Protein AF-A0A849Z3F3-F1 (afdb_monomer_lite)

pLDDT: mean 88.07, std 16.14, range [24.86, 98.88]

Sequence (459 aa):
MSTSERPTRHHLPVIGAAETPDTAWADFQNDVLARSKTLSHESAAHEKRNWVRLSYDCNNHCIFCLDSNAHDGTMREGRDIKVQIVEGRKRGADRLILSGGEPTMHPNFLDFVLLGKRAGYPKVQTVTNGRMFQYPDFLNRAADNGLDEITFSLHGHTAKLHDALVGTPGAFEEEVAGLKAALASGRFIVNVDIVINKRNVKHLPEMLETFIAWGVREFDLLHVIPFGNAWTEAREHLFYDLEENLPYLQKAFAFARRPDVHVWLNRFPPPYTEGFEDLIQDPYKLNDEVRGRREEFDRYLSLGEKLSCREPDRCKVCYLQSLCDGLDDTLENVRAKSVDRLRVEGRIPTGGSLPTPRRILVVASDIEKARTLANQLPHADLELDLESWAGLEKELDGAGLLFGRKLARCHAKTPQALSFLETVAGDFEIGVALDKRMMQALAPTGIAPERVVAIQPNY

Foldseek 3Di:
DDPPDDPDPDPFDDPPQVPFPPDPDPDPPVVVLLVVLLVVQVVVLPQQEQEAAFALDAPWDALLDQCQVSRPRGTPDPVVSLVSLLVSVVVPHQEYEYEHRARVPRPCSLVSLLSNVVSPRNAYEYEHCQLQLLDPVSVVSSLVSPHAAYEHEAADPDQVLRCVRRVHRPSVVSSVSSQLSNQVVVRYQYEYEYAQWPSCLQVLLVNVVSVVVSPHAHYEYEYRACHDSCPPPNVVPTFDDLSVSLVSVSSNLVSCVDPRHHYEYHQDAQSSCVVNNSRPRDVSVVVVVCVVVVVQVVCCQPPVNHHPQPDVVNLVRGSCNVVSVVVVVVSCQVPALEEQEAEDDPDDDPDDDDRHYQEYEYEEAELVVSLVVVVVDPAHAYEYEYVDDPCVLVQQDPVRDHNNHHHAEYEDAALVSVVVVVPRDHDYAYEYEPDPRVCVSQVPPPDPDPRYDYDHDDD

Structure (mmCIF, N/CA/C/O backbone):
data_AF-A0A849Z3F3-F1
#
_entry.id   AF-A0A849Z3F3-F1
#
loop_
_atom_site.group_PDB
_atom_site.id
_atom_site.type_symbol
_atom_site.label_atom_id
_atom_site.label_alt_id
_atom_site.label_comp_id
_atom_site.label_asym_id
_atom_site.label_entity_id
_atom_site.label_seq_id
_atom_site.pdbx_PDB_ins_code
_atom_site.Cartn_x
_atom_site.Cartn_y
_atom_site.Cartn_z
_atom_site.occupancy
_atom_site.B_iso_or_equiv
_atom_site.auth_seq_id
_atom_site.auth_comp_id
_atom_site.auth_asym_id
_atom_site.auth_atom_id
_atom_site.pdbx_PDB_model_num
ATOM 1 N N . MET A 1 1 ? -5.828 22.206 27.755 1.00 30.45 1 MET A N 1
ATOM 2 C CA . MET A 1 1 ? -6.949 22.766 26.974 1.00 30.45 1 MET A CA 1
ATOM 3 C C . MET A 1 1 ? -6.447 23.025 25.565 1.00 30.45 1 MET A C 1
ATOM 5 O O . MET A 1 1 ? -5.864 24.064 25.308 1.00 30.45 1 MET A O 1
ATOM 9 N N . SER A 1 2 ? -6.592 22.026 24.702 1.00 24.86 2 SER A N 1
ATOM 10 C CA . SER A 1 2 ? -6.487 22.139 23.250 1.00 24.86 2 SER A CA 1
ATOM 11 C C . SER A 1 2 ? -7.745 21.444 22.759 1.00 24.86 2 SER A C 1
ATOM 13 O O . SER A 1 2 ? -7.883 20.233 22.911 1.00 24.86 2 SER A O 1
ATOM 15 N N . THR A 1 3 ? -8.740 22.221 22.361 1.00 25.38 3 THR A N 1
ATOM 16 C CA . THR A 1 3 ? -9.922 21.701 21.686 1.00 25.38 3 THR A CA 1
ATOM 17 C C . THR A 1 3 ? -9.477 21.320 20.283 1.00 25.38 3 THR A C 1
ATOM 19 O O . THR A 1 3 ? -9.339 22.193 19.431 1.00 25.38 3 THR A O 1
ATOM 22 N N . SER A 1 4 ? -9.194 20.037 20.046 1.00 28.17 4 SER A N 1
ATOM 23 C CA . SER A 1 4 ? -9.092 19.530 18.681 1.00 28.17 4 SER A CA 1
ATOM 24 C C . SER A 1 4 ? -10.491 19.612 18.073 1.00 28.17 4 SER A C 1
ATOM 26 O O . SER A 1 4 ? -11.351 18.767 18.343 1.00 28.17 4 SER A O 1
ATOM 28 N N . GLU A 1 5 ? -10.760 20.676 17.323 1.00 26.84 5 GLU A N 1
ATOM 29 C CA . GLU A 1 5 ? -11.915 20.714 16.437 1.00 26.84 5 GLU A CA 1
ATOM 30 C C . GLU A 1 5 ? -11.839 19.473 15.544 1.00 26.84 5 GLU A C 1
ATOM 32 O O . GLU A 1 5 ? -10.830 19.223 14.883 1.00 26.84 5 GLU A O 1
ATOM 37 N N . ARG A 1 6 ? -12.879 18.631 15.591 1.00 26.69 6 ARG A N 1
ATOM 38 C CA . ARG A 1 6 ? -13.002 17.528 14.637 1.00 26.69 6 ARG A CA 1
ATOM 39 C C . ARG A 1 6 ? -13.016 18.154 13.243 1.00 26.69 6 ARG A C 1
ATOM 41 O O . ARG A 1 6 ? -13.793 19.092 13.055 1.00 26.69 6 ARG A O 1
ATOM 48 N N . PRO A 1 7 ? -12.220 17.654 12.285 1.00 31.27 7 PRO A N 1
ATOM 49 C CA . PRO A 1 7 ? -12.227 18.197 10.939 1.00 31.27 7 PRO A CA 1
ATOM 50 C C . PRO A 1 7 ? -13.655 18.130 10.399 1.00 31.27 7 PRO A C 1
ATOM 52 O O . PRO A 1 7 ? -14.307 17.079 10.428 1.00 31.27 7 PRO A O 1
ATOM 55 N N . THR A 1 8 ? -14.167 19.282 9.976 1.00 30.55 8 THR A N 1
ATOM 56 C CA . THR A 1 8 ? -15.408 19.387 9.220 1.00 30.55 8 THR A CA 1
ATOM 57 C C . THR A 1 8 ? -15.306 18.444 8.029 1.00 30.55 8 THR A C 1
ATOM 59 O O . THR A 1 8 ? -14.359 18.525 7.251 1.00 30.55 8 THR A O 1
ATOM 62 N N . ARG A 1 9 ? -16.260 17.513 7.897 1.00 33.91 9 ARG A N 1
ATOM 63 C CA . ARG A 1 9 ? -16.396 16.692 6.688 1.00 33.91 9 ARG A CA 1
ATOM 64 C C . ARG A 1 9 ? -16.751 17.630 5.538 1.00 33.91 9 ARG A C 1
ATOM 66 O O . ARG A 1 9 ? -17.921 17.940 5.332 1.00 33.91 9 ARG A O 1
ATOM 73 N N . HIS A 1 10 ? -15.743 18.127 4.836 1.00 37.81 10 HIS A N 1
ATOM 74 C CA . HIS A 1 10 ? -15.936 18.747 3.540 1.00 37.81 10 HIS A CA 1
ATOM 75 C C . HIS A 1 10 ? -16.313 17.620 2.580 1.00 37.81 10 HIS A C 1
ATOM 77 O O . HIS A 1 10 ? -15.544 16.680 2.399 1.00 37.81 10 HIS A O 1
ATOM 83 N N . HIS A 1 11 ? -17.528 17.667 2.029 1.00 41.72 11 HIS A N 1
ATOM 84 C CA . HIS A 1 11 ? -17.837 16.881 0.840 1.00 41.72 11 HIS A CA 1
ATOM 85 C C . HIS A 1 11 ? -16.874 17.360 -0.241 1.00 41.72 11 HIS A C 1
ATOM 87 O O . HIS A 1 11 ? -16.944 18.526 -0.645 1.00 41.72 11 HIS A O 1
ATOM 93 N N . LEU A 1 12 ? -15.919 16.509 -0.617 1.00 45.03 12 LEU A N 1
ATOM 94 C CA . LEU A 1 12 ? -14.942 16.877 -1.623 1.00 45.03 12 LEU A CA 1
ATOM 95 C C . LEU A 1 12 ? -15.692 17.016 -2.952 1.00 45.03 12 LEU A C 1
ATOM 97 O O . LEU A 1 12 ? -16.515 16.160 -3.286 1.00 45.03 12 LEU A O 1
ATOM 101 N N . PRO A 1 13 ? -15.477 18.102 -3.708 1.00 47.62 13 PRO A N 1
ATOM 102 C CA . PRO A 1 13 ? -16.114 18.251 -5.003 1.00 47.62 13 PRO A CA 1
ATOM 103 C C . PRO A 1 13 ? -15.649 17.105 -5.908 1.00 47.62 13 PRO A C 1
ATOM 105 O O . PRO A 1 13 ? -14.485 17.021 -6.297 1.00 47.62 13 PRO A O 1
ATOM 108 N N . VAL A 1 14 ? -16.564 16.194 -6.230 1.00 51.31 14 VAL A N 1
ATOM 109 C CA . VAL A 1 14 ? -16.378 15.230 -7.313 1.00 51.31 14 VAL A CA 1
ATOM 110 C C . VAL A 1 14 ? -16.559 16.006 -8.609 1.00 51.31 14 VAL A C 1
ATOM 112 O O . VAL A 1 14 ? -17.597 16.647 -8.790 1.00 51.31 14 VAL A O 1
ATOM 115 N N . ILE A 1 15 ? -15.566 15.974 -9.505 1.00 47.69 15 ILE A N 1
ATOM 116 C CA . ILE A 1 15 ? -15.741 16.496 -10.864 1.00 47.69 15 ILE A CA 1
ATOM 117 C C . ILE A 1 15 ? -16.988 15.822 -11.452 1.00 47.69 15 ILE A C 1
ATOM 119 O O . ILE A 1 15 ? -17.016 14.609 -11.674 1.00 47.69 15 ILE A O 1
ATOM 123 N N . GLY A 1 16 ? -18.042 16.613 -11.663 1.00 39.75 16 GLY A N 1
ATOM 124 C CA . GLY A 1 16 ? -19.264 16.143 -12.300 1.00 39.75 16 GLY A CA 1
ATOM 125 C C . GLY A 1 16 ? -18.967 15.671 -13.723 1.00 39.75 16 GLY A C 1
ATOM 126 O O . GLY A 1 16 ? -18.023 16.142 -14.356 1.00 39.75 16 GLY A O 1
ATOM 127 N N . ALA A 1 17 ? -19.799 14.776 -14.255 1.00 39.72 17 ALA A N 1
ATOM 128 C CA . ALA A 1 17 ? -19.635 14.165 -15.582 1.00 39.72 17 ALA A CA 1
ATOM 129 C C . ALA A 1 17 ? -19.438 15.155 -16.761 1.00 39.72 17 ALA A C 1
ATOM 131 O O . ALA A 1 17 ? -19.105 14.731 -17.859 1.00 39.72 17 ALA A O 1
ATOM 132 N N . ALA A 1 18 ? -19.642 16.462 -16.555 1.00 35.59 18 ALA A N 1
ATOM 133 C CA . ALA A 1 18 ? -19.491 17.513 -17.561 1.00 35.59 18 ALA A CA 1
ATOM 134 C C . ALA A 1 18 ? -18.079 18.141 -17.651 1.00 35.59 18 ALA A C 1
ATOM 136 O O . ALA A 1 18 ? -17.801 18.834 -18.624 1.00 35.59 18 ALA A O 1
ATOM 137 N N . GLU A 1 19 ? -17.192 17.926 -16.671 1.00 38.91 19 GLU A N 1
ATOM 138 C CA . GLU A 1 19 ? -15.825 18.500 -16.631 1.00 38.91 19 GLU A CA 1
ATOM 139 C C . GLU A 1 19 ? -14.712 17.447 -16.819 1.00 38.91 19 GLU A C 1
ATOM 141 O O . GLU A 1 19 ? -13.510 17.742 -16.752 1.00 38.91 19 GLU A O 1
ATOM 146 N N . THR A 1 20 ? -15.101 16.201 -17.092 1.00 40.84 20 THR A N 1
ATOM 147 C CA . THR A 1 20 ? -14.198 15.190 -17.640 1.00 40.84 20 THR A CA 1
ATOM 148 C C . THR A 1 20 ? -13.662 15.674 -18.993 1.00 40.84 20 THR A C 1
ATOM 150 O O . THR A 1 20 ? -14.435 16.253 -19.757 1.00 40.84 20 THR A O 1
ATOM 153 N N . PRO A 1 21 ? -12.369 15.463 -19.315 1.00 38.00 21 PRO A N 1
ATOM 154 C CA . PRO A 1 21 ? -11.833 15.745 -20.649 1.00 38.00 21 PRO A CA 1
ATOM 155 C C . PRO A 1 21 ? -12.776 15.196 -21.718 1.00 38.00 21 PRO A C 1
ATOM 157 O O . PRO A 1 21 ? -13.350 14.131 -21.489 1.00 38.00 21 PRO A O 1
ATOM 160 N N . ASP A 1 22 ? -12.925 15.898 -22.846 1.00 39.03 22 ASP A N 1
ATOM 161 C CA . ASP A 1 22 ? -13.804 15.533 -23.967 1.00 39.03 22 ASP A CA 1
ATOM 162 C C . ASP A 1 22 ? -13.359 14.197 -24.586 1.00 39.03 22 ASP A C 1
ATOM 164 O O . ASP A 1 22 ? -12.605 14.078 -25.547 1.00 39.03 22 ASP A O 1
ATOM 168 N N . THR A 1 23 ? -13.753 13.158 -23.887 1.00 40.44 23 THR A N 1
ATOM 169 C CA . THR A 1 23 ? -13.533 11.745 -24.086 1.00 40.44 23 THR A CA 1
ATOM 170 C C . THR A 1 23 ? -14.882 11.193 -23.641 1.00 40.44 23 THR A C 1
ATOM 172 O O . THR A 1 23 ? -15.412 11.649 -22.635 1.00 40.44 23 THR A O 1
ATOM 175 N N . ALA A 1 24 ? -15.529 10.357 -24.445 1.00 32.41 24 ALA A N 1
ATOM 176 C CA . ALA A 1 24 ? -16.959 10.040 -24.350 1.00 32.41 24 ALA A CA 1
ATOM 177 C C . ALA A 1 24 ? -17.402 9.333 -23.033 1.00 32.41 24 ALA A C 1
ATOM 179 O O . ALA A 1 24 ? -17.846 8.189 -23.067 1.00 32.41 24 ALA A O 1
ATOM 180 N N . TRP A 1 25 ? -17.284 9.994 -21.873 1.00 41.00 25 TRP A N 1
ATOM 181 C CA . TRP A 1 25 ? -17.411 9.447 -20.512 1.00 41.00 25 TRP A CA 1
ATOM 182 C C . TRP A 1 25 ? -18.609 9.996 -19.735 1.00 41.00 25 TRP A C 1
ATOM 184 O O . TRP A 1 25 ? -18.568 10.088 -18.507 1.00 41.00 25 TRP A O 1
ATOM 194 N N . ALA A 1 26 ? -19.696 10.324 -20.425 1.00 31.89 26 ALA A N 1
ATOM 195 C CA . ALA A 1 26 ? -20.977 10.445 -19.750 1.00 31.89 26 ALA A CA 1
ATOM 196 C C . ALA A 1 26 ? -21.533 9.029 -19.489 1.00 31.89 26 ALA A C 1
ATOM 198 O O . ALA A 1 26 ? -21.684 8.231 -20.411 1.00 31.89 26 ALA A O 1
ATOM 199 N N . ASP A 1 27 ? -21.822 8.739 -18.220 1.00 36.88 27 ASP A N 1
ATOM 200 C CA . ASP A 1 27 ? -22.769 7.706 -17.770 1.00 36.88 27 ASP A CA 1
ATOM 201 C C . ASP A 1 27 ? -22.374 6.219 -17.817 1.00 36.88 27 ASP A C 1
ATOM 203 O O . ASP A 1 27 ? -23.218 5.355 -18.049 1.00 36.88 27 ASP A O 1
ATOM 207 N N . PHE A 1 28 ? -21.138 5.865 -17.452 1.00 41.06 28 PHE A N 1
ATOM 208 C CA . PHE A 1 28 ? -20.825 4.478 -17.069 1.00 41.06 28 PHE A CA 1
ATOM 209 C C . PHE A 1 28 ? -20.427 4.352 -15.591 1.00 41.06 28 PHE A C 1
ATOM 211 O O . PHE A 1 28 ? -19.280 4.071 -15.253 1.00 41.06 28 PHE A O 1
ATOM 218 N N . GLN A 1 29 ? -21.412 4.470 -14.693 1.00 43.91 29 GLN A N 1
ATOM 219 C CA . GLN A 1 29 ? -21.395 3.743 -13.415 1.00 43.91 29 GLN A CA 1
ATOM 220 C C . GLN A 1 29 ? -21.664 2.260 -13.704 1.00 43.91 29 GLN A C 1
ATOM 222 O O . GLN A 1 29 ? -22.741 1.729 -13.440 1.00 43.91 29 GLN A O 1
ATOM 227 N N . ASN A 1 30 ? -20.717 1.585 -14.357 1.00 48.44 30 ASN A N 1
ATOM 228 C CA . ASN A 1 30 ? -20.862 0.163 -14.634 1.00 48.44 30 ASN A CA 1
ATOM 229 C C . ASN A 1 30 ? -20.482 -0.615 -13.368 1.00 48.44 30 ASN A C 1
ATOM 231 O O . ASN A 1 30 ? -19.372 -1.137 -13.266 1.00 48.44 30 ASN A O 1
ATOM 235 N N . ASP A 1 31 ? -21.406 -0.686 -12.406 1.00 54.81 31 ASP A N 1
ATOM 236 C CA . ASP A 1 31 ? -21.254 -1.414 -11.135 1.00 54.81 31 ASP A CA 1
ATOM 237 C C . ASP A 1 31 ? -20.678 -2.825 -11.327 1.00 54.81 31 ASP A C 1
ATOM 239 O O . ASP A 1 31 ? -19.974 -3.346 -10.468 1.00 54.81 31 ASP A O 1
ATOM 243 N N . VAL A 1 32 ? -20.950 -3.458 -12.472 1.00 56.22 32 VAL A N 1
ATOM 244 C CA . VAL A 1 32 ? -20.446 -4.791 -12.821 1.00 56.22 32 VAL A CA 1
ATOM 245 C C . VAL A 1 32 ? -18.944 -4.789 -13.129 1.00 56.22 32 VAL A C 1
ATOM 247 O O . VAL A 1 32 ? -18.230 -5.665 -12.642 1.00 56.22 32 VAL A O 1
ATOM 250 N N . LEU A 1 33 ? -18.447 -3.819 -13.908 1.00 55.84 33 LEU A N 1
ATOM 251 C CA . LEU A 1 33 ? -17.011 -3.702 -14.198 1.00 55.84 33 LEU A CA 1
ATOM 252 C C . LEU A 1 33 ? -16.241 -3.292 -12.945 1.00 55.84 33 LEU A C 1
ATOM 254 O O . LEU A 1 33 ? -15.211 -3.899 -12.661 1.00 55.84 33 LEU A O 1
ATOM 258 N N . ALA A 1 34 ? -16.775 -2.331 -12.183 1.00 59.19 34 ALA A N 1
ATOM 259 C CA . ALA A 1 34 ? -16.205 -1.917 -10.905 1.00 59.19 34 ALA A CA 1
ATOM 260 C C . ALA A 1 34 ? -16.089 -3.122 -9.959 1.00 59.19 34 ALA A C 1
ATOM 262 O O . ALA A 1 34 ? -14.988 -3.467 -9.551 1.00 59.19 34 ALA A O 1
ATOM 263 N N . ARG A 1 35 ? -17.176 -3.879 -9.739 1.00 61.78 35 ARG A N 1
ATOM 264 C CA . ARG A 1 35 ? -17.153 -5.097 -8.903 1.00 61.78 35 ARG A CA 1
ATOM 265 C C . ARG A 1 35 ? -16.169 -6.155 -9.395 1.00 61.78 35 ARG A C 1
ATOM 267 O O . ARG A 1 35 ? -15.491 -6.774 -8.580 1.00 61.78 35 ARG A O 1
ATOM 274 N N . SER A 1 36 ? -16.080 -6.386 -10.706 1.00 66.38 36 SER A N 1
ATOM 275 C CA . SER A 1 36 ? -15.128 -7.358 -11.258 1.00 66.38 36 SER A CA 1
ATOM 276 C C . SER A 1 36 ? -13.678 -6.933 -11.022 1.00 66.38 36 SER A C 1
ATOM 278 O O . SER A 1 36 ? -12.844 -7.783 -10.706 1.00 66.38 36 SER A O 1
ATOM 280 N N . LYS A 1 37 ? -13.370 -5.638 -11.172 1.00 73.19 37 LYS A N 1
ATOM 281 C CA . LYS A 1 37 ? -12.037 -5.101 -10.885 1.00 73.19 37 LYS A CA 1
ATOM 282 C C . LYS A 1 37 ? -11.745 -5.135 -9.387 1.00 73.19 37 LYS A C 1
ATOM 284 O O . LYS A 1 37 ? -10.689 -5.631 -9.026 1.00 73.19 37 LYS A O 1
ATOM 289 N N . THR A 1 38 ? -12.697 -4.767 -8.527 1.00 73.50 38 THR A N 1
ATOM 290 C CA . THR A 1 38 ? -12.559 -4.872 -7.064 1.00 73.50 38 THR A CA 1
ATOM 291 C C . THR A 1 38 ? -12.221 -6.297 -6.624 1.00 73.50 38 THR A C 1
ATOM 293 O O . THR A 1 38 ? -11.233 -6.496 -5.930 1.00 73.50 38 THR A O 1
ATOM 296 N N . LEU A 1 39 ? -12.957 -7.313 -7.090 1.00 72.56 39 LEU A N 1
ATOM 297 C CA . LEU A 1 39 ? -12.668 -8.712 -6.738 1.00 72.56 39 LEU A CA 1
ATOM 298 C C . LEU A 1 39 ? -11.292 -9.172 -7.240 1.00 72.56 39 LEU A C 1
ATOM 300 O O . LEU A 1 39 ? -10.580 -9.904 -6.550 1.00 72.56 39 LEU A O 1
ATOM 304 N N . SER A 1 40 ? -10.897 -8.733 -8.439 1.00 76.56 40 SER A N 1
ATOM 305 C CA . SER A 1 40 ? -9.543 -8.961 -8.951 1.00 76.56 40 SER A CA 1
ATOM 306 C C . SER A 1 40 ? -8.494 -8.261 -8.083 1.00 76.56 40 SER A C 1
ATOM 308 O O . SER A 1 40 ? -7.417 -8.817 -7.860 1.00 76.56 40 SER A O 1
ATOM 310 N N . HIS A 1 41 ? -8.799 -7.059 -7.588 1.00 76.50 41 HIS A N 1
ATOM 311 C CA . HIS A 1 41 ? -7.917 -6.271 -6.741 1.00 76.50 41 HIS A CA 1
ATOM 312 C C . HIS A 1 41 ? -7.690 -6.923 -5.378 1.00 76.50 41 HIS A C 1
ATOM 314 O O . HIS A 1 41 ? -6.540 -7.142 -4.990 1.00 76.50 41 HIS A O 1
ATOM 320 N N . GLU A 1 42 ? -8.764 -7.335 -4.711 1.00 78.31 42 GLU A N 1
ATOM 321 C CA . GLU A 1 42 ? -8.721 -8.076 -3.446 1.00 78.31 42 GLU A CA 1
ATOM 322 C C . GLU A 1 42 ? -7.970 -9.406 -3.613 1.00 78.31 42 GLU A C 1
ATOM 324 O O . GLU A 1 42 ? -7.040 -9.722 -2.866 1.00 78.31 42 GLU A O 1
ATOM 329 N N . SER A 1 43 ? -8.290 -10.180 -4.658 1.00 76.00 43 SER A N 1
ATOM 330 C CA . SER A 1 43 ? -7.609 -11.454 -4.918 1.00 76.00 43 SER A CA 1
ATOM 331 C C . SER A 1 43 ? -6.102 -11.270 -5.122 1.00 76.00 43 SER A C 1
ATOM 333 O O . SER A 1 43 ? -5.306 -12.009 -4.535 1.00 76.00 43 SER A O 1
ATOM 335 N N . ALA A 1 44 ? -5.692 -10.260 -5.896 1.00 76.31 44 ALA A N 1
ATOM 336 C CA . ALA A 1 44 ? -4.282 -9.938 -6.088 1.00 76.31 44 ALA A CA 1
ATOM 337 C C . ALA A 1 44 ? -3.618 -9.425 -4.800 1.00 76.31 44 ALA A C 1
ATOM 339 O O . ALA A 1 44 ? -2.424 -9.667 -4.587 1.00 76.31 44 ALA A O 1
ATOM 340 N N . ALA A 1 45 ? -4.361 -8.728 -3.934 1.00 74.25 45 ALA A N 1
ATOM 341 C CA . ALA A 1 45 ? -3.853 -8.232 -2.664 1.00 74.25 45 ALA A CA 1
ATOM 342 C C . ALA A 1 45 ? -3.509 -9.369 -1.688 1.00 74.25 45 ALA A C 1
ATOM 344 O O . ALA A 1 45 ? -2.504 -9.273 -0.974 1.00 74.25 45 ALA A O 1
ATOM 345 N N . HIS A 1 46 ? -4.283 -10.456 -1.727 1.00 81.44 46 HIS A N 1
ATOM 346 C CA . HIS A 1 46 ? -4.107 -11.657 -0.909 1.00 81.44 46 HIS A CA 1
ATOM 347 C C . HIS A 1 46 ? -3.145 -12.707 -1.496 1.00 81.44 46 HIS A C 1
ATOM 349 O O . HIS A 1 46 ? -2.827 -13.694 -0.824 1.00 81.44 46 HIS A O 1
ATOM 355 N N . GLU A 1 47 ? -2.644 -12.507 -2.718 1.00 85.31 47 GLU A N 1
ATOM 356 C CA . GLU A 1 47 ? -1.613 -13.360 -3.313 1.00 85.31 47 GLU A CA 1
ATOM 357 C C . GLU A 1 47 ? -0.346 -13.370 -2.439 1.00 85.31 47 GLU A C 1
ATOM 359 O O . GLU A 1 47 ? 0.218 -12.324 -2.098 1.00 85.31 47 GLU A O 1
ATOM 364 N N . LYS A 1 48 ? 0.152 -14.564 -2.097 1.00 88.88 48 LYS A N 1
ATOM 365 C CA . LYS A 1 48 ? 1.395 -14.705 -1.331 1.00 88.88 48 LYS A CA 1
ATOM 366 C C . LYS A 1 48 ? 2.598 -14.399 -2.219 1.00 88.88 48 LYS A C 1
ATOM 368 O O . LYS A 1 48 ? 2.963 -15.187 -3.094 1.00 88.88 48 LYS A O 1
ATOM 373 N N . ARG A 1 49 ? 3.245 -13.269 -1.947 1.00 93.44 49 ARG A N 1
ATOM 374 C CA . ARG A 1 49 ? 4.416 -12.772 -2.682 1.00 93.44 49 ARG A CA 1
ATOM 375 C C . ARG A 1 49 ? 5.690 -12.971 -1.863 1.00 93.44 49 ARG A C 1
ATOM 377 O O . ARG A 1 49 ? 5.704 -12.727 -0.659 1.00 93.44 49 ARG A O 1
ATOM 384 N N . ASN A 1 50 ? 6.773 -13.386 -2.515 1.00 96.62 50 ASN A N 1
ATOM 385 C CA . ASN A 1 50 ? 8.117 -13.387 -1.939 1.00 96.62 50 ASN A CA 1
ATOM 386 C C . ASN A 1 50 ? 8.920 -12.235 -2.543 1.00 96.62 50 ASN A C 1
ATOM 388 O O . ASN A 1 50 ? 9.417 -12.349 -3.662 1.00 96.62 50 ASN A O 1
ATOM 392 N N . TRP A 1 51 ? 9.042 -11.138 -1.801 1.00 95.94 51 TRP A N 1
ATOM 393 C CA . TRP A 1 51 ? 9.906 -10.020 -2.166 1.00 95.94 51 TRP A CA 1
ATOM 394 C C . TRP A 1 51 ? 11.352 -10.342 -1.797 1.00 95.94 51 TRP A C 1
ATOM 396 O O . TRP A 1 51 ? 11.651 -10.656 -0.643 1.00 95.94 51 TRP A O 1
ATOM 406 N N . VAL A 1 52 ? 12.254 -10.269 -2.773 1.00 97.75 52 VAL A N 1
ATOM 407 C CA . VAL A 1 52 ? 13.680 -10.540 -2.592 1.00 97.75 52 VAL A CA 1
ATOM 408 C C . VAL A 1 52 ? 14.479 -9.344 -3.088 1.00 97.75 52 VAL A C 1
ATOM 410 O O . VAL A 1 52 ? 14.583 -9.094 -4.288 1.00 97.75 52 VAL A O 1
ATOM 413 N N . ARG A 1 53 ? 15.069 -8.614 -2.139 1.00 97.00 53 ARG A N 1
ATOM 414 C CA . ARG A 1 53 ? 16.066 -7.580 -2.420 1.00 97.00 53 ARG A CA 1
ATOM 415 C C . ARG A 1 53 ? 17.358 -8.229 -2.918 1.00 97.00 53 ARG A C 1
ATOM 417 O O . ARG A 1 53 ? 17.878 -9.124 -2.245 1.00 97.00 53 ARG A O 1
ATOM 424 N N . LEU A 1 54 ? 17.868 -7.755 -4.052 1.00 97.88 54 LEU A N 1
ATOM 425 C CA . LEU A 1 54 ? 19.106 -8.223 -4.685 1.00 97.88 54 LEU A CA 1
ATOM 426 C C . LEU A 1 54 ? 20.291 -7.278 -4.481 1.00 97.88 54 LEU A C 1
ATOM 428 O O . LEU A 1 54 ? 21.430 -7.726 -4.427 1.00 97.88 54 LEU A O 1
ATOM 432 N N . SER A 1 55 ? 20.027 -5.981 -4.362 1.00 95.62 55 SER A N 1
ATOM 433 C CA . SER A 1 55 ? 21.059 -4.949 -4.292 1.00 95.62 55 SER A CA 1
ATOM 434 C C . SER A 1 55 ? 20.736 -3.934 -3.200 1.00 95.62 55 SER A C 1
ATOM 436 O O . SER A 1 55 ? 19.562 -3.617 -2.972 1.00 95.62 55 SER A O 1
ATOM 438 N N . TYR A 1 56 ? 21.778 -3.430 -2.544 1.00 96.31 56 TYR A N 1
ATOM 439 C CA . TYR A 1 56 ? 21.757 -2.230 -1.711 1.00 96.31 56 TYR A CA 1
ATOM 440 C C . TYR A 1 56 ? 22.335 -1.021 -2.469 1.00 96.31 56 TYR A C 1
ATOM 442 O O . TYR A 1 56 ? 22.403 0.072 -1.922 1.00 96.31 56 TYR A O 1
ATOM 450 N N . ASP A 1 57 ? 22.685 -1.178 -3.744 1.00 96.25 57 ASP A N 1
ATOM 451 C CA . ASP A 1 57 ? 23.129 -0.114 -4.643 1.00 96.25 57 ASP A CA 1
ATOM 452 C C . ASP A 1 57 ? 22.089 0.188 -5.737 1.00 96.25 57 ASP A C 1
ATOM 454 O O . ASP A 1 57 ? 21.258 -0.666 -6.081 1.00 96.25 57 ASP A O 1
ATOM 458 N N . CYS A 1 58 ? 22.125 1.404 -6.278 1.00 97.31 58 CYS A N 1
ATOM 459 C CA . CYS A 1 58 ? 21.244 1.867 -7.345 1.00 97.31 58 CYS A CA 1
ATOM 460 C C . CYS A 1 58 ? 21.957 2.888 -8.239 1.00 97.31 58 CYS A C 1
ATOM 462 O O . CYS A 1 58 ? 22.635 3.792 -7.759 1.00 97.31 58 CYS A O 1
ATOM 464 N N . ASN A 1 59 ? 21.737 2.787 -9.548 1.00 96.75 59 ASN A N 1
ATOM 465 C CA . ASN A 1 59 ? 22.231 3.734 -10.551 1.00 96.75 59 ASN A CA 1
ATOM 466 C C . ASN A 1 59 ? 21.274 4.922 -10.796 1.00 96.75 59 ASN A C 1
ATOM 468 O O . ASN A 1 59 ? 21.526 5.735 -11.691 1.00 96.75 59 ASN A O 1
ATOM 472 N N . ASN A 1 60 ? 20.207 5.035 -9.993 1.00 97.56 60 ASN A N 1
ATOM 473 C CA . ASN A 1 60 ? 19.384 6.234 -9.841 1.00 97.56 60 ASN A CA 1
ATOM 474 C C . ASN A 1 60 ? 19.519 6.809 -8.419 1.00 97.56 60 ASN A C 1
ATOM 476 O O . ASN A 1 60 ? 19.737 6.081 -7.452 1.00 97.56 60 ASN A O 1
ATOM 480 N N . HIS A 1 61 ? 19.338 8.121 -8.285 1.00 96.69 61 HIS A N 1
ATOM 481 C CA . HIS A 1 61 ? 19.454 8.876 -7.033 1.00 96.69 61 HIS A CA 1
ATOM 482 C C . HIS A 1 61 ? 18.145 9.607 -6.700 1.00 96.69 61 HIS A C 1
ATOM 484 O O . HIS A 1 61 ? 18.112 10.824 -6.505 1.00 96.69 61 HIS A O 1
ATOM 490 N N . CYS A 1 62 ? 17.039 8.857 -6.668 1.00 97.88 62 CYS A N 1
ATOM 491 C CA . CYS A 1 62 ? 15.699 9.423 -6.556 1.00 97.88 62 CYS A CA 1
ATOM 492 C C . CYS A 1 62 ? 15.532 10.292 -5.303 1.00 97.88 62 CYS A C 1
ATOM 494 O O . CYS A 1 62 ? 15.772 9.846 -4.174 1.00 97.88 62 CYS A O 1
ATOM 496 N N . ILE A 1 63 ? 15.008 11.508 -5.486 1.00 97.19 63 ILE A N 1
ATOM 497 C CA . ILE A 1 63 ? 14.770 12.447 -4.376 1.00 97.19 63 ILE A CA 1
ATOM 498 C C . ILE A 1 63 ? 13.629 12.000 -3.448 1.00 97.19 63 ILE A C 1
ATOM 500 O O . ILE A 1 63 ? 13.461 12.547 -2.366 1.00 97.19 63 ILE A O 1
ATOM 504 N N . PHE A 1 64 ? 12.859 10.988 -3.853 1.00 97.06 64 PHE A N 1
ATOM 505 C CA . PHE A 1 64 ? 11.795 10.348 -3.073 1.00 97.06 64 PHE A CA 1
ATOM 506 C C . PHE A 1 64 ? 12.130 8.897 -2.683 1.00 97.06 64 PHE A C 1
ATOM 508 O O . PHE A 1 64 ? 11.228 8.169 -2.274 1.00 97.06 64 PHE A O 1
ATOM 515 N N . CYS A 1 65 ? 13.386 8.444 -2.834 1.00 96.94 65 CYS A N 1
ATOM 516 C CA . CYS A 1 65 ? 13.758 7.058 -2.531 1.00 96.94 65 CYS A CA 1
ATOM 517 C C . CYS A 1 65 ? 13.362 6.682 -1.094 1.00 96.94 65 CYS A C 1
ATOM 519 O O . CYS A 1 65 ? 13.874 7.259 -0.133 1.00 96.94 65 CYS A O 1
ATOM 521 N N . LEU A 1 66 ? 12.458 5.707 -0.966 1.00 93.44 66 LEU A N 1
ATOM 522 C CA . LEU A 1 66 ? 11.991 5.185 0.319 1.00 93.44 66 LEU A CA 1
ATOM 523 C C . LEU A 1 66 ? 13.091 4.408 1.047 1.00 93.44 66 LEU A C 1
ATOM 525 O O . LEU A 1 66 ? 13.226 4.499 2.265 1.00 93.44 66 LEU A O 1
ATOM 529 N N . ASP A 1 67 ? 13.886 3.673 0.275 1.00 90.25 67 ASP A N 1
ATOM 530 C CA . ASP A 1 67 ? 14.889 2.729 0.757 1.00 90.25 67 ASP A CA 1
ATOM 531 C C . ASP A 1 67 ? 16.262 3.379 0.966 1.00 90.25 67 ASP A C 1
ATOM 533 O O . ASP A 1 67 ? 17.263 2.675 1.094 1.00 90.25 67 ASP A O 1
ATOM 537 N N . SER A 1 68 ? 16.324 4.714 1.041 1.00 92.19 68 SER A N 1
ATOM 538 C CA . SER A 1 68 ? 17.590 5.448 1.087 1.00 92.19 68 SER A CA 1
ATOM 539 C C . SER A 1 68 ? 18.498 5.035 2.245 1.00 92.19 68 SER A C 1
ATOM 541 O O . SER A 1 68 ? 19.696 4.856 2.053 1.00 92.19 68 SER A O 1
ATOM 543 N N . ASN A 1 69 ? 17.919 4.769 3.417 1.00 89.12 69 ASN A N 1
ATOM 544 C CA . ASN A 1 69 ? 18.649 4.300 4.601 1.00 89.12 69 ASN A CA 1
ATOM 545 C C . ASN A 1 69 ? 19.213 2.881 4.463 1.00 89.12 69 ASN A C 1
ATOM 547 O O . ASN A 1 69 ? 20.040 2.467 5.270 1.00 89.12 69 ASN A O 1
ATOM 551 N N . ALA A 1 70 ? 18.725 2.115 3.492 1.00 89.50 70 ALA A N 1
ATOM 552 C CA . ALA A 1 70 ? 19.192 0.768 3.234 1.00 89.50 70 ALA A CA 1
ATOM 553 C C . ALA A 1 70 ? 20.286 0.734 2.156 1.00 89.50 70 ALA A C 1
ATOM 555 O O . ALA A 1 70 ? 20.752 -0.355 1.843 1.00 89.50 70 ALA A O 1
ATOM 556 N N . HIS A 1 71 ? 20.672 1.868 1.560 1.00 92.88 71 HIS A N 1
ATOM 557 C CA . HIS A 1 71 ? 21.753 1.895 0.580 1.00 92.88 71 HIS A CA 1
ATOM 558 C C . HIS A 1 71 ? 23.126 1.941 1.252 1.00 92.88 71 HIS A C 1
ATOM 560 O O . HIS A 1 71 ? 23.428 2.873 1.993 1.00 92.88 71 HIS A O 1
ATOM 566 N N . ASP A 1 72 ? 23.974 0.960 0.946 1.00 94.12 72 ASP A N 1
ATOM 567 C CA . ASP A 1 72 ? 25.376 0.905 1.385 1.00 94.12 72 ASP A CA 1
ATOM 568 C C . ASP A 1 72 ? 26.365 0.735 0.214 1.00 94.12 72 ASP A C 1
ATOM 570 O O . ASP A 1 72 ? 27.569 0.591 0.426 1.00 94.12 72 ASP A O 1
ATOM 574 N N . GLY A 1 73 ? 25.860 0.773 -1.026 1.00 94.00 73 GLY A N 1
ATOM 575 C CA . GLY A 1 73 ? 26.658 0.626 -2.245 1.00 94.00 73 GLY A CA 1
ATOM 576 C C . GLY A 1 73 ? 27.085 -0.812 -2.551 1.00 94.00 73 GLY A C 1
ATOM 577 O O . GLY A 1 73 ? 27.924 -1.025 -3.425 1.00 94.00 73 GLY A O 1
ATOM 578 N N . THR A 1 74 ? 26.543 -1.810 -1.846 1.00 95.94 74 THR A N 1
ATOM 579 C CA . THR A 1 74 ? 26.905 -3.216 -2.044 1.00 95.94 74 THR A CA 1
ATOM 580 C C . THR A 1 74 ? 25.827 -4.022 -2.767 1.00 95.94 74 THR A C 1
ATOM 582 O O . THR A 1 74 ? 24.633 -3.709 -2.771 1.00 95.94 74 THR A O 1
ATOM 585 N N . MET A 1 75 ? 26.260 -5.122 -3.382 1.00 96.38 75 MET A N 1
ATOM 586 C CA . MET A 1 75 ? 25.365 -6.176 -3.851 1.00 96.38 75 MET A CA 1
ATOM 587 C C . MET A 1 75 ? 25.119 -7.154 -2.710 1.00 96.38 75 MET A C 1
ATOM 589 O O . MET A 1 75 ? 26.041 -7.496 -1.969 1.00 96.38 75 MET A O 1
ATOM 593 N N . ARG A 1 76 ? 23.890 -7.650 -2.576 1.00 96.12 76 ARG A N 1
ATOM 594 C CA . ARG A 1 76 ? 23.600 -8.653 -1.556 1.00 96.12 76 ARG A CA 1
ATOM 595 C C . ARG A 1 76 ? 24.188 -10.005 -1.961 1.00 96.12 76 ARG A C 1
ATOM 597 O O . ARG A 1 76 ? 24.124 -10.402 -3.119 1.00 96.12 76 ARG A O 1
ATOM 604 N N . GLU A 1 77 ? 24.697 -10.750 -0.985 1.00 96.56 77 GLU A N 1
ATOM 605 C CA . GLU A 1 77 ? 25.321 -12.052 -1.216 1.00 96.56 77 GLU A CA 1
ATOM 606 C C . GLU A 1 77 ? 24.402 -13.048 -1.939 1.00 96.56 77 GLU A C 1
ATOM 608 O O . GLU A 1 77 ? 23.303 -13.396 -1.488 1.00 96.56 77 GLU A O 1
ATOM 613 N N . GLY A 1 78 ? 24.894 -13.579 -3.062 1.00 96.38 78 GLY A N 1
ATOM 614 C CA . GLY A 1 78 ? 24.112 -14.450 -3.935 1.00 96.38 78 GLY A CA 1
ATOM 615 C C . GLY A 1 78 ? 23.646 -15.741 -3.262 1.00 96.38 78 GLY A C 1
ATOM 616 O O . GLY A 1 78 ? 22.601 -16.280 -3.624 1.00 96.38 78 GLY A O 1
ATOM 617 N N . ARG A 1 79 ? 24.382 -16.249 -2.265 1.00 97.06 79 ARG A N 1
ATOM 618 C CA . ARG A 1 79 ? 23.962 -17.427 -1.487 1.00 97.06 79 ARG A CA 1
ATOM 619 C C . ARG A 1 79 ? 22.679 -17.151 -0.703 1.00 97.06 79 ARG A C 1
ATOM 621 O O . ARG A 1 79 ? 21.763 -17.972 -0.752 1.00 97.06 79 ARG A O 1
ATOM 628 N N . ASP A 1 80 ? 22.597 -16.008 -0.034 1.00 97.25 80 ASP A N 1
ATOM 629 C CA . ASP A 1 80 ? 21.459 -15.654 0.818 1.00 97.25 80 ASP A CA 1
ATOM 630 C C . ASP A 1 80 ? 20.213 -15.368 -0.018 1.00 97.25 80 ASP A C 1
ATOM 632 O O . ASP A 1 80 ? 19.111 -15.800 0.328 1.00 97.25 80 ASP A O 1
ATOM 636 N N . ILE A 1 81 ? 20.400 -14.726 -1.175 1.00 98.31 81 ILE A N 1
ATOM 637 C CA . ILE A 1 81 ? 19.348 -14.537 -2.178 1.00 98.31 81 ILE A CA 1
ATOM 638 C C . ILE A 1 81 ? 18.781 -15.893 -2.619 1.00 98.31 81 ILE A C 1
ATOM 640 O O . ILE A 1 81 ? 17.567 -16.098 -2.573 1.00 98.31 81 ILE A O 1
ATOM 644 N N . LYS A 1 82 ? 19.643 -16.848 -3.002 1.00 98.44 82 LYS A N 1
ATOM 645 C CA . LYS A 1 82 ? 19.215 -18.189 -3.445 1.00 98.44 82 LYS A CA 1
ATOM 646 C C . LYS A 1 82 ? 18.409 -18.910 -2.366 1.00 98.44 82 LYS A C 1
ATOM 648 O O . LYS A 1 82 ? 17.365 -19.485 -2.674 1.00 98.44 82 LYS A O 1
ATOM 653 N N . VAL A 1 83 ? 18.866 -18.856 -1.112 1.00 98.25 83 VAL A N 1
ATOM 654 C CA . VAL A 1 83 ? 18.144 -19.439 0.029 1.00 98.25 83 VAL A CA 1
ATOM 655 C C . VAL A 1 83 ? 16.774 -18.780 0.184 1.00 98.25 83 VAL A C 1
ATOM 657 O O . VAL A 1 83 ? 15.771 -19.486 0.249 1.00 98.25 83 VAL A O 1
ATOM 660 N N . GLN A 1 84 ? 16.691 -17.446 0.165 1.00 98.19 84 GLN A N 1
ATOM 661 C CA . GLN A 1 84 ? 15.415 -16.744 0.320 1.00 98.19 84 GLN A CA 1
ATOM 662 C C . GLN A 1 84 ? 14.424 -17.040 -0.815 1.00 98.19 84 GLN A C 1
ATOM 664 O O . GLN A 1 84 ? 13.226 -17.164 -0.552 1.00 98.19 84 GLN A O 1
ATOM 669 N N . ILE A 1 85 ? 14.895 -17.169 -2.060 1.00 98.56 85 ILE A N 1
ATOM 670 C CA . ILE A 1 85 ? 14.052 -17.554 -3.202 1.00 98.56 85 ILE A CA 1
ATOM 671 C C . ILE A 1 85 ? 13.445 -18.942 -2.955 1.00 98.56 85 ILE A C 1
ATOM 673 O O . ILE A 1 85 ? 12.227 -19.103 -3.001 1.00 98.56 85 ILE A O 1
ATOM 677 N N . VAL A 1 86 ? 14.267 -19.940 -2.626 1.00 98.31 86 VAL A N 1
ATOM 678 C CA . VAL A 1 86 ? 13.792 -21.320 -2.421 1.00 98.31 86 VAL A CA 1
ATOM 679 C C . VAL A 1 86 ? 12.865 -21.427 -1.204 1.00 98.31 86 VAL A C 1
ATOM 681 O O . VAL A 1 86 ? 11.799 -22.040 -1.287 1.00 98.31 86 VAL A O 1
ATOM 684 N N . GLU A 1 87 ? 13.220 -20.802 -0.081 1.00 97.94 87 GLU A N 1
ATOM 685 C CA . GLU A 1 87 ? 12.407 -20.837 1.142 1.00 97.94 87 GLU A CA 1
ATOM 686 C C . GLU A 1 87 ? 11.102 -20.043 1.008 1.00 97.94 87 GLU A C 1
ATOM 688 O O . GLU A 1 87 ? 10.078 -20.408 1.589 1.00 97.94 87 GLU A O 1
ATOM 693 N N . GLY A 1 88 ? 11.083 -18.967 0.218 1.00 97.25 88 GLY A N 1
ATOM 694 C CA . GLY A 1 88 ? 9.843 -18.270 -0.114 1.00 97.25 88 GLY A CA 1
ATOM 695 C C . GLY A 1 88 ? 8.842 -19.186 -0.809 1.00 97.25 88 GLY A C 1
ATOM 696 O O . GLY A 1 88 ? 7.672 -19.217 -0.424 1.00 97.25 88 GLY A O 1
ATOM 697 N N . ARG A 1 89 ? 9.300 -19.990 -1.776 1.00 97.50 89 ARG A N 1
ATOM 698 C CA . ARG A 1 89 ? 8.419 -20.910 -2.497 1.00 97.50 89 ARG A CA 1
ATOM 699 C C . ARG A 1 89 ? 7.896 -22.017 -1.592 1.00 97.50 89 ARG A C 1
ATOM 701 O O . ARG A 1 89 ? 6.701 -22.305 -1.632 1.00 97.50 89 ARG A O 1
ATOM 708 N N . LYS A 1 90 ? 8.758 -22.583 -0.738 1.00 97.06 90 LYS A N 1
ATOM 709 C CA . LYS A 1 90 ? 8.378 -23.595 0.267 1.00 97.06 90 LYS A CA 1
ATOM 710 C C . LYS A 1 90 ? 7.317 -23.091 1.246 1.00 97.06 90 LYS A C 1
ATOM 712 O O . LYS A 1 90 ? 6.473 -23.869 1.676 1.00 97.06 90 LYS A O 1
ATOM 717 N N . ARG A 1 91 ? 7.314 -21.791 1.560 1.00 96.06 91 ARG A N 1
ATOM 718 C CA . ARG A 1 91 ? 6.274 -21.134 2.378 1.00 96.06 91 ARG A CA 1
ATOM 719 C C . ARG A 1 91 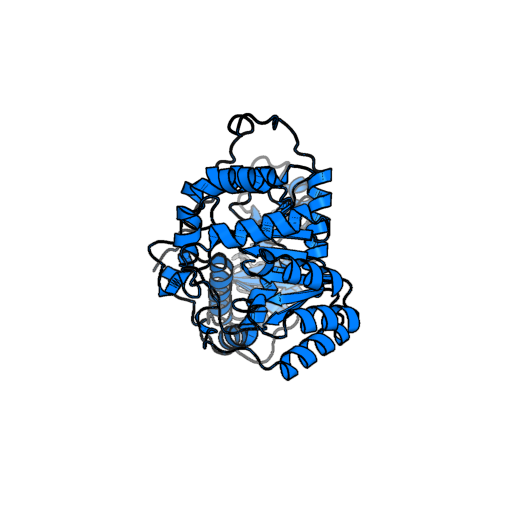? 4.963 -20.869 1.621 1.00 96.06 91 ARG A C 1
ATOM 721 O O . ARG A 1 91 ? 4.031 -20.297 2.188 1.00 96.06 91 ARG A O 1
ATOM 728 N N . GLY A 1 92 ? 4.871 -21.301 0.363 1.00 96.06 92 GLY A N 1
ATOM 729 C CA . GLY A 1 92 ? 3.670 -21.197 -0.460 1.00 96.06 92 GLY A CA 1
ATOM 730 C C . GLY A 1 92 ? 3.504 -19.847 -1.151 1.00 96.06 92 GLY A C 1
ATOM 731 O O . GLY A 1 92 ? 2.374 -19.468 -1.425 1.00 96.06 92 GLY A O 1
ATOM 732 N N . ALA A 1 93 ? 4.588 -19.098 -1.387 1.00 96.38 93 ALA A N 1
ATOM 733 C CA . ALA A 1 93 ? 4.517 -17.927 -2.256 1.00 96.38 93 ALA A CA 1
ATOM 734 C C . ALA A 1 93 ? 4.383 -18.361 -3.723 1.00 96.38 93 ALA A C 1
ATOM 736 O O . ALA A 1 93 ? 5.161 -19.198 -4.182 1.00 96.38 93 ALA A O 1
ATOM 737 N N . ASP A 1 94 ? 3.438 -17.766 -4.445 1.00 95.81 94 ASP A N 1
ATOM 738 C CA . ASP A 1 94 ? 3.163 -18.074 -5.857 1.00 95.81 94 ASP A CA 1
ATOM 739 C C . ASP A 1 94 ? 3.755 -17.028 -6.813 1.00 95.81 94 ASP A C 1
ATOM 741 O O . ASP A 1 94 ? 3.901 -17.269 -8.014 1.00 95.81 94 ASP A O 1
ATOM 745 N N . ARG A 1 95 ? 4.210 -15.899 -6.264 1.00 97.81 95 ARG A N 1
ATOM 746 C CA . ARG A 1 95 ? 4.926 -14.866 -7.007 1.00 97.81 95 ARG A CA 1
ATOM 747 C C . ARG A 1 95 ? 6.267 -14.544 -6.360 1.00 97.81 95 ARG A C 1
ATOM 749 O O . ARG A 1 95 ? 6.330 -14.251 -5.164 1.00 97.81 95 ARG A O 1
ATOM 756 N N . LEU A 1 96 ? 7.333 -14.581 -7.153 1.00 98.62 96 LEU A N 1
ATOM 757 C CA . LEU A 1 96 ? 8.653 -14.069 -6.786 1.00 98.62 96 LEU A CA 1
ATOM 758 C C . LEU A 1 96 ? 8.805 -12.654 -7.335 1.00 98.62 96 LEU A C 1
ATOM 760 O O . LEU A 1 96 ? 8.624 -12.456 -8.532 1.00 98.62 96 LEU A O 1
ATOM 764 N N . ILE A 1 97 ? 9.171 -11.697 -6.484 1.00 98.56 97 ILE A N 1
ATOM 765 C CA . ILE A 1 97 ? 9.429 -10.314 -6.895 1.00 98.56 97 ILE A CA 1
ATOM 766 C C . ILE A 1 97 ? 10.886 -9.972 -6.593 1.00 98.56 97 ILE A C 1
ATOM 768 O O . ILE A 1 97 ? 11.299 -9.943 -5.432 1.00 98.56 97 ILE A O 1
ATOM 772 N N . LEU A 1 98 ? 11.661 -9.732 -7.648 1.00 98.69 98 LEU A N 1
ATOM 773 C CA . LEU A 1 98 ? 13.059 -9.319 -7.583 1.00 98.69 98 LEU A CA 1
ATOM 774 C C . LEU A 1 98 ? 13.142 -7.788 -7.580 1.00 98.69 98 LEU A C 1
ATOM 776 O O . LEU A 1 98 ? 12.715 -7.137 -8.535 1.00 98.69 98 LEU A O 1
ATOM 780 N N . SER A 1 99 ? 13.678 -7.225 -6.500 1.00 96.25 99 SER A N 1
ATOM 781 C CA . SER A 1 99 ? 13.745 -5.776 -6.251 1.00 96.25 99 SER A CA 1
ATOM 782 C C . SER A 1 99 ? 15.052 -5.414 -5.513 1.00 96.25 99 SER A C 1
ATOM 784 O O . SER A 1 99 ? 16.004 -6.200 -5.505 1.00 96.25 99 SER A O 1
ATOM 786 N N . GLY A 1 100 ? 15.129 -4.247 -4.874 1.00 90.00 100 GLY A N 1
ATOM 787 C CA . GLY A 1 100 ? 16.258 -3.759 -4.082 1.00 90.00 100 GLY A CA 1
ATOM 788 C C . GLY A 1 100 ? 16.462 -2.263 -4.268 1.00 90.00 100 GLY A C 1
ATOM 789 O O . GLY A 1 100 ? 15.483 -1.532 -4.315 1.00 90.00 100 GLY A O 1
ATOM 790 N N . GLY A 1 101 ? 17.717 -1.824 -4.385 1.00 93.38 101 GLY A N 1
ATOM 791 C CA . GLY A 1 101 ? 18.014 -0.591 -5.114 1.00 93.38 101 GLY A CA 1
ATOM 792 C C . GLY A 1 101 ? 17.670 -0.783 -6.589 1.00 93.38 101 GLY A C 1
ATOM 793 O O . GLY A 1 101 ? 16.501 -0.737 -6.952 1.00 93.38 101 GLY A O 1
ATOM 794 N N . GLU A 1 102 ? 18.656 -1.105 -7.423 1.00 97.81 102 GLU A N 1
ATOM 795 C CA . GLU A 1 102 ? 18.389 -1.564 -8.791 1.00 97.81 102 GLU A CA 1
ATOM 796 C C . GLU A 1 102 ? 18.734 -3.058 -8.940 1.00 97.81 102 GLU A C 1
ATOM 798 O O . GLU A 1 102 ? 19.916 -3.421 -8.929 1.00 97.81 102 GLU A O 1
ATOM 803 N N . PRO A 1 103 ? 17.741 -3.965 -9.063 1.00 98.25 103 PRO A N 1
ATOM 804 C CA . PRO A 1 103 ? 18.002 -5.404 -9.113 1.00 98.25 103 PRO A CA 1
ATOM 805 C C . PRO A 1 103 ? 18.844 -5.833 -10.317 1.00 98.25 103 PRO A C 1
ATOM 807 O O . PRO A 1 103 ? 19.626 -6.780 -10.198 1.00 98.25 103 PRO A O 1
ATOM 810 N N . THR A 1 104 ? 18.711 -5.157 -11.462 1.00 98.31 104 THR A N 1
ATOM 811 C CA . THR A 1 104 ? 19.407 -5.537 -12.700 1.00 98.31 104 THR A CA 1
ATOM 812 C C . THR A 1 104 ? 20.902 -5.210 -12.686 1.00 98.31 104 THR A C 1
ATOM 814 O O . THR A 1 104 ? 21.638 -5.730 -13.523 1.00 98.31 104 THR A O 1
ATOM 817 N N . MET A 1 105 ? 21.378 -4.437 -11.701 1.00 97.44 105 MET A N 1
ATOM 818 C CA . MET A 1 105 ? 22.812 -4.233 -11.464 1.00 97.44 105 MET A CA 1
ATOM 819 C C . MET A 1 105 ? 23.494 -5.461 -10.848 1.00 97.44 105 MET A C 1
ATOM 821 O O . MET A 1 105 ? 24.716 -5.591 -10.937 1.00 97.44 105 MET A O 1
ATOM 825 N N . HIS A 1 106 ? 22.742 -6.374 -10.224 1.00 98.19 106 HIS A N 1
ATOM 826 C CA . HIS A 1 106 ? 23.343 -7.563 -9.632 1.00 98.19 106 HIS A CA 1
ATOM 827 C C . HIS A 1 106 ? 23.854 -8.507 -10.743 1.00 98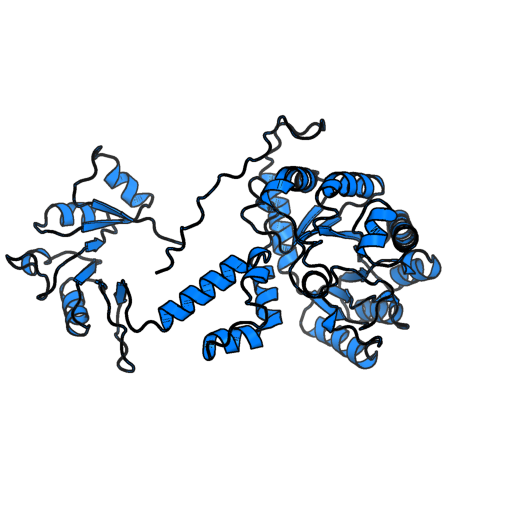.19 106 HIS A C 1
ATOM 829 O O . HIS A 1 106 ? 23.063 -8.932 -11.590 1.00 98.19 106 HIS A O 1
ATOM 835 N N . PRO A 1 107 ? 25.130 -8.949 -10.726 1.00 96.94 107 PRO A N 1
ATOM 836 C CA . PRO A 1 107 ? 25.724 -9.720 -11.829 1.00 96.94 107 PRO A CA 1
ATOM 837 C C . PRO A 1 107 ? 25.012 -11.057 -12.111 1.00 96.94 107 PRO A C 1
ATOM 839 O O . PRO A 1 107 ? 24.985 -11.532 -13.242 1.00 96.94 107 PRO A O 1
ATOM 842 N N . ASN A 1 108 ? 24.398 -11.654 -11.085 1.00 98.19 108 ASN A N 1
ATOM 843 C CA . ASN A 1 108 ? 23.582 -12.873 -11.185 1.00 98.19 108 ASN A CA 1
ATOM 844 C C . ASN A 1 108 ? 22.063 -12.637 -11.328 1.00 98.19 108 ASN A C 1
ATOM 846 O O . ASN A 1 108 ? 21.299 -13.572 -11.100 1.00 98.19 108 ASN A O 1
ATOM 850 N N . PHE A 1 109 ? 21.592 -11.434 -11.685 1.00 98.75 109 PHE A N 1
ATOM 851 C CA . PHE A 1 109 ? 20.153 -11.148 -11.828 1.00 98.75 109 PHE A CA 1
ATOM 852 C C . PHE A 1 109 ? 19.428 -12.195 -12.691 1.00 98.75 109 PHE A C 1
ATOM 854 O O . PHE A 1 109 ? 18.458 -12.813 -12.251 1.00 98.75 109 PHE A O 1
ATOM 861 N N . LEU A 1 110 ? 19.956 -12.466 -13.890 1.00 98.75 110 LEU A N 1
ATOM 862 C CA . LEU A 1 110 ? 19.381 -13.441 -14.821 1.00 98.75 110 LEU A CA 1
ATOM 863 C C . LEU A 1 110 ? 19.377 -14.870 -14.249 1.00 98.75 110 LEU A C 1
ATOM 865 O O . LEU A 1 110 ? 18.441 -15.627 -14.513 1.00 98.75 110 LEU A O 1
ATOM 869 N N . ASP A 1 111 ? 20.371 -15.236 -13.434 1.00 98.69 111 ASP A N 1
ATOM 870 C CA . ASP A 1 111 ? 20.412 -16.543 -12.766 1.00 98.69 111 ASP A CA 1
ATOM 871 C C . ASP A 1 111 ? 19.328 -16.658 -11.688 1.00 98.69 111 ASP A C 1
ATOM 873 O O . ASP A 1 111 ? 18.779 -17.740 -11.476 1.00 98.69 111 ASP A O 1
ATOM 877 N N . PHE A 1 112 ? 18.999 -15.559 -11.003 1.00 98.81 112 PHE A N 1
ATOM 878 C CA . PHE A 1 112 ? 17.930 -15.533 -10.004 1.00 98.81 112 PHE A CA 1
ATOM 879 C C . PHE A 1 112 ? 16.541 -15.613 -10.634 1.00 98.81 112 PHE A C 1
ATOM 881 O O . PHE A 1 112 ? 15.681 -16.300 -10.082 1.00 98.81 112 PHE A O 1
ATOM 888 N N . VAL A 1 113 ? 16.340 -14.998 -11.805 1.00 98.88 113 VAL A N 1
ATOM 889 C CA . VAL A 1 113 ? 15.125 -15.194 -12.615 1.00 98.88 113 VAL A CA 1
ATOM 890 C C . VAL A 1 113 ? 14.950 -16.683 -12.932 1.00 98.88 113 VAL A C 1
ATOM 892 O O . VAL A 1 113 ? 13.927 -17.280 -12.585 1.00 98.88 113 VAL A O 1
ATOM 895 N N . LEU A 1 114 ? 15.990 -17.311 -13.495 1.00 98.81 114 LEU A N 1
ATOM 896 C CA . LEU A 1 114 ? 15.972 -18.735 -13.837 1.00 98.81 114 LEU A CA 1
ATOM 897 C C . LEU A 1 114 ? 15.749 -19.619 -12.602 1.00 98.81 114 LEU A C 1
ATOM 899 O O . LEU A 1 114 ? 15.006 -20.603 -12.655 1.00 98.81 114 LEU A O 1
ATOM 903 N N . LEU A 1 115 ? 16.381 -19.281 -11.475 1.00 98.75 115 LEU A N 1
ATOM 904 C CA . LEU A 1 115 ? 16.183 -19.988 -10.213 1.00 98.75 115 LEU A CA 1
ATOM 905 C C . LEU A 1 115 ? 14.740 -19.875 -9.723 1.00 98.75 115 LEU A C 1
ATOM 907 O O . LEU A 1 115 ? 14.206 -20.873 -9.252 1.00 98.75 115 LEU A O 1
ATOM 911 N N . GLY A 1 116 ? 14.104 -18.709 -9.844 1.00 98.56 116 GLY A N 1
ATOM 912 C CA . GLY A 1 116 ? 12.696 -18.525 -9.501 1.00 98.56 116 GLY A CA 1
ATOM 913 C C . GLY A 1 116 ? 11.799 -19.514 -10.244 1.00 98.56 116 GLY A C 1
ATOM 914 O O . GLY A 1 116 ? 11.055 -20.277 -9.621 1.00 98.56 116 GLY A O 1
ATOM 915 N N . LYS A 1 117 ? 11.943 -19.601 -11.569 1.00 98.12 117 LYS A N 1
ATOM 916 C CA . LYS A 1 117 ? 11.171 -20.570 -12.363 1.00 98.12 117 LYS A CA 1
ATOM 917 C C . LYS A 1 117 ? 11.504 -22.014 -12.001 1.00 98.12 117 LYS A C 1
ATOM 919 O O . LYS A 1 117 ? 10.592 -22.813 -11.808 1.00 98.12 117 LYS A O 1
ATOM 924 N N . ARG A 1 118 ? 12.785 -22.353 -11.809 1.00 98.31 118 ARG A N 1
ATOM 925 C CA . ARG A 1 118 ? 13.210 -23.706 -11.390 1.00 98.31 118 ARG A CA 1
ATOM 926 C C . ARG A 1 118 ? 12.745 -24.090 -9.986 1.00 98.31 118 ARG A C 1
ATOM 928 O O . ARG A 1 118 ? 12.499 -25.265 -9.737 1.00 98.31 118 ARG A O 1
ATOM 935 N N . ALA A 1 119 ? 12.620 -23.126 -9.078 1.00 98.12 119 ALA A N 1
ATOM 936 C CA . ALA A 1 119 ? 12.064 -23.341 -7.747 1.00 98.12 119 ALA A CA 1
ATOM 937 C C . ALA A 1 119 ? 10.554 -23.623 -7.800 1.00 98.12 119 ALA A C 1
ATOM 939 O O . ALA A 1 119 ? 10.006 -24.145 -6.834 1.00 98.12 119 ALA A O 1
ATOM 940 N N . GLY A 1 120 ? 9.892 -23.325 -8.924 1.00 98.00 120 GLY A N 1
ATOM 941 C CA . GLY A 1 120 ? 8.483 -23.621 -9.159 1.00 98.00 120 GLY A CA 1
ATOM 942 C C . GLY A 1 120 ? 7.550 -22.455 -8.849 1.00 98.00 120 GLY A C 1
ATOM 943 O O . GLY A 1 120 ? 6.392 -22.703 -8.516 1.00 98.00 120 GLY A O 1
ATOM 944 N N . TYR A 1 121 ? 8.034 -21.209 -8.901 1.00 98.38 121 TYR A N 1
ATOM 945 C CA . TYR A 1 121 ? 7.167 -20.029 -8.877 1.00 98.38 121 TYR A CA 1
ATOM 946 C C . TYR A 1 121 ? 6.347 -19.946 -10.173 1.00 98.38 121 TYR A C 1
ATOM 948 O O . TYR A 1 121 ? 6.948 -19.897 -11.250 1.00 98.38 121 TYR A O 1
ATOM 956 N N . PRO A 1 122 ? 5.003 -19.896 -10.095 1.00 97.25 122 PRO A N 1
ATOM 957 C CA . PRO A 1 122 ? 4.159 -19.601 -11.250 1.00 97.25 122 PRO A CA 1
ATOM 958 C C . PRO A 1 122 ? 4.551 -18.299 -11.950 1.00 97.25 122 PRO A C 1
ATOM 960 O O . PRO A 1 122 ? 4.684 -18.290 -13.175 1.00 97.25 122 PRO A O 1
ATOM 963 N N . LYS A 1 123 ? 4.790 -17.237 -11.167 1.00 98.06 123 LYS A N 1
ATOM 964 C CA . LYS A 1 123 ? 5.091 -15.900 -11.679 1.00 98.06 123 LYS A CA 1
ATOM 965 C C . LYS A 1 123 ? 6.384 -15.330 -11.095 1.00 98.06 123 LYS A C 1
ATOM 967 O O . LYS A 1 123 ? 6.565 -15.300 -9.875 1.00 98.06 123 LYS A O 1
ATOM 972 N N . VAL A 1 124 ? 7.272 -14.857 -11.962 1.00 98.75 124 VAL A N 1
ATOM 973 C CA . VAL A 1 124 ? 8.498 -14.133 -11.613 1.00 98.75 124 VAL A CA 1
ATOM 974 C C . VAL A 1 124 ? 8.393 -12.714 -12.156 1.00 98.75 124 VAL A C 1
ATOM 976 O O . VAL A 1 124 ? 8.199 -12.506 -13.350 1.00 98.75 124 VAL A O 1
ATOM 979 N N . GLN A 1 125 ? 8.527 -11.742 -11.265 1.00 98.75 125 GLN A N 1
ATOM 980 C CA . GLN A 1 125 ? 8.419 -10.317 -11.544 1.00 98.75 125 GLN A CA 1
ATOM 981 C C . GLN A 1 125 ? 9.703 -9.607 -11.125 1.00 98.75 125 GLN A C 1
ATOM 983 O O . GLN A 1 125 ? 10.365 -10.017 -10.166 1.00 98.75 125 GLN A O 1
ATOM 988 N N . THR A 1 126 ? 10.027 -8.503 -11.792 1.00 98.81 126 THR A N 1
ATOM 989 C CA . THR A 1 126 ? 11.013 -7.543 -11.294 1.00 98.81 126 THR A CA 1
ATOM 990 C C . THR A 1 126 ? 10.430 -6.137 -11.212 1.00 98.81 126 THR A C 1
ATOM 992 O O . THR A 1 126 ? 9.651 -5.745 -12.077 1.00 98.81 126 THR A O 1
ATOM 995 N N . VAL A 1 127 ? 10.805 -5.398 -10.165 1.00 98.56 127 VAL A N 1
ATOM 996 C CA . VAL A 1 127 ? 10.538 -3.959 -10.018 1.00 98.56 127 VAL A CA 1
ATOM 997 C C . VAL A 1 127 ? 11.871 -3.237 -10.173 1.00 98.56 127 VAL A C 1
ATOM 999 O O . VAL A 1 127 ? 12.798 -3.510 -9.410 1.00 98.56 127 VAL A O 1
ATOM 1002 N N . THR A 1 128 ? 11.984 -2.386 -11.189 1.00 98.69 128 THR A N 1
ATOM 1003 C CA . THR A 1 128 ? 13.260 -1.879 -11.718 1.00 98.69 128 THR A CA 1
ATOM 1004 C C . THR A 1 128 ? 13.078 -0.475 -12.292 1.00 98.69 128 THR A C 1
ATOM 1006 O O . THR A 1 128 ? 11.983 -0.103 -12.715 1.00 98.69 128 THR A O 1
ATOM 1009 N N . ASN A 1 129 ? 14.155 0.304 -12.371 1.00 98.31 129 ASN A N 1
ATOM 1010 C CA . ASN A 1 129 ? 14.171 1.487 -13.229 1.00 98.31 129 ASN A CA 1
ATOM 1011 C C . ASN A 1 129 ? 14.102 1.113 -14.720 1.00 98.31 129 ASN A C 1
ATOM 1013 O O . ASN A 1 129 ? 13.517 1.830 -15.518 1.00 98.31 129 ASN A O 1
ATOM 1017 N N . GLY A 1 130 ? 14.590 -0.070 -15.095 1.00 98.25 130 GLY A N 1
ATOM 1018 C CA . GLY A 1 130 ? 14.414 -0.638 -16.425 1.00 98.25 130 GLY A CA 1
ATOM 1019 C C . GLY A 1 130 ? 15.549 -0.371 -17.413 1.00 98.25 130 GLY A C 1
ATOM 1020 O O . GLY A 1 130 ? 15.502 -0.878 -18.535 1.00 98.25 130 GLY A O 1
ATOM 1021 N N . ARG A 1 131 ? 16.603 0.353 -17.013 1.00 98.38 131 ARG A N 1
ATOM 1022 C CA . ARG A 1 131 ? 17.699 0.781 -17.907 1.00 98.38 131 ARG A CA 1
ATOM 1023 C C . ARG A 1 131 ? 18.402 -0.385 -18.608 1.00 98.38 131 ARG A C 1
ATOM 1025 O O . ARG A 1 131 ? 18.753 -0.275 -19.779 1.00 98.38 131 ARG A O 1
ATOM 1032 N N . MET A 1 132 ? 18.569 -1.528 -17.937 1.00 98.50 132 MET A N 1
ATOM 1033 C CA . MET A 1 132 ? 19.202 -2.721 -18.527 1.00 98.50 132 MET A CA 1
ATOM 1034 C C . MET A 1 132 ? 18.372 -3.371 -19.644 1.00 98.50 132 MET A C 1
ATOM 1036 O O . MET A 1 132 ? 18.926 -4.059 -20.501 1.00 98.50 132 MET A O 1
ATOM 1040 N N . PHE A 1 133 ? 17.056 -3.144 -19.680 1.00 98.69 133 PHE A N 1
ATOM 1041 C CA . PHE A 1 133 ? 16.174 -3.737 -20.689 1.00 98.69 133 PHE A CA 1
ATOM 1042 C C . PHE A 1 133 ? 16.275 -3.062 -22.061 1.00 98.69 133 PHE A C 1
ATOM 1044 O O . PHE A 1 133 ? 15.752 -3.600 -23.034 1.00 98.69 133 PHE A O 1
ATOM 1051 N N . GLN A 1 134 ? 16.994 -1.937 -22.176 1.00 98.44 134 GLN A N 1
ATOM 1052 C CA . GLN A 1 134 ? 17.327 -1.355 -23.479 1.00 98.44 134 GLN A CA 1
ATOM 1053 C C . GLN A 1 134 ? 18.260 -2.265 -24.302 1.00 98.44 134 GLN A C 1
ATOM 1055 O O . GLN A 1 134 ? 18.300 -2.163 -25.527 1.00 98.44 134 GLN A O 1
ATOM 1060 N N . TYR A 1 135 ? 19.021 -3.153 -23.644 1.00 98.69 135 TYR A N 1
ATOM 1061 C CA . TYR A 1 135 ? 19.974 -4.048 -24.296 1.00 98.69 135 TYR A CA 1
ATOM 1062 C C . TYR A 1 135 ? 19.278 -5.338 -24.766 1.00 98.69 135 TYR A C 1
ATOM 1064 O O . TYR A 1 135 ? 18.832 -6.127 -23.926 1.00 98.69 135 TYR A O 1
ATOM 1072 N N . PRO A 1 136 ? 19.229 -5.628 -26.085 1.00 98.50 136 PRO A N 1
ATOM 1073 C CA . PRO A 1 136 ? 18.456 -6.758 -26.607 1.00 98.50 136 PRO A CA 1
ATOM 1074 C C . PRO A 1 136 ? 18.864 -8.133 -26.058 1.00 98.50 136 PRO A C 1
ATOM 1076 O O . PRO A 1 136 ? 17.995 -8.962 -25.802 1.00 98.50 136 PRO A O 1
ATOM 1079 N N . ASP A 1 137 ? 20.163 -8.386 -25.845 1.00 98.62 137 ASP A N 1
ATOM 1080 C CA . ASP A 1 137 ? 20.634 -9.657 -25.263 1.00 98.62 137 ASP A CA 1
ATOM 1081 C C . ASP A 1 137 ? 20.092 -9.862 -23.842 1.00 98.62 137 ASP A C 1
ATOM 1083 O O . ASP A 1 137 ? 19.576 -10.931 -23.517 1.00 98.62 137 ASP A O 1
ATOM 1087 N N . PHE A 1 138 ? 20.136 -8.815 -23.014 1.00 98.81 138 PHE A N 1
ATOM 1088 C CA . PHE A 1 138 ? 19.640 -8.871 -21.642 1.00 98.81 138 PHE A CA 1
ATOM 1089 C C . PHE A 1 138 ? 18.127 -9.114 -21.605 1.00 98.81 138 PHE A C 1
ATOM 1091 O O . PHE A 1 138 ? 17.672 -10.015 -20.901 1.00 98.81 138 PHE A O 1
ATOM 1098 N N . LEU A 1 139 ? 17.358 -8.364 -22.405 1.00 98.75 139 LEU A N 1
ATOM 1099 C CA . LEU A 1 139 ? 15.905 -8.521 -22.528 1.00 98.75 139 LEU A CA 1
ATOM 1100 C C . LEU A 1 139 ? 15.524 -9.944 -22.964 1.00 98.75 139 LEU A C 1
ATOM 1102 O O . LEU A 1 139 ? 14.681 -10.582 -22.332 1.00 98.75 139 LEU A O 1
ATOM 1106 N N . ASN A 1 140 ? 16.170 -10.462 -24.013 1.00 98.75 140 ASN A N 1
ATOM 1107 C CA . ASN A 1 140 ? 15.892 -11.802 -24.531 1.00 98.75 140 ASN A CA 1
ATOM 1108 C C . ASN A 1 140 ? 16.212 -12.879 -23.496 1.00 98.75 140 ASN A C 1
ATOM 1110 O O . ASN A 1 140 ? 15.378 -13.740 -23.233 1.00 98.75 140 ASN A O 1
ATOM 1114 N N . ARG A 1 141 ? 17.372 -12.790 -22.837 1.00 98.81 141 ARG A N 1
ATOM 1115 C CA . ARG A 1 141 ? 17.759 -13.748 -21.796 1.00 98.81 141 ARG A CA 1
ATOM 1116 C C . ARG A 1 141 ? 16.865 -13.672 -20.564 1.00 98.81 141 ARG A C 1
ATOM 1118 O O . ARG A 1 141 ? 16.608 -14.705 -19.953 1.00 98.81 141 ARG A O 1
ATOM 1125 N N . ALA A 1 142 ? 16.372 -12.489 -20.196 1.00 98.81 142 ALA A N 1
ATOM 1126 C CA . ALA A 1 142 ? 15.400 -12.349 -19.116 1.00 98.81 142 ALA A CA 1
ATOM 1127 C C . ALA A 1 142 ? 14.102 -13.105 -19.442 1.00 98.81 142 ALA A C 1
ATOM 1129 O O . ALA A 1 142 ? 13.628 -13.885 -18.614 1.00 98.81 142 ALA A O 1
ATOM 1130 N N . ALA A 1 143 ? 13.580 -12.946 -20.662 1.00 98.69 143 ALA A N 1
ATOM 1131 C CA . ALA A 1 143 ? 12.406 -13.685 -21.124 1.00 98.69 143 ALA A CA 1
ATOM 1132 C C . ALA A 1 143 ? 12.664 -15.198 -21.223 1.00 98.69 143 ALA A C 1
ATOM 1134 O O . ALA A 1 143 ? 11.837 -15.996 -20.788 1.00 98.69 143 ALA A O 1
ATOM 1135 N N . ASP A 1 144 ? 13.811 -15.610 -21.769 1.00 98.69 144 ASP A N 1
ATOM 1136 C CA . ASP A 1 144 ? 14.175 -17.024 -21.937 1.00 98.69 144 ASP A CA 1
ATOM 1137 C C . ASP A 1 144 ? 14.381 -17.730 -20.588 1.00 98.69 144 ASP A C 1
ATOM 1139 O O . ASP A 1 144 ? 14.045 -18.905 -20.434 1.00 98.69 144 ASP A O 1
ATOM 1143 N N . ASN A 1 145 ? 14.861 -17.000 -19.577 1.00 98.69 145 ASN A N 1
ATOM 1144 C CA . ASN A 1 145 ? 14.956 -17.484 -18.199 1.00 98.69 145 ASN A CA 1
ATOM 1145 C C . ASN A 1 145 ? 13.601 -17.491 -17.467 1.00 98.69 145 ASN A C 1
ATOM 1147 O O . ASN A 1 145 ? 13.514 -18.018 -16.355 1.00 98.69 145 ASN A O 1
ATOM 1151 N N . GLY A 1 146 ? 12.557 -16.947 -18.097 1.00 98.50 146 GLY A N 1
ATOM 1152 C CA . GLY A 1 146 ? 11.171 -16.973 -17.647 1.00 98.50 146 GLY A CA 1
ATOM 1153 C C . GLY A 1 146 ? 10.785 -15.844 -16.695 1.00 98.50 146 GLY A C 1
ATOM 1154 O O . GLY A 1 146 ? 9.990 -16.071 -15.788 1.00 98.50 146 GLY A O 1
ATOM 1155 N N . LEU A 1 147 ? 11.336 -14.642 -16.886 1.00 98.81 147 LEU A N 1
ATOM 1156 C CA . LEU A 1 147 ? 10.755 -13.426 -16.316 1.00 98.81 147 LEU A CA 1
ATOM 1157 C C . LEU A 1 147 ? 9.382 -13.180 -16.959 1.00 98.81 147 LEU A C 1
ATOM 1159 O O . LEU A 1 147 ? 9.292 -13.083 -18.180 1.00 98.81 147 LEU A O 1
ATOM 1163 N N . ASP A 1 148 ? 8.332 -13.085 -16.144 1.00 98.62 148 ASP A N 1
ATOM 1164 C CA . ASP A 1 148 ? 6.947 -12.968 -16.614 1.00 98.62 148 ASP A CA 1
ATOM 1165 C C . ASP A 1 148 ? 6.449 -11.509 -16.611 1.00 98.62 148 ASP A C 1
ATOM 1167 O O . ASP A 1 148 ? 5.645 -11.123 -17.459 1.00 98.62 148 ASP A O 1
ATOM 1171 N N . GLU A 1 149 ? 6.905 -10.692 -15.656 1.00 98.62 149 GLU A N 1
ATOM 1172 C CA . GLU A 1 149 ? 6.438 -9.312 -15.462 1.00 98.62 149 GLU A CA 1
ATOM 1173 C C . GLU A 1 149 ? 7.595 -8.346 -15.177 1.00 98.62 149 GLU A C 1
ATOM 1175 O O . GLU A 1 149 ? 8.497 -8.649 -14.387 1.00 98.62 149 GLU A O 1
ATOM 1180 N N . ILE A 1 150 ? 7.542 -7.167 -15.798 1.00 98.81 150 ILE A N 1
ATOM 1181 C CA . ILE A 1 150 ? 8.456 -6.054 -15.540 1.00 98.81 150 ILE A CA 1
ATOM 1182 C C . ILE A 1 150 ? 7.631 -4.845 -15.103 1.00 98.81 150 ILE A C 1
ATOM 1184 O O . ILE A 1 150 ? 6.802 -4.337 -15.861 1.00 98.81 150 ILE A O 1
ATOM 1188 N N . THR A 1 151 ? 7.897 -4.375 -13.891 1.00 98.75 151 THR A N 1
ATOM 1189 C CA . THR A 1 151 ? 7.377 -3.113 -13.370 1.00 98.75 151 THR A CA 1
ATOM 1190 C C . THR A 1 151 ? 8.448 -2.041 -13.518 1.00 98.75 151 THR A C 1
ATOM 1192 O O . THR A 1 151 ? 9.492 -2.116 -12.864 1.00 98.75 151 THR A O 1
ATOM 1195 N N . PHE A 1 152 ? 8.194 -1.068 -14.393 1.00 98.81 152 PHE A N 1
ATOM 1196 C CA . PHE A 1 152 ? 9.081 0.060 -14.665 1.00 98.81 152 PHE A CA 1
ATOM 1197 C C . PHE A 1 152 ? 8.737 1.252 -13.769 1.00 98.81 152 PHE A C 1
ATOM 1199 O O . PHE A 1 152 ? 7.608 1.738 -13.779 1.00 98.81 152 PHE A O 1
ATOM 1206 N N . SER A 1 153 ? 9.721 1.777 -13.046 1.00 98.31 153 SER A N 1
ATOM 1207 C CA . SER A 1 153 ? 9.569 2.988 -12.231 1.00 98.31 153 SER A CA 1
ATOM 1208 C C . SER A 1 153 ? 9.732 4.257 -13.078 1.00 98.31 153 SER A C 1
ATOM 1210 O O . SER A 1 153 ? 10.836 4.774 -13.207 1.00 98.31 153 SER A O 1
ATOM 1212 N N . LEU A 1 154 ? 8.640 4.793 -13.643 1.00 98.50 154 LEU A N 1
ATOM 1213 C CA . LEU A 1 154 ? 8.664 5.982 -14.513 1.00 98.50 154 LEU A CA 1
ATOM 1214 C C . LEU A 1 154 ? 7.857 7.145 -13.929 1.00 98.50 154 LEU A C 1
ATOM 1216 O O . LEU A 1 154 ? 6.631 7.154 -13.920 1.00 98.50 154 LEU A O 1
ATOM 1220 N N . HIS A 1 155 ? 8.549 8.199 -13.492 1.00 98.50 155 HIS A N 1
ATOM 1221 C CA . HIS A 1 155 ? 7.940 9.260 -12.675 1.00 98.50 155 HIS A CA 1
ATOM 1222 C C . HIS A 1 155 ? 7.661 10.587 -13.397 1.00 98.50 155 HIS A C 1
ATOM 1224 O O . HIS A 1 155 ? 7.237 11.558 -12.766 1.00 98.50 155 HIS A O 1
ATOM 1230 N N . GLY A 1 156 ? 7.850 10.628 -14.716 1.00 98.19 156 GLY A N 1
ATOM 1231 C CA . GLY A 1 156 ? 7.534 11.762 -15.581 1.00 98.19 156 GLY A CA 1
ATOM 1232 C C . GLY A 1 156 ? 7.438 11.320 -17.040 1.00 98.19 156 GLY A C 1
ATOM 1233 O O . GLY A 1 156 ? 8.073 10.344 -17.421 1.00 98.19 156 GLY A O 1
ATOM 1234 N N . HIS A 1 157 ? 6.657 12.031 -17.856 1.00 98.00 157 HIS A N 1
ATOM 1235 C CA . HIS A 1 157 ? 6.491 11.745 -19.293 1.00 98.00 157 HIS A CA 1
ATOM 1236 C C . HIS A 1 157 ? 7.500 12.490 -20.187 1.00 98.00 157 HIS A C 1
ATOM 1238 O O . HIS A 1 157 ? 7.453 12.383 -21.409 1.00 98.00 157 HIS A O 1
ATOM 1244 N N . THR A 1 158 ? 8.418 13.251 -19.584 1.00 98.62 158 THR A N 1
ATOM 1245 C CA . THR A 1 158 ? 9.527 13.928 -20.268 1.00 98.62 158 THR A CA 1
ATOM 1246 C C . THR A 1 158 ? 10.833 13.681 -19.525 1.00 98.62 158 THR A C 1
ATOM 1248 O O . THR A 1 158 ? 10.825 13.572 -18.296 1.00 98.62 158 THR A O 1
ATOM 1251 N N . ALA A 1 159 ? 11.955 13.707 -20.253 1.00 98.44 159 ALA A N 1
ATOM 1252 C CA . ALA A 1 159 ? 13.293 13.589 -19.669 1.00 98.44 159 ALA A CA 1
ATOM 1253 C C . ALA A 1 159 ? 13.532 14.628 -18.570 1.00 98.44 159 ALA A C 1
ATOM 1255 O O . ALA A 1 159 ? 13.961 14.295 -17.475 1.00 98.44 159 ALA A O 1
ATOM 1256 N N . LYS A 1 160 ? 13.143 15.888 -18.807 1.00 98.44 160 LYS A N 1
ATOM 1257 C CA . LYS A 1 160 ? 13.309 16.962 -17.819 1.00 98.44 160 LYS A CA 1
ATOM 1258 C C . LYS A 1 160 ? 12.603 16.659 -16.494 1.00 98.44 160 LYS A C 1
ATOM 1260 O O . LYS A 1 160 ? 13.187 16.890 -15.439 1.00 98.44 160 LYS A O 1
ATOM 1265 N N . LEU A 1 161 ? 11.344 16.214 -16.538 1.00 98.44 161 LEU A N 1
ATOM 1266 C CA . LEU A 1 161 ? 10.576 15.927 -15.325 1.00 98.44 161 LEU A CA 1
ATOM 1267 C C . LEU A 1 161 ? 11.097 14.666 -14.630 1.00 98.44 161 LEU A C 1
ATOM 1269 O O . LEU A 1 161 ? 11.300 14.680 -13.418 1.00 98.44 161 LEU A O 1
ATOM 1273 N N . HIS A 1 162 ? 11.309 13.598 -15.399 1.00 98.75 162 HIS A N 1
ATOM 1274 C CA . HIS A 1 162 ? 11.728 12.308 -14.875 1.00 98.75 162 HIS A CA 1
ATOM 1275 C C . HIS A 1 162 ? 13.152 12.366 -14.298 1.00 98.75 162 HIS A C 1
ATOM 1277 O O . HIS A 1 162 ? 13.333 12.069 -13.120 1.00 98.75 162 HIS A O 1
ATOM 1283 N N . ASP A 1 163 ? 14.144 12.834 -15.059 1.00 98.69 163 ASP A N 1
ATOM 1284 C CA . ASP A 1 163 ? 15.552 12.858 -14.635 1.00 98.69 163 ASP A CA 1
ATOM 1285 C C . ASP A 1 163 ? 15.754 13.739 -13.394 1.00 98.69 163 ASP A C 1
ATOM 1287 O O . ASP A 1 163 ? 16.533 13.408 -12.502 1.00 98.69 163 ASP A O 1
ATOM 1291 N N . ALA A 1 164 ? 15.003 14.842 -13.281 1.00 98.12 164 ALA A N 1
ATOM 1292 C CA . ALA A 1 164 ? 15.029 15.706 -12.099 1.00 98.12 164 ALA A CA 1
ATOM 1293 C C . ALA A 1 164 ? 14.417 15.053 -10.846 1.00 98.12 164 ALA A C 1
ATOM 1295 O O . ALA A 1 164 ? 14.695 15.490 -9.728 1.00 98.12 164 ALA A O 1
ATOM 1296 N N . LEU A 1 165 ? 13.546 14.059 -11.024 1.00 98.38 165 LEU A N 1
ATOM 1297 C CA . LEU A 1 165 ? 12.926 13.277 -9.957 1.00 98.38 165 LEU A CA 1
ATOM 1298 C C . LEU A 1 165 ? 13.817 12.093 -9.550 1.00 98.38 165 LEU A C 1
ATOM 1300 O O . LEU A 1 165 ? 13.979 11.834 -8.355 1.00 98.38 165 LEU A O 1
ATOM 1304 N N . VAL A 1 166 ? 14.429 11.408 -10.519 1.00 98.25 166 VAL A N 1
ATOM 1305 C CA . VAL A 1 166 ? 15.309 10.255 -10.258 1.00 98.25 166 VAL A CA 1
ATOM 1306 C C . VAL A 1 166 ? 16.770 10.630 -10.011 1.00 98.25 166 VAL A C 1
ATOM 1308 O O . VAL A 1 166 ? 17.558 9.768 -9.647 1.00 98.25 166 VAL A O 1
ATOM 1311 N N . GLY A 1 167 ? 17.143 11.902 -10.172 1.00 97.31 167 GLY A N 1
ATOM 1312 C CA . GLY A 1 167 ? 18.480 12.411 -9.851 1.00 97.31 167 GLY A CA 1
ATOM 1313 C C . GLY A 1 167 ? 19.584 11.979 -10.821 1.00 97.31 167 GLY A C 1
ATOM 1314 O O . GLY A 1 167 ? 20.759 12.152 -10.504 1.00 97.31 167 GLY A O 1
ATOM 1315 N N . THR A 1 168 ? 19.225 11.450 -11.993 1.00 98.06 168 THR A N 1
ATOM 1316 C CA . THR A 1 168 ? 20.166 10.881 -12.967 1.00 98.06 168 THR A CA 1
ATOM 1317 C C . THR A 1 168 ? 19.838 11.388 -14.375 1.00 98.06 168 THR A C 1
ATOM 1319 O O . THR A 1 168 ? 18.819 10.991 -14.939 1.00 98.06 168 THR A O 1
ATOM 1322 N N . PRO A 1 169 ? 20.684 12.247 -14.975 1.00 98.12 169 PRO A N 1
ATOM 1323 C CA . PRO A 1 169 ? 20.525 12.669 -16.366 1.00 98.12 169 PRO A CA 1
ATOM 1324 C C . PRO A 1 169 ? 20.620 11.494 -17.346 1.00 98.12 169 PRO A C 1
ATOM 1326 O O . PRO A 1 169 ? 21.518 10.661 -17.225 1.00 98.12 169 PRO A O 1
ATOM 1329 N N . GLY A 1 170 ? 19.725 11.454 -18.333 1.00 98.19 170 GLY A N 1
ATOM 1330 C CA . GLY A 1 170 ? 19.657 10.400 -19.349 1.00 98.19 170 GLY A CA 1
ATOM 1331 C C . GLY A 1 170 ? 18.887 9.151 -18.912 1.00 98.19 170 GLY A C 1
ATOM 1332 O O . GLY A 1 170 ? 18.653 8.274 -19.742 1.00 98.19 170 GLY A O 1
ATOM 1333 N N . ALA A 1 171 ? 18.446 9.074 -17.649 1.00 98.56 171 ALA A N 1
ATOM 1334 C CA . ALA A 1 171 ? 17.676 7.941 -17.143 1.00 98.56 171 ALA A CA 1
ATOM 1335 C C . ALA A 1 171 ? 16.401 7.725 -17.965 1.00 98.56 171 ALA A C 1
ATOM 1337 O O . ALA A 1 171 ? 16.187 6.633 -18.481 1.00 98.56 171 ALA A O 1
ATOM 1338 N N . PHE A 1 172 ? 15.616 8.777 -18.207 1.00 98.75 172 PHE A N 1
ATOM 1339 C CA . PHE A 1 172 ? 14.373 8.666 -18.968 1.00 98.75 172 PHE A CA 1
ATOM 1340 C C . PHE A 1 172 ? 14.559 8.048 -20.358 1.00 98.75 172 PHE A C 1
ATOM 1342 O O . PHE A 1 172 ? 13.747 7.227 -20.777 1.00 98.75 172 PHE A O 1
ATOM 1349 N N . GLU A 1 173 ? 15.607 8.431 -21.091 1.00 98.69 173 GLU A N 1
ATOM 1350 C CA . GLU A 1 173 ? 15.843 7.915 -22.444 1.00 98.69 173 GLU A CA 1
ATOM 1351 C C . GLU A 1 173 ? 16.129 6.410 -22.426 1.00 98.69 173 GLU A C 1
ATOM 1353 O O . GLU A 1 173 ? 15.535 5.653 -23.198 1.00 98.69 173 GLU A O 1
ATOM 1358 N N . GLU A 1 174 ? 16.987 5.970 -21.506 1.00 98.75 174 GLU A N 1
ATOM 1359 C CA . GLU A 1 174 ? 17.356 4.566 -21.333 1.00 98.75 174 GLU A CA 1
ATOM 1360 C C . GLU A 1 174 ? 16.183 3.710 -20.826 1.00 98.75 174 GLU A C 1
ATOM 1362 O O . GLU A 1 174 ? 15.926 2.619 -21.341 1.00 98.75 174 GLU A O 1
ATOM 1367 N N . GLU A 1 175 ? 15.437 4.210 -19.841 1.00 98.69 175 GLU A N 1
ATOM 1368 C CA . GLU A 1 175 ? 14.285 3.526 -19.249 1.00 98.69 175 GLU A CA 1
ATOM 1369 C C . GLU A 1 175 ? 13.128 3.403 -20.248 1.00 98.69 175 GLU A C 1
ATOM 1371 O O . GLU A 1 175 ? 12.541 2.330 -20.394 1.00 98.69 175 GLU A O 1
ATOM 1376 N N . VAL A 1 176 ? 12.837 4.463 -21.015 1.00 98.75 176 VAL A N 1
ATOM 1377 C CA . VAL A 1 176 ? 11.814 4.431 -22.073 1.00 98.75 176 VAL A CA 1
ATOM 1378 C C . VAL A 1 176 ? 12.230 3.515 -23.223 1.00 98.75 176 VAL A C 1
ATOM 1380 O O . VAL A 1 176 ? 11.370 2.837 -23.794 1.00 98.75 176 VAL A O 1
ATOM 1383 N N . ALA A 1 177 ? 13.520 3.454 -23.571 1.00 98.88 177 ALA A N 1
ATOM 1384 C CA . ALA A 1 177 ? 14.016 2.489 -24.550 1.00 98.88 177 ALA A CA 1
ATOM 1385 C C . ALA A 1 177 ? 13.777 1.045 -24.076 1.00 98.88 177 ALA A C 1
ATOM 1387 O O . ALA A 1 177 ? 13.247 0.233 -24.840 1.00 98.88 177 ALA A O 1
ATOM 1388 N N . GLY A 1 178 ? 14.077 0.746 -22.806 1.00 98.81 178 GLY A N 1
ATOM 1389 C CA . GLY A 1 178 ? 13.790 -0.551 -22.189 1.00 98.81 178 GLY A CA 1
ATOM 1390 C C . GLY A 1 178 ? 12.297 -0.884 -22.146 1.00 98.81 178 GLY A C 1
ATOM 1391 O O . GLY A 1 178 ? 11.900 -1.973 -22.565 1.00 98.81 178 GLY A O 1
ATOM 1392 N N . LEU A 1 179 ? 11.457 0.069 -21.729 1.00 98.81 179 LEU A N 1
ATOM 1393 C CA . LEU A 1 179 ? 9.999 -0.074 -21.705 1.00 98.81 179 LEU A CA 1
ATOM 1394 C C . LEU A 1 179 ? 9.449 -0.422 -23.093 1.00 98.81 179 LEU A C 1
ATOM 1396 O O . LEU A 1 179 ? 8.705 -1.390 -23.255 1.00 98.81 179 LEU A O 1
ATOM 1400 N N . LYS A 1 180 ? 9.820 0.359 -24.114 1.00 98.75 180 LYS A N 1
ATOM 1401 C CA . LYS A 1 180 ? 9.342 0.151 -25.486 1.00 98.75 180 LYS A CA 1
ATOM 1402 C C . LYS A 1 180 ? 9.824 -1.177 -26.060 1.00 98.75 180 LYS A C 1
ATOM 1404 O O . LYS A 1 180 ? 9.052 -1.835 -26.752 1.00 98.75 180 LYS A O 1
ATOM 1409 N N . ALA A 1 181 ? 11.054 -1.593 -25.760 1.00 98.81 181 ALA A N 1
ATOM 1410 C CA . ALA A 1 181 ? 11.568 -2.894 -26.177 1.00 98.81 181 ALA A CA 1
ATOM 1411 C C . ALA A 1 181 ? 10.793 -4.051 -25.517 1.00 98.81 181 ALA A C 1
ATOM 1413 O O . ALA A 1 181 ? 10.404 -5.000 -26.202 1.00 98.81 181 ALA A O 1
ATOM 1414 N N . ALA A 1 182 ? 10.495 -3.946 -24.217 1.00 98.75 182 ALA A N 1
ATOM 1415 C CA . ALA A 1 182 ? 9.680 -4.926 -23.502 1.00 98.75 182 ALA A CA 1
ATOM 1416 C C . ALA A 1 182 ? 8.262 -5.025 -24.087 1.00 98.75 182 ALA A C 1
ATOM 1418 O O . ALA A 1 182 ? 7.819 -6.129 -24.411 1.00 98.75 182 ALA A O 1
ATOM 1419 N N . LEU A 1 183 ? 7.592 -3.889 -24.315 1.00 98.69 183 LEU A N 1
ATOM 1420 C CA . LEU A 1 183 ? 6.270 -3.833 -24.952 1.00 98.69 183 LEU A CA 1
ATOM 1421 C C . LEU A 1 183 ? 6.288 -4.446 -26.360 1.00 98.69 183 LEU A C 1
ATOM 1423 O O . LEU A 1 183 ? 5.462 -5.302 -26.672 1.00 98.69 183 LEU A O 1
ATOM 1427 N N . ALA A 1 184 ? 7.257 -4.061 -27.196 1.00 98.56 184 ALA A N 1
ATOM 1428 C CA . ALA A 1 184 ? 7.378 -4.547 -28.571 1.00 98.56 184 ALA A CA 1
ATOM 1429 C C . ALA A 1 184 ? 7.648 -6.058 -28.657 1.00 98.56 184 ALA A C 1
ATOM 1431 O O . ALA A 1 184 ? 7.284 -6.688 -29.648 1.00 98.56 184 ALA A O 1
ATOM 1432 N N . SER A 1 185 ? 8.268 -6.647 -27.631 1.00 98.00 185 SER A N 1
ATOM 1433 C CA . SER A 1 185 ? 8.519 -8.089 -27.590 1.00 98.00 185 SER A CA 1
ATOM 1434 C C . SER A 1 185 ? 7.237 -8.917 -27.439 1.00 98.00 185 SER A C 1
ATOM 1436 O O . SER A 1 185 ? 7.199 -10.061 -27.888 1.00 98.00 185 SER A O 1
ATOM 1438 N N . GLY A 1 186 ? 6.208 -8.375 -26.774 1.00 97.75 186 GLY A N 1
ATOM 1439 C CA . GLY A 1 186 ? 5.000 -9.116 -26.399 1.00 97.75 186 GLY A CA 1
ATOM 1440 C C . GLY A 1 186 ? 5.241 -10.288 -25.434 1.00 97.75 186 GLY A C 1
ATOM 1441 O O . GLY A 1 186 ? 4.361 -11.132 -25.279 1.00 97.75 186 GLY A O 1
ATOM 1442 N N . ARG A 1 187 ? 6.428 -10.379 -24.810 1.00 98.06 187 ARG A N 1
ATOM 1443 C CA . ARG A 1 187 ? 6.833 -11.509 -23.949 1.00 98.06 187 ARG A CA 1
ATOM 1444 C C . ARG A 1 187 ? 6.604 -11.270 -22.455 1.00 98.06 187 ARG A C 1
ATOM 1446 O O . ARG A 1 187 ? 6.759 -12.209 -21.683 1.00 98.06 187 ARG A O 1
ATOM 1453 N N . PHE A 1 188 ? 6.255 -10.047 -22.056 1.00 98.50 188 PHE A N 1
ATOM 1454 C CA . PHE A 1 188 ? 6.138 -9.642 -20.655 1.00 98.50 188 PHE A CA 1
ATOM 1455 C C . PHE A 1 188 ? 4.791 -8.988 -20.375 1.00 98.50 188 PHE A C 1
ATOM 1457 O O . PHE A 1 188 ? 4.254 -8.267 -21.218 1.00 98.50 188 PHE A O 1
ATOM 1464 N N . ILE A 1 189 ? 4.306 -9.163 -19.150 1.00 98.06 189 ILE A N 1
ATOM 1465 C CA . ILE A 1 189 ? 3.372 -8.214 -18.547 1.00 98.06 189 ILE A CA 1
ATOM 1466 C C . ILE A 1 189 ? 4.176 -6.958 -18.197 1.00 98.06 189 ILE A C 1
ATOM 1468 O O . ILE A 1 189 ? 5.243 -7.053 -17.587 1.00 98.06 189 ILE A O 1
ATOM 1472 N N . VAL A 1 190 ? 3.689 -5.794 -18.622 1.00 98.56 190 VAL A N 1
ATOM 1473 C CA . VAL A 1 190 ? 4.372 -4.511 -18.433 1.00 98.56 190 VAL A CA 1
ATOM 1474 C C . VAL A 1 190 ? 3.498 -3.599 -17.587 1.00 98.56 190 VAL A C 1
ATOM 1476 O O . VAL A 1 190 ? 2.405 -3.215 -18.009 1.00 98.56 190 VAL A O 1
ATOM 1479 N N . ASN A 1 191 ? 4.024 -3.238 -16.422 1.00 98.19 191 ASN A N 1
ATOM 1480 C CA . ASN A 1 191 ? 3.410 -2.319 -15.473 1.00 98.19 191 ASN A CA 1
ATOM 1481 C C . ASN A 1 191 ? 4.309 -1.086 -15.284 1.00 98.19 191 ASN A C 1
ATOM 1483 O O . ASN A 1 191 ? 5.530 -1.171 -15.461 1.00 98.19 191 ASN A O 1
ATOM 1487 N N . VAL A 1 192 ? 3.715 0.055 -14.942 1.00 98.75 192 VAL A N 1
ATOM 1488 C CA . VAL A 1 192 ? 4.434 1.296 -14.642 1.00 98.75 192 VAL A CA 1
ATOM 1489 C C . VAL A 1 192 ? 4.074 1.813 -13.251 1.00 98.75 192 VAL A C 1
ATOM 1491 O O . VAL A 1 192 ? 2.920 2.148 -12.983 1.00 98.75 192 VAL A O 1
ATOM 1494 N N . ASP A 1 193 ? 5.096 1.966 -12.411 1.00 98.56 193 ASP A N 1
ATOM 1495 C CA . ASP A 1 193 ? 4.994 2.566 -11.082 1.00 98.56 193 ASP A CA 1
ATOM 1496 C C . ASP A 1 193 ? 5.236 4.076 -11.159 1.00 98.56 193 ASP A C 1
ATOM 1498 O O . ASP A 1 193 ? 6.272 4.552 -11.639 1.00 98.56 193 ASP A O 1
ATOM 1502 N N . ILE A 1 194 ? 4.302 4.850 -10.607 1.00 98.75 194 ILE A N 1
ATOM 1503 C CA . ILE A 1 194 ? 4.391 6.308 -10.532 1.00 98.75 194 ILE A CA 1
ATOM 1504 C C . ILE A 1 194 ? 4.269 6.747 -9.075 1.00 98.75 194 ILE A C 1
ATOM 1506 O O . ILE A 1 194 ? 3.188 6.702 -8.494 1.00 98.75 194 ILE A O 1
ATOM 1510 N N . VAL A 1 195 ? 5.358 7.261 -8.494 1.00 98.44 195 VAL A N 1
ATOM 1511 C CA . VAL A 1 195 ? 5.293 7.986 -7.219 1.00 98.44 195 VAL A CA 1
ATOM 1512 C C . VAL A 1 195 ? 4.749 9.391 -7.475 1.00 98.44 195 VAL A C 1
ATOM 1514 O O . VAL A 1 195 ? 5.457 10.275 -7.970 1.00 98.44 195 VAL A O 1
ATOM 1517 N N . ILE A 1 196 ? 3.478 9.594 -7.143 1.00 98.56 196 ILE A N 1
ATOM 1518 C CA . ILE A 1 196 ? 2.789 10.877 -7.239 1.00 98.56 196 ILE A CA 1
ATOM 1519 C C . ILE A 1 196 ? 3.355 11.818 -6.178 1.00 98.56 196 ILE A C 1
ATOM 1521 O O . ILE A 1 196 ? 3.334 11.523 -4.985 1.00 98.56 196 ILE A O 1
ATOM 1525 N N . ASN A 1 197 ? 3.841 12.970 -6.619 1.00 98.31 197 ASN A N 1
ATOM 1526 C CA . ASN A 1 197 ? 4.438 14.005 -5.790 1.00 98.31 197 ASN A CA 1
ATOM 1527 C C . ASN A 1 197 ? 4.134 15.401 -6.358 1.00 98.31 197 ASN A C 1
ATOM 1529 O O . ASN A 1 197 ? 3.625 15.553 -7.469 1.00 98.31 197 ASN A O 1
ATOM 1533 N N . LYS A 1 198 ? 4.505 16.449 -5.620 1.00 98.12 198 LYS A N 1
ATOM 1534 C CA . LYS A 1 198 ? 4.252 17.854 -5.979 1.00 98.12 198 LYS A CA 1
ATOM 1535 C C . LYS A 1 198 ? 4.726 18.243 -7.379 1.00 98.12 198 LYS A C 1
ATOM 1537 O O . LYS A 1 198 ? 4.118 19.113 -7.998 1.00 98.12 198 LYS A O 1
ATOM 1542 N N . ARG A 1 199 ? 5.801 17.631 -7.886 1.00 97.94 199 ARG A N 1
ATOM 1543 C CA . ARG A 1 199 ? 6.372 17.970 -9.197 1.00 97.94 199 ARG A CA 1
ATOM 1544 C C . ARG A 1 199 ? 5.641 17.309 -10.362 1.00 97.94 199 ARG A C 1
ATOM 1546 O O . ARG A 1 199 ? 5.690 17.860 -11.456 1.00 97.94 199 ARG A O 1
ATOM 1553 N N . ASN A 1 200 ? 4.980 16.166 -10.157 1.00 98.44 200 ASN A N 1
ATOM 1554 C CA . ASN A 1 200 ? 4.331 15.419 -11.241 1.00 98.44 200 ASN A CA 1
ATOM 1555 C C . ASN A 1 200 ? 2.804 15.305 -11.122 1.00 98.44 200 ASN A C 1
ATOM 1557 O O . ASN A 1 200 ? 2.170 15.005 -12.127 1.00 98.44 200 ASN A O 1
ATOM 1561 N N . VAL A 1 201 ? 2.189 15.603 -9.971 1.00 98.56 201 VAL A N 1
ATOM 1562 C CA . VAL A 1 201 ? 0.741 15.404 -9.761 1.00 98.56 201 VAL A CA 1
ATOM 1563 C C . VAL A 1 201 ? -0.122 16.128 -10.801 1.00 98.56 201 VAL A C 1
ATOM 1565 O O . VAL A 1 201 ? -1.080 15.556 -11.313 1.00 98.56 201 VAL A O 1
ATOM 1568 N N . LYS A 1 202 ? 0.263 17.345 -11.205 1.00 98.44 202 LYS A N 1
ATOM 1569 C CA . LYS A 1 202 ? -0.450 18.114 -12.242 1.00 98.44 202 LYS A CA 1
ATOM 1570 C C . LYS A 1 202 ? -0.288 17.537 -13.652 1.00 98.44 202 LYS A C 1
ATOM 1572 O O . LYS A 1 202 ? -1.129 17.774 -14.509 1.00 98.44 202 LYS A O 1
ATOM 1577 N N . HIS A 1 203 ? 0.779 16.774 -13.873 1.00 98.50 203 HIS A N 1
ATOM 1578 C CA . HIS A 1 203 ? 1.083 16.091 -15.129 1.00 98.50 203 HIS A CA 1
ATOM 1579 C C . HIS A 1 203 ? 0.576 14.647 -15.155 1.00 98.50 203 HIS A C 1
ATOM 1581 O O . HIS A 1 203 ? 0.706 13.983 -16.177 1.00 98.50 203 HIS A O 1
ATOM 1587 N N . LEU A 1 204 ? 0.013 14.140 -14.054 1.00 98.56 204 LEU A N 1
ATOM 1588 C CA . LEU A 1 204 ? -0.353 12.733 -13.931 1.00 98.56 204 LEU A CA 1
ATOM 1589 C C . LEU A 1 204 ? -1.324 12.256 -15.033 1.00 98.56 204 LEU A C 1
ATOM 1591 O O . LEU A 1 204 ? -1.060 11.193 -15.596 1.00 98.56 204 LEU A O 1
ATOM 1595 N N . PRO A 1 205 ? -2.371 13.016 -15.429 1.00 98.31 205 PRO A N 1
ATOM 1596 C CA . PRO A 1 205 ? -3.212 12.628 -16.565 1.00 98.31 205 PRO A CA 1
ATOM 1597 C C . PRO A 1 205 ? -2.430 12.516 -17.884 1.00 98.31 205 PRO A C 1
ATOM 1599 O O . PRO A 1 205 ? -2.511 11.495 -18.558 1.00 98.31 205 PRO A O 1
ATOM 1602 N N . GLU A 1 206 ? -1.606 13.517 -18.208 1.00 98.50 206 GLU A N 1
ATOM 1603 C CA . GLU A 1 206 ? -0.762 13.552 -19.416 1.00 98.50 206 GLU A CA 1
ATOM 1604 C C . GLU A 1 206 ? 0.261 12.401 -19.439 1.00 98.50 206 GLU A C 1
ATOM 1606 O O . GLU A 1 206 ? 0.559 11.826 -20.490 1.00 98.50 206 GLU A O 1
ATOM 1611 N N . MET A 1 207 ? 0.772 12.015 -18.265 1.00 98.69 207 MET A N 1
ATOM 1612 C CA . MET A 1 207 ? 1.639 10.848 -18.116 1.00 98.69 207 MET A CA 1
ATOM 1613 C C . MET A 1 207 ? 0.913 9.557 -18.483 1.00 98.69 207 MET A C 1
ATOM 1615 O O . MET A 1 207 ? 1.428 8.790 -19.297 1.00 98.69 207 MET A O 1
ATOM 1619 N N . LEU A 1 208 ? -0.283 9.334 -17.931 1.00 98.56 208 LEU A N 1
ATOM 1620 C CA . LEU A 1 208 ? -1.081 8.151 -18.250 1.00 98.56 208 LEU A CA 1
ATOM 1621 C C . LEU A 1 208 ? -1.449 8.108 -19.735 1.00 98.56 208 LEU A C 1
ATOM 1623 O O . LEU A 1 208 ? -1.272 7.069 -20.364 1.00 98.56 208 LEU A O 1
ATOM 1627 N N . GLU A 1 209 ? -1.873 9.227 -20.328 1.00 98.38 209 GLU A N 1
ATOM 1628 C CA . GLU A 1 209 ? -2.152 9.316 -21.769 1.00 98.38 209 GLU A CA 1
ATOM 1629 C C . GLU A 1 209 ? -0.942 8.909 -22.612 1.00 98.38 209 GLU A C 1
ATOM 1631 O O . GLU A 1 209 ? -1.054 8.063 -23.504 1.00 98.38 209 GLU A O 1
ATOM 1636 N N . THR A 1 210 ? 0.229 9.461 -22.289 1.00 98.62 210 THR A N 1
ATOM 1637 C CA . THR A 1 210 ? 1.483 9.179 -22.994 1.00 98.62 210 THR A CA 1
ATOM 1638 C C . THR A 1 210 ? 1.861 7.701 -22.891 1.00 98.62 210 THR A C 1
ATOM 1640 O O . THR A 1 210 ? 2.155 7.055 -23.899 1.00 98.62 210 THR A O 1
ATOM 1643 N N . PHE A 1 211 ? 1.829 7.136 -21.684 1.00 98.62 211 PHE A N 1
ATOM 1644 C CA . PHE A 1 211 ? 2.224 5.747 -21.451 1.00 98.62 211 PHE A CA 1
ATOM 1645 C C . PHE A 1 211 ? 1.221 4.759 -22.064 1.00 98.62 211 PHE A C 1
ATOM 1647 O O . PHE A 1 211 ? 1.627 3.765 -22.673 1.00 98.62 211 PHE A O 1
ATOM 1654 N N . ILE A 1 212 ? -0.081 5.062 -22.012 1.00 98.50 212 ILE A N 1
ATOM 1655 C CA . ILE A 1 212 ? -1.123 4.286 -22.699 1.00 98.50 212 ILE A CA 1
ATOM 1656 C C . ILE A 1 212 ? -0.908 4.312 -24.214 1.00 98.50 212 ILE A C 1
ATOM 1658 O O . ILE A 1 212 ? -1.005 3.262 -24.861 1.00 98.50 212 ILE A O 1
ATOM 1662 N N . ALA A 1 213 ? -0.579 5.476 -24.784 1.00 98.25 213 ALA A N 1
ATOM 1663 C CA . ALA A 1 213 ? -0.279 5.614 -26.207 1.00 98.25 213 ALA A CA 1
ATOM 1664 C C . ALA A 1 213 ? 0.946 4.788 -26.635 1.00 98.25 213 ALA A C 1
ATOM 1666 O O . ALA A 1 213 ? 0.995 4.311 -27.767 1.00 98.25 213 ALA A O 1
ATOM 1667 N N . TRP A 1 214 ? 1.911 4.559 -25.738 1.00 98.19 214 TRP A N 1
ATOM 1668 C CA . TRP A 1 214 ? 3.047 3.664 -25.996 1.00 98.19 214 TRP A CA 1
ATOM 1669 C C . TRP A 1 214 ? 2.715 2.176 -25.871 1.00 98.19 214 TRP A C 1
ATOM 1671 O O . TRP A 1 214 ? 3.474 1.355 -26.379 1.00 98.19 214 TRP A O 1
ATOM 1681 N N . GLY A 1 215 ? 1.595 1.822 -25.237 1.00 97.94 215 GLY A N 1
ATOM 1682 C CA . GLY A 1 215 ? 1.148 0.435 -25.085 1.00 97.94 215 GLY A CA 1
ATOM 1683 C C . GLY A 1 215 ? 1.016 -0.044 -23.641 1.00 97.94 215 GLY A C 1
ATOM 1684 O O . GLY A 1 215 ? 0.577 -1.170 -23.434 1.00 97.94 215 GLY A O 1
ATOM 1685 N N . VAL A 1 216 ? 1.333 0.787 -22.642 1.00 98.31 216 VAL A N 1
ATOM 1686 C CA . VAL A 1 216 ? 1.167 0.420 -21.227 1.00 98.31 216 VAL A CA 1
ATOM 1687 C C . VAL A 1 216 ? -0.318 0.299 -20.892 1.00 98.31 216 VAL A C 1
ATOM 1689 O O . VAL A 1 216 ? -1.140 1.086 -21.369 1.00 98.31 216 VAL A O 1
ATOM 1692 N N . ARG A 1 217 ? -0.672 -0.715 -20.103 1.00 97.31 217 ARG A N 1
ATOM 1693 C CA . ARG A 1 217 ? -2.053 -0.980 -19.674 1.00 97.31 217 ARG A CA 1
ATOM 1694 C C . ARG A 1 217 ? -2.201 -1.183 -18.173 1.00 97.31 217 ARG A C 1
ATOM 1696 O O . ARG A 1 217 ? -3.322 -1.101 -17.689 1.00 97.31 217 ARG A O 1
ATOM 1703 N N . GLU A 1 218 ? -1.112 -1.393 -17.443 1.00 97.88 218 GLU A N 1
ATOM 1704 C CA . GLU A 1 218 ? -1.124 -1.545 -15.989 1.00 97.88 218 GLU A CA 1
ATOM 1705 C C . GLU A 1 218 ? -0.321 -0.408 -15.354 1.00 97.88 218 GLU A C 1
ATOM 1707 O O . GLU A 1 218 ? 0.765 -0.068 -15.837 1.00 97.88 218 GLU A O 1
ATOM 1712 N N . PHE A 1 219 ? -0.890 0.199 -14.311 1.00 98.31 219 PHE A N 1
ATOM 1713 C CA . PHE A 1 219 ? -0.283 1.293 -13.564 1.00 98.31 219 PHE A CA 1
ATOM 1714 C C . PHE A 1 219 ? -0.469 1.098 -12.064 1.00 98.31 219 PHE A C 1
ATOM 1716 O O . PHE A 1 219 ? -1.598 0.931 -11.596 1.00 98.31 219 PHE A O 1
ATOM 1723 N N . ASP A 1 220 ? 0.609 1.249 -11.305 1.00 97.38 220 ASP A N 1
ATOM 1724 C CA . ASP A 1 220 ? 0.554 1.482 -9.867 1.00 97.38 220 ASP A CA 1
ATOM 1725 C C . ASP A 1 220 ? 0.817 2.966 -9.593 1.00 97.38 220 ASP A C 1
ATOM 1727 O O . ASP A 1 220 ? 1.876 3.522 -9.891 1.00 97.38 220 ASP A O 1
ATOM 1731 N N . LEU A 1 221 ? -0.168 3.632 -9.003 1.00 98.12 221 LEU A N 1
ATOM 1732 C CA . LEU A 1 221 ? -0.090 5.023 -8.586 1.00 98.12 221 LEU A CA 1
ATOM 1733 C C . LEU A 1 221 ? 0.168 5.071 -7.081 1.00 98.12 221 LEU A C 1
ATOM 1735 O O . LEU A 1 221 ? -0.704 4.771 -6.261 1.00 98.12 221 LEU A O 1
ATOM 1739 N N . LEU A 1 222 ? 1.389 5.438 -6.709 1.00 96.94 222 LEU A N 1
ATOM 1740 C CA . LEU A 1 222 ? 1.848 5.455 -5.329 1.00 96.94 222 LEU A CA 1
ATOM 1741 C C . LEU A 1 222 ? 1.822 6.886 -4.804 1.00 96.94 222 LEU A C 1
ATOM 1743 O O . LEU A 1 222 ? 2.504 7.759 -5.337 1.00 96.94 222 LEU A O 1
ATOM 1747 N N . HIS A 1 223 ? 1.083 7.144 -3.731 1.00 96.81 223 HIS A N 1
ATOM 1748 C CA . HIS A 1 223 ? 1.192 8.428 -3.044 1.00 96.81 223 HIS A CA 1
ATOM 1749 C C . HIS A 1 223 ? 2.586 8.563 -2.410 1.00 96.81 223 HIS A C 1
ATOM 1751 O O . HIS A 1 223 ? 3.066 7.628 -1.761 1.00 96.81 223 HIS A O 1
ATOM 1757 N N . VAL A 1 224 ? 3.251 9.712 -2.586 1.00 97.19 224 VAL A N 1
ATOM 1758 C CA . VAL A 1 224 ? 4.505 9.996 -1.874 1.00 97.19 224 VAL A CA 1
ATOM 1759 C C . VAL A 1 224 ? 4.269 9.951 -0.364 1.00 97.19 224 VAL A C 1
ATOM 1761 O O . VAL A 1 224 ? 3.313 10.525 0.146 1.00 97.19 224 VAL A O 1
ATOM 1764 N N . ILE A 1 225 ? 5.156 9.270 0.361 1.00 94.69 225 ILE A N 1
ATOM 1765 C CA . ILE A 1 225 ? 5.078 9.137 1.819 1.00 94.69 225 ILE A CA 1
ATOM 1766 C C . ILE A 1 225 ? 6.288 9.787 2.490 1.00 94.69 225 ILE A C 1
ATOM 1768 O O . ILE A 1 225 ? 7.362 9.840 1.885 1.00 94.69 225 ILE A O 1
ATOM 1772 N N . PRO A 1 226 ? 6.162 10.268 3.738 1.00 95.38 226 PRO A N 1
ATOM 1773 C CA . PRO A 1 226 ? 7.212 11.035 4.395 1.00 95.38 226 PRO A CA 1
ATOM 1774 C C . PRO A 1 226 ? 8.274 10.152 5.053 1.00 95.38 226 PRO A C 1
ATOM 1776 O O . PRO A 1 226 ? 8.499 10.187 6.263 1.00 95.38 226 PRO A O 1
ATOM 1779 N N . PHE A 1 227 ? 8.948 9.362 4.224 1.00 93.62 227 PHE A N 1
ATOM 1780 C CA . PHE A 1 227 ? 10.030 8.463 4.604 1.00 93.62 227 PHE A CA 1
ATOM 1781 C C . PHE A 1 227 ? 11.172 8.537 3.586 1.00 93.62 227 PHE A C 1
ATOM 1783 O O . PHE A 1 227 ? 10.990 9.020 2.467 1.00 93.62 227 PHE A O 1
ATOM 1790 N N . GLY A 1 228 ? 12.355 8.070 3.989 1.00 94.75 228 GLY A N 1
ATOM 1791 C CA . GLY A 1 228 ? 13.561 8.129 3.164 1.00 94.75 228 GLY A CA 1
ATOM 1792 C C . GLY A 1 228 ? 13.870 9.549 2.676 1.00 94.75 228 GLY A C 1
ATOM 1793 O O . GLY A 1 228 ? 13.576 10.531 3.367 1.00 94.75 228 GLY A O 1
ATOM 1794 N N . ASN A 1 229 ? 14.399 9.655 1.457 1.00 96.81 229 ASN A N 1
ATOM 1795 C CA . ASN A 1 229 ? 14.809 10.932 0.861 1.00 96.81 229 ASN A CA 1
ATOM 1796 C C . ASN A 1 229 ? 13.653 11.928 0.718 1.00 96.81 229 ASN A C 1
ATOM 1798 O O . ASN A 1 229 ? 13.879 13.138 0.803 1.00 96.81 229 ASN A O 1
ATOM 1802 N N . ALA A 1 230 ? 12.411 11.441 0.575 1.00 97.06 230 ALA A N 1
ATOM 1803 C CA . ALA A 1 230 ? 11.251 12.320 0.475 1.00 97.06 230 ALA A CA 1
ATOM 1804 C C . ALA A 1 230 ? 11.101 13.209 1.717 1.00 97.06 230 ALA A C 1
ATOM 1806 O O . ALA A 1 230 ? 10.689 14.362 1.606 1.00 97.06 230 ALA A O 1
ATOM 1807 N N . TRP A 1 231 ? 11.465 12.685 2.892 1.00 95.75 231 TRP A N 1
ATOM 1808 C CA . TRP A 1 231 ? 11.434 13.427 4.149 1.00 95.75 231 TRP A CA 1
ATOM 1809 C C . TRP A 1 231 ? 12.779 14.054 4.522 1.00 95.75 231 TRP A C 1
ATOM 1811 O O . TRP A 1 231 ? 12.802 15.179 5.017 1.00 95.75 231 TRP A O 1
ATOM 1821 N N . THR A 1 232 ? 13.897 13.354 4.313 1.00 94.44 232 THR A N 1
ATOM 1822 C CA . THR A 1 232 ? 15.210 13.837 4.773 1.00 94.44 232 THR A CA 1
ATOM 1823 C C . THR A 1 232 ? 15.799 14.912 3.866 1.00 94.44 232 THR A C 1
ATOM 1825 O O . THR A 1 232 ? 16.340 15.888 4.373 1.00 94.44 232 THR A O 1
ATOM 1828 N N . GLU A 1 233 ? 15.631 14.785 2.547 1.00 93.06 233 GLU A N 1
ATOM 1829 C CA . GLU A 1 233 ? 16.286 15.658 1.562 1.00 93.06 233 GLU A CA 1
ATOM 1830 C C . GLU A 1 233 ? 15.310 16.612 0.861 1.00 93.06 233 GLU A C 1
ATOM 1832 O O . GLU A 1 233 ? 15.683 17.712 0.455 1.00 93.06 233 GLU A O 1
ATOM 1837 N N . ALA A 1 234 ? 14.049 16.204 0.687 1.00 94.69 234 ALA A N 1
ATOM 1838 C CA . ALA A 1 234 ? 13.140 16.864 -0.252 1.00 94.69 234 ALA A CA 1
ATOM 1839 C C . ALA A 1 234 ? 11.762 17.238 0.329 1.00 94.69 234 ALA A C 1
ATOM 1841 O O . ALA A 1 234 ? 10.817 17.495 -0.430 1.00 94.69 234 ALA A O 1
ATOM 1842 N N . ARG A 1 235 ? 11.646 17.350 1.662 1.00 93.69 235 ARG A N 1
ATOM 1843 C CA . ARG A 1 235 ? 10.361 17.595 2.344 1.00 93.69 235 ARG A CA 1
ATOM 1844 C C . ARG A 1 235 ? 9.631 18.861 1.892 1.00 93.69 235 ARG A C 1
ATOM 1846 O O . ARG A 1 235 ? 8.417 18.852 1.743 1.00 93.69 235 ARG A O 1
ATOM 1853 N N . GLU A 1 236 ? 10.360 19.929 1.583 1.00 92.06 236 GLU A N 1
ATOM 1854 C CA . GLU A 1 236 ? 9.762 21.211 1.176 1.00 92.06 236 GLU A CA 1
ATOM 1855 C C . GLU A 1 236 ? 9.244 21.191 -0.280 1.00 92.06 236 GLU A C 1
ATOM 1857 O O . GLU A 1 236 ? 8.575 22.120 -0.748 1.00 92.06 236 GLU A O 1
ATOM 1862 N N . HIS A 1 237 ? 9.580 20.145 -1.044 1.00 91.94 237 HIS A N 1
ATOM 1863 C CA . HIS A 1 237 ? 9.445 20.137 -2.501 1.00 91.94 237 HIS A CA 1
ATOM 1864 C C . HIS A 1 237 ? 8.659 18.958 -3.073 1.00 91.94 237 HIS A C 1
ATOM 1866 O O . HIS A 1 237 ? 8.319 19.016 -4.255 1.00 91.94 237 HIS A O 1
ATOM 1872 N N . LEU A 1 238 ? 8.375 17.918 -2.285 1.00 96.06 238 LEU A N 1
ATOM 1873 C CA . LEU A 1 238 ? 7.708 16.707 -2.775 1.00 96.06 238 LEU A CA 1
ATOM 1874 C C . LEU A 1 238 ? 6.285 16.501 -2.264 1.00 96.06 238 LEU A C 1
ATOM 1876 O O . LEU A 1 238 ? 5.481 15.937 -3.005 1.00 96.06 238 LEU A O 1
ATOM 1880 N N . PHE A 1 239 ? 5.947 16.961 -1.060 1.00 97.00 239 PHE A N 1
ATOM 1881 C CA . PHE A 1 239 ? 4.577 16.847 -0.554 1.00 97.00 239 PHE A CA 1
ATOM 1882 C C . PHE A 1 239 ? 3.680 17.910 -1.179 1.00 97.00 239 PHE A C 1
ATOM 1884 O O . PHE A 1 239 ? 4.103 19.040 -1.438 1.00 97.00 239 PHE A O 1
ATOM 1891 N N . TYR A 1 240 ? 2.440 17.531 -1.453 1.00 95.88 240 TYR A N 1
ATOM 1892 C CA . TYR A 1 240 ? 1.461 18.358 -2.138 1.00 95.88 240 TYR A CA 1
ATOM 1893 C C . TYR A 1 240 ? 0.139 18.329 -1.389 1.00 95.88 240 TYR A C 1
ATOM 1895 O O . TYR A 1 240 ? -0.160 17.365 -0.687 1.00 95.88 240 TYR A O 1
ATOM 1903 N N . ASP A 1 241 ? -0.637 19.393 -1.552 1.00 94.94 241 ASP A N 1
ATOM 1904 C CA . ASP A 1 241 ? -1.981 19.459 -1.006 1.00 94.94 241 ASP A CA 1
ATOM 1905 C C . ASP A 1 241 ? -2.920 18.580 -1.846 1.00 94.94 241 ASP A C 1
ATOM 1907 O O . ASP A 1 241 ? -2.983 18.708 -3.075 1.00 94.94 241 ASP A O 1
ATOM 1911 N N . LEU A 1 242 ? -3.588 17.626 -1.200 1.00 93.69 242 LEU A N 1
ATOM 1912 C CA . LEU A 1 242 ? -4.457 16.671 -1.884 1.00 93.69 242 LEU A CA 1
ATOM 1913 C C . LEU A 1 242 ? -5.733 17.335 -2.407 1.00 93.69 242 LEU A C 1
ATOM 1915 O O . LEU A 1 242 ? -6.170 16.979 -3.498 1.00 93.69 242 LEU A O 1
ATOM 1919 N N . GLU A 1 243 ? -6.293 18.305 -1.682 1.00 92.56 243 GLU A N 1
ATOM 1920 C CA . GLU A 1 243 ? -7.507 19.021 -2.085 1.00 92.56 243 GLU A CA 1
ATOM 1921 C C . GLU A 1 243 ? -7.232 19.898 -3.312 1.00 92.56 243 GLU A C 1
ATOM 1923 O O . GLU A 1 243 ? -7.931 19.793 -4.321 1.00 92.56 243 GLU A O 1
ATOM 1928 N N . GLU A 1 244 ? -6.150 20.683 -3.291 1.00 95.62 244 GLU A N 1
ATOM 1929 C CA . GLU A 1 244 ? -5.751 21.550 -4.409 1.00 95.62 244 GLU A CA 1
ATOM 1930 C C . GLU A 1 244 ? -5.449 20.765 -5.694 1.00 95.62 244 GLU A C 1
ATOM 1932 O O . GLU A 1 244 ? -5.597 21.285 -6.805 1.00 95.62 244 GLU A O 1
ATOM 1937 N N . ASN A 1 245 ? -4.984 19.518 -5.564 1.00 96.75 245 ASN A N 1
ATOM 1938 C CA . ASN A 1 245 ? -4.597 18.680 -6.699 1.00 96.75 245 ASN A CA 1
ATOM 1939 C C . ASN A 1 245 ? -5.636 17.604 -7.047 1.00 96.75 245 ASN A C 1
ATOM 1941 O O . ASN A 1 245 ? -5.436 16.870 -8.023 1.00 96.75 245 ASN A O 1
ATOM 1945 N N . LEU A 1 246 ? -6.758 17.545 -6.321 1.00 94.38 246 LEU A N 1
ATOM 1946 C CA . LEU A 1 246 ? -7.836 16.585 -6.546 1.00 94.38 246 LEU A CA 1
ATOM 1947 C C . LEU A 1 246 ? -8.333 16.565 -8.003 1.00 94.38 246 LEU A C 1
ATOM 1949 O O . LEU A 1 246 ? -8.520 15.465 -8.528 1.00 94.38 246 LEU A O 1
ATOM 1953 N N . PRO A 1 247 ? -8.445 17.704 -8.724 1.00 94.44 247 PRO A N 1
ATOM 1954 C CA . PRO A 1 247 ? -8.880 17.674 -10.117 1.00 94.44 247 PRO A CA 1
ATOM 1955 C C . PRO A 1 247 ? -7.958 16.887 -11.058 1.00 94.44 247 PRO A C 1
ATOM 1957 O O . PRO A 1 247 ? -8.425 16.244 -11.996 1.00 94.44 247 PRO A O 1
ATOM 1960 N N . TYR A 1 248 ? -6.642 16.917 -10.826 1.00 96.88 248 TYR A N 1
ATOM 1961 C CA . TYR A 1 248 ? -5.678 16.157 -11.630 1.00 96.88 248 TYR A CA 1
ATOM 1962 C C . TYR A 1 248 ? -5.685 14.676 -11.248 1.00 96.88 248 TYR A C 1
ATOM 1964 O O . TYR A 1 248 ? -5.603 13.812 -12.118 1.00 96.88 248 TYR A O 1
ATOM 1972 N N . LEU A 1 249 ? -5.838 14.387 -9.954 1.00 96.94 249 LEU A N 1
ATOM 1973 C CA . LEU A 1 249 ? -5.940 13.030 -9.423 1.00 96.94 249 LEU A CA 1
ATOM 1974 C C . LEU A 1 249 ? -7.189 12.318 -9.948 1.00 96.94 249 LEU A C 1
ATOM 1976 O O . LEU A 1 249 ? -7.073 11.242 -10.519 1.00 96.94 249 LEU A O 1
ATOM 1980 N N . GLN A 1 250 ? -8.364 12.944 -9.864 1.00 94.25 250 GLN A N 1
ATOM 1981 C CA . GLN A 1 250 ? -9.613 12.368 -10.375 1.00 94.25 250 GLN A CA 1
ATOM 1982 C C . GLN A 1 250 ? -9.569 12.148 -11.894 1.00 94.25 250 GLN A C 1
ATOM 1984 O O . GLN A 1 250 ? -10.039 11.118 -12.378 1.00 94.25 250 GLN A O 1
ATOM 1989 N N . LYS A 1 251 ? -8.942 13.058 -12.655 1.00 95.00 251 LYS A N 1
ATOM 1990 C CA . LYS A 1 251 ? -8.683 12.845 -14.091 1.00 95.00 251 LYS A CA 1
ATOM 1991 C C . LYS A 1 251 ? -7.790 11.629 -14.341 1.00 95.00 251 LYS A C 1
ATOM 1993 O O . LYS A 1 251 ? -8.058 10.867 -15.263 1.00 95.00 251 LYS A O 1
ATOM 1998 N N . ALA A 1 252 ? -6.763 11.418 -13.520 1.00 96.50 252 ALA A N 1
ATOM 1999 C CA . ALA A 1 252 ? -5.916 10.233 -13.612 1.00 96.50 252 ALA A CA 1
ATOM 2000 C C . ALA A 1 252 ? -6.669 8.947 -13.216 1.00 96.50 252 ALA A C 1
ATOM 2002 O O . ALA A 1 252 ? -6.566 7.930 -13.899 1.00 96.50 252 ALA A O 1
ATOM 2003 N N . PHE A 1 253 ? -7.484 8.988 -12.161 1.00 95.50 253 PHE A N 1
ATOM 2004 C CA . PHE A 1 253 ? -8.272 7.839 -11.704 1.00 95.50 253 PHE A CA 1
ATOM 2005 C C . PHE A 1 253 ? -9.342 7.437 -12.722 1.00 95.50 253 PHE A C 1
ATOM 2007 O O . PHE A 1 253 ? -9.632 6.253 -12.877 1.00 95.50 253 PHE A O 1
ATOM 2014 N N . ALA A 1 254 ? -9.867 8.391 -13.497 1.00 94.25 254 ALA A N 1
ATOM 2015 C CA . ALA A 1 254 ? -10.812 8.122 -14.578 1.00 94.25 254 ALA A CA 1
ATOM 2016 C C . ALA A 1 254 ? -10.277 7.131 -15.627 1.00 94.25 254 ALA A C 1
ATOM 2018 O O . ALA A 1 254 ? -11.074 6.393 -16.208 1.00 94.25 254 ALA A O 1
ATOM 2019 N N . PHE A 1 255 ? -8.955 7.015 -15.818 1.00 93.56 255 PHE A N 1
ATOM 2020 C CA . PHE A 1 255 ? -8.383 5.994 -16.705 1.00 93.56 255 PHE A CA 1
ATOM 2021 C C . PHE A 1 255 ? -8.680 4.564 -16.241 1.00 93.56 255 PHE A C 1
ATOM 2023 O O . PHE A 1 255 ? -8.806 3.681 -17.087 1.00 93.56 255 PHE A O 1
ATOM 2030 N N . ALA A 1 256 ? -8.896 4.335 -14.941 1.00 91.56 256 ALA A N 1
ATOM 2031 C CA . ALA A 1 256 ? -9.307 3.037 -14.409 1.00 91.56 256 ALA A CA 1
ATOM 2032 C C . ALA A 1 256 ? -10.672 2.575 -14.943 1.00 91.56 256 ALA A C 1
ATOM 2034 O O . ALA A 1 256 ? -10.973 1.381 -14.928 1.00 91.56 256 ALA A O 1
ATOM 2035 N N . ARG A 1 257 ? -11.499 3.491 -15.462 1.00 88.62 257 ARG A N 1
ATOM 2036 C CA . ARG A 1 257 ? -12.801 3.161 -16.062 1.00 88.62 257 ARG A CA 1
ATOM 2037 C C . ARG A 1 257 ? -12.667 2.526 -17.444 1.00 88.62 257 ARG A C 1
ATOM 2039 O O . ARG A 1 257 ? -13.611 1.900 -17.924 1.00 88.62 257 ARG A O 1
ATOM 2046 N N . ARG A 1 258 ? -11.501 2.635 -18.087 1.00 88.44 258 ARG A N 1
ATOM 2047 C CA . ARG A 1 258 ? -11.228 1.935 -19.345 1.00 88.44 258 ARG A CA 1
ATOM 2048 C C . ARG A 1 258 ? -11.162 0.421 -19.106 1.00 88.44 258 ARG A C 1
ATOM 2050 O O . ARG A 1 258 ? -10.452 -0.018 -18.200 1.00 88.44 258 ARG A O 1
ATOM 2057 N N . PRO A 1 259 ? -11.847 -0.409 -19.912 1.00 87.12 259 PRO A N 1
ATOM 2058 C CA . PRO A 1 259 ? -11.779 -1.863 -19.762 1.00 87.12 259 PRO A CA 1
ATOM 2059 C C . PRO A 1 259 ? -10.381 -2.439 -20.005 1.00 87.12 259 PRO A C 1
ATOM 2061 O O . PRO A 1 259 ? -10.046 -3.460 -19.420 1.00 87.12 259 PRO A O 1
ATOM 2064 N N . ASP A 1 260 ? -9.579 -1.785 -20.851 1.00 90.31 260 ASP A N 1
ATOM 2065 C CA . ASP A 1 260 ? -8.232 -2.225 -21.214 1.00 90.31 260 ASP A CA 1
ATOM 2066 C C . ASP A 1 260 ? -7.140 -1.731 -20.257 1.00 90.31 260 ASP A C 1
ATOM 2068 O O . ASP A 1 260 ? -6.000 -2.150 -20.406 1.00 90.31 260 ASP A O 1
ATOM 2072 N N . VAL A 1 261 ? -7.461 -0.851 -19.300 1.00 94.19 261 VAL A N 1
ATOM 2073 C CA . VAL A 1 261 ? -6.482 -0.260 -18.376 1.00 94.19 261 VAL A CA 1
ATOM 2074 C C . VAL A 1 261 ? -6.767 -0.684 -16.938 1.00 94.19 261 VAL A C 1
ATOM 2076 O O . VAL A 1 261 ? -7.902 -0.626 -16.453 1.00 94.19 261 VAL A O 1
ATOM 2079 N N . HIS A 1 262 ? -5.708 -1.071 -16.239 1.00 94.44 262 HIS A N 1
ATOM 2080 C CA . HIS A 1 262 ? -5.694 -1.370 -14.818 1.00 94.44 262 HIS A CA 1
ATOM 2081 C C . HIS A 1 262 ? -4.909 -0.289 -14.085 1.00 94.44 262 HIS A C 1
ATOM 2083 O O . HIS A 1 262 ? -3.772 0.014 -14.438 1.00 94.44 262 HIS A O 1
ATOM 2089 N N . VAL A 1 263 ? -5.540 0.296 -13.073 1.00 95.75 263 VAL A N 1
ATOM 2090 C CA . VAL A 1 263 ? -4.930 1.293 -12.197 1.00 95.75 263 VAL A CA 1
ATOM 2091 C C . VAL A 1 263 ? -5.077 0.792 -10.775 1.00 95.75 263 VAL A C 1
ATOM 2093 O O . VAL A 1 263 ? -6.169 0.403 -10.362 1.00 95.75 263 VAL A O 1
ATOM 2096 N N . TRP A 1 264 ? -3.986 0.850 -10.033 1.00 94.94 264 TRP A N 1
ATOM 2097 C CA . TRP A 1 264 ? -3.932 0.534 -8.619 1.00 94.94 264 TRP A CA 1
ATOM 2098 C C . TRP A 1 264 ? -3.522 1.778 -7.850 1.00 94.94 264 TRP A C 1
ATOM 2100 O O . TRP A 1 264 ? -2.615 2.497 -8.268 1.00 94.94 264 TRP A O 1
ATOM 2110 N N . LEU A 1 265 ? -4.162 2.025 -6.710 1.00 94.75 265 LEU A N 1
ATOM 2111 C CA . LEU A 1 265 ? -3.686 3.023 -5.763 1.00 94.75 265 LEU A CA 1
ATOM 2112 C C . LEU A 1 265 ? -2.934 2.332 -4.635 1.00 94.75 265 LEU A C 1
ATOM 2114 O O . LEU A 1 265 ? -3.409 1.366 -4.037 1.00 94.75 265 LEU A O 1
ATOM 2118 N N . ASN A 1 266 ? -1.768 2.871 -4.305 1.00 91.88 266 ASN A N 1
ATOM 2119 C CA . ASN A 1 266 ? -0.980 2.425 -3.170 1.00 91.88 266 ASN A CA 1
ATOM 2120 C C . ASN A 1 266 ? -0.748 3.597 -2.226 1.00 91.88 266 ASN A C 1
ATOM 2122 O O . ASN A 1 266 ? -0.317 4.673 -2.653 1.00 91.88 266 ASN A O 1
ATOM 2126 N N . ARG A 1 267 ? -1.004 3.375 -0.928 1.00 90.81 267 ARG A N 1
ATOM 2127 C CA . ARG A 1 267 ? -0.764 4.370 0.135 1.00 90.81 267 ARG A CA 1
ATOM 2128 C C . ARG A 1 267 ? -1.535 5.679 -0.067 1.00 90.81 267 ARG A C 1
ATOM 2130 O O . ARG A 1 267 ? -1.155 6.720 0.463 1.00 90.81 267 ARG A O 1
ATOM 2137 N N . PHE A 1 268 ? -2.607 5.633 -0.854 1.00 92.56 268 PHE A N 1
ATOM 2138 C CA . PHE A 1 268 ? -3.435 6.789 -1.154 1.00 92.56 268 PHE A CA 1
ATOM 2139 C C . PHE A 1 268 ? -4.529 6.934 -0.085 1.00 92.56 268 PHE A C 1
ATOM 2141 O O . PHE A 1 268 ? -5.161 5.928 0.249 1.00 92.56 268 PHE A O 1
ATOM 2148 N N . PRO A 1 269 ? -4.772 8.128 0.488 1.00 89.94 269 PRO A N 1
ATOM 2149 C CA . PRO A 1 269 ? -5.737 8.244 1.575 1.00 89.94 269 PRO A CA 1
ATOM 2150 C C . PRO A 1 269 ? -7.184 8.062 1.067 1.00 89.94 269 PRO A C 1
ATOM 2152 O O . PRO A 1 269 ? -7.606 8.809 0.178 1.00 89.94 269 PRO A O 1
ATOM 2155 N N . PRO A 1 270 ? -7.976 7.132 1.646 1.00 89.00 270 PRO A N 1
ATOM 2156 C CA . PRO A 1 270 ? -9.321 6.803 1.159 1.00 89.00 270 PRO A CA 1
ATOM 2157 C C . PRO A 1 270 ? -10.296 7.983 0.998 1.00 89.00 270 PRO A C 1
ATOM 2159 O O . PRO A 1 270 ? -11.036 7.981 0.016 1.00 89.00 270 PRO A O 1
ATOM 2162 N N . PRO A 1 271 ? -10.308 9.020 1.867 1.00 87.50 271 PRO A N 1
ATOM 2163 C CA . PRO A 1 271 ? -11.228 10.148 1.701 1.00 87.50 271 PRO A CA 1
ATOM 2164 C C . PRO A 1 271 ? -11.138 10.851 0.338 1.00 87.50 271 PRO A C 1
ATOM 2166 O O . PRO A 1 271 ? -12.130 11.396 -0.120 1.00 87.50 271 PRO A O 1
ATOM 2169 N N . TYR A 1 272 ? -9.986 10.796 -0.339 1.00 90.44 272 TYR A N 1
ATOM 2170 C CA . TYR A 1 272 ? -9.757 11.451 -1.635 1.00 90.44 272 TYR A CA 1
ATOM 2171 C C . TYR A 1 272 ? -10.047 10.547 -2.844 1.00 90.44 272 TYR A C 1
ATOM 2173 O O . TYR A 1 272 ? -9.667 10.871 -3.969 1.00 90.44 272 TYR A O 1
ATOM 2181 N N . THR A 1 273 ? -10.697 9.405 -2.617 1.00 89.62 273 THR A N 1
ATOM 2182 C CA . THR A 1 273 ? -11.088 8.437 -3.659 1.00 89.62 273 THR A CA 1
ATOM 2183 C C . THR A 1 273 ? -12.603 8.367 -3.859 1.00 89.62 273 THR A C 1
ATOM 2185 O O . THR A 1 273 ? -13.103 7.421 -4.456 1.00 89.62 273 THR A O 1
ATOM 2188 N N . GLU A 1 274 ? -13.346 9.368 -3.378 1.00 84.94 274 GLU A N 1
ATOM 2189 C CA . GLU A 1 274 ? -14.796 9.467 -3.585 1.00 84.94 274 GLU A CA 1
ATOM 2190 C C . GLU A 1 274 ? -15.137 9.432 -5.091 1.00 84.94 274 GLU A C 1
ATOM 2192 O O . GLU A 1 274 ? -14.562 10.176 -5.893 1.00 84.94 274 GLU A O 1
ATOM 2197 N N . GLY A 1 275 ? -16.036 8.523 -5.486 1.00 85.75 275 GLY A N 1
ATOM 2198 C CA . GLY A 1 275 ? -16.372 8.216 -6.884 1.00 85.75 275 GLY A CA 1
ATOM 2199 C C . GLY A 1 275 ? -15.415 7.249 -7.605 1.00 85.75 275 GLY A C 1
ATOM 2200 O O . GLY A 1 275 ? -15.584 7.009 -8.809 1.00 85.75 275 GLY A O 1
ATOM 2201 N N . PHE A 1 276 ? -14.415 6.732 -6.886 1.00 90.25 276 PHE A N 1
ATOM 2202 C CA . PHE A 1 276 ? -13.418 5.739 -7.300 1.00 90.25 276 PHE A CA 1
ATOM 2203 C C . PHE A 1 276 ? -13.143 4.742 -6.161 1.00 90.25 276 PHE A C 1
ATOM 2205 O O . PHE A 1 276 ? -12.002 4.350 -5.911 1.00 90.25 276 PHE A O 1
ATOM 2212 N N . GLU A 1 277 ? -14.185 4.360 -5.422 1.00 88.38 277 GLU A N 1
ATOM 2213 C CA . GLU A 1 277 ? -14.080 3.509 -4.235 1.00 88.38 277 GLU A CA 1
ATOM 2214 C C . GLU A 1 277 ? -13.480 2.128 -4.553 1.00 88.38 277 GLU A C 1
ATOM 2216 O O . GLU A 1 277 ? -12.862 1.506 -3.692 1.00 88.38 277 GLU A O 1
ATOM 2221 N N . ASP A 1 278 ? -13.606 1.663 -5.798 1.00 86.50 278 ASP A N 1
ATOM 2222 C CA . ASP A 1 278 ? -13.005 0.429 -6.312 1.00 86.50 278 ASP A CA 1
ATOM 2223 C C . ASP A 1 278 ? -11.469 0.471 -6.390 1.00 86.50 278 ASP A C 1
ATOM 2225 O O . ASP A 1 278 ? -10.821 -0.575 -6.500 1.00 86.50 278 ASP A O 1
ATOM 2229 N N . LEU A 1 279 ? -10.888 1.671 -6.310 1.00 90.88 279 LEU A N 1
ATOM 2230 C CA . LEU A 1 279 ? -9.449 1.898 -6.248 1.00 90.88 279 LEU A CA 1
ATOM 2231 C C . LEU A 1 279 ? -8.908 1.985 -4.819 1.00 90.88 279 LEU A C 1
ATOM 2233 O O . LEU A 1 279 ? -7.689 2.049 -4.647 1.00 90.88 279 LEU A O 1
ATOM 2237 N N . ILE A 1 280 ? -9.768 1.997 -3.794 1.00 90.25 280 ILE A N 1
ATOM 2238 C CA . ILE A 1 280 ? -9.315 1.997 -2.400 1.00 90.25 280 ILE A CA 1
ATOM 2239 C C . ILE A 1 280 ? -8.488 0.737 -2.158 1.00 90.25 280 ILE A C 1
ATOM 2241 O O . ILE A 1 280 ? -8.932 -0.387 -2.389 1.00 90.25 280 ILE A O 1
ATOM 2245 N N . GLN A 1 281 ? -7.262 0.940 -1.681 1.00 86.94 281 GLN A N 1
ATOM 2246 C CA . GLN A 1 281 ? -6.343 -0.151 -1.407 1.00 86.94 281 GLN A CA 1
ATOM 2247 C C . GLN A 1 281 ? -6.925 -1.096 -0.348 1.00 86.94 281 GLN A C 1
ATOM 2249 O O . GLN A 1 281 ? -7.393 -0.654 0.703 1.00 86.94 281 GLN A O 1
ATOM 2254 N N . ASP A 1 282 ? -6.834 -2.402 -0.610 1.00 85.12 282 ASP A N 1
ATOM 2255 C CA . ASP A 1 282 ? -7.294 -3.440 0.311 1.00 85.12 282 ASP A CA 1
ATOM 2256 C C . ASP A 1 282 ? -6.671 -3.254 1.718 1.00 85.12 282 ASP A C 1
ATOM 2258 O O . ASP A 1 282 ? -5.437 -3.186 1.840 1.00 85.12 282 ASP A O 1
ATOM 2262 N N . PRO A 1 283 ? -7.475 -3.209 2.801 1.00 80.81 283 PRO A N 1
ATOM 2263 C CA . PRO A 1 283 ? -6.979 -3.060 4.172 1.00 80.81 283 PRO A CA 1
ATOM 2264 C C . PRO A 1 283 ? -5.955 -4.123 4.602 1.00 80.81 283 PRO A C 1
ATOM 2266 O O . PRO A 1 283 ? -5.145 -3.886 5.502 1.00 80.81 283 PRO A O 1
ATOM 2269 N N . TYR A 1 284 ? -5.939 -5.300 3.973 1.00 81.00 284 TYR A N 1
ATO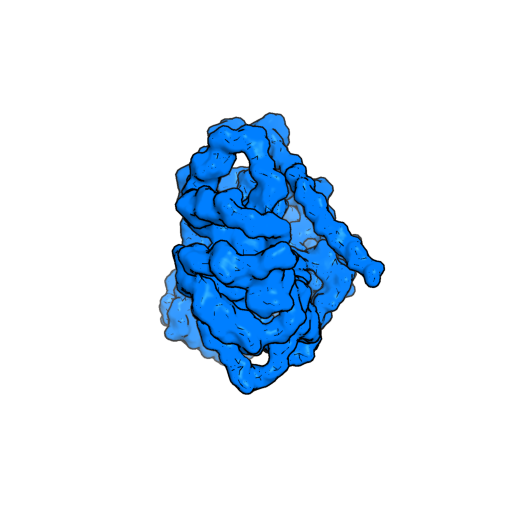M 2270 C CA . TYR A 1 284 ? -4.905 -6.307 4.181 1.00 81.00 284 TYR A CA 1
ATOM 2271 C C . TYR A 1 284 ? -3.504 -5.767 3.862 1.00 81.00 284 TYR A C 1
ATOM 2273 O O . TYR A 1 284 ? -2.571 -6.059 4.609 1.00 81.00 284 TYR A O 1
ATOM 2281 N N . LYS A 1 285 ? -3.356 -4.929 2.825 1.00 77.81 285 LYS A N 1
ATOM 2282 C CA . LYS A 1 285 ? -2.080 -4.274 2.484 1.00 77.81 285 LYS A CA 1
ATOM 2283 C C . LYS A 1 285 ? -1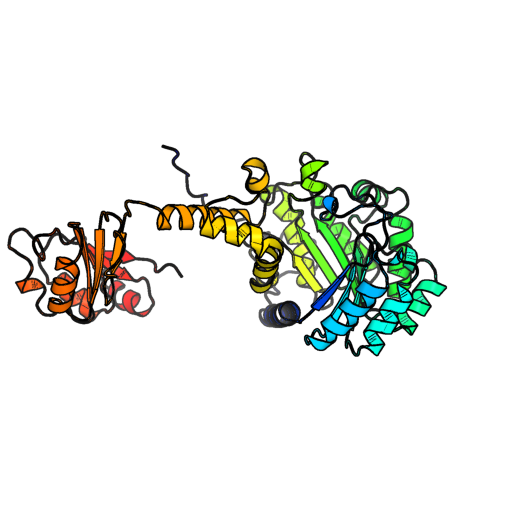.662 -3.242 3.519 1.00 77.81 285 LYS A C 1
ATOM 2285 O O . LYS A 1 285 ? -0.480 -3.149 3.834 1.00 77.81 285 LYS A O 1
ATOM 2290 N N . LEU A 1 286 ? -2.618 -2.528 4.113 1.00 75.69 286 LEU A N 1
ATOM 2291 C CA . LEU A 1 286 ? -2.338 -1.612 5.219 1.00 75.69 286 LEU A CA 1
ATOM 2292 C C . LEU A 1 286 ? -1.707 -2.349 6.412 1.00 75.69 286 LEU A C 1
ATOM 2294 O O . LEU A 1 286 ? -0.788 -1.845 7.056 1.00 75.69 286 LEU A O 1
ATOM 2298 N N . ASN A 1 287 ? -2.155 -3.580 6.676 1.00 77.62 287 ASN A N 1
ATOM 2299 C CA . ASN A 1 287 ? -1.562 -4.414 7.719 1.00 77.62 287 ASN A CA 1
ATOM 2300 C C . ASN A 1 287 ? -0.115 -4.818 7.411 1.00 77.62 287 ASN A C 1
ATOM 2302 O O . ASN A 1 287 ? 0.640 -5.063 8.350 1.00 77.62 287 ASN A O 1
ATOM 2306 N N . ASP A 1 288 ? 0.294 -4.896 6.144 1.00 80.12 288 ASP A N 1
ATOM 2307 C CA . ASP A 1 288 ? 1.681 -5.215 5.792 1.00 80.12 288 ASP A CA 1
ATOM 2308 C C . ASP A 1 288 ? 2.637 -4.083 6.192 1.00 80.12 288 ASP A C 1
ATOM 2310 O O . ASP A 1 288 ? 3.735 -4.358 6.671 1.00 80.12 288 ASP A O 1
ATOM 2314 N N . GLU A 1 289 ? 2.190 -2.828 6.122 1.00 78.81 289 GLU A N 1
ATOM 2315 C CA . GLU A 1 289 ? 2.949 -1.652 6.577 1.00 78.81 289 GLU A CA 1
ATOM 2316 C C . GLU A 1 289 ? 3.151 -1.673 8.103 1.00 78.81 289 GLU A C 1
ATOM 2318 O O . GLU A 1 289 ? 4.243 -1.402 8.610 1.00 78.81 289 GLU A O 1
ATOM 2323 N N . VAL A 1 290 ? 2.122 -2.090 8.851 1.00 80.31 290 VAL A N 1
ATOM 2324 C CA . VAL A 1 290 ? 2.209 -2.295 10.308 1.00 80.31 290 VAL A CA 1
ATOM 2325 C C . VAL A 1 290 ? 3.115 -3.484 10.642 1.00 80.31 290 VAL A C 1
ATOM 2327 O O . VAL A 1 290 ? 4.000 -3.373 11.490 1.00 80.31 290 VAL A O 1
ATOM 2330 N N . ARG A 1 291 ? 2.947 -4.623 9.954 1.00 80.19 291 ARG A N 1
ATOM 2331 C CA . ARG A 1 291 ? 3.771 -5.831 10.151 1.00 80.19 291 ARG A CA 1
ATOM 2332 C C . ARG A 1 291 ? 5.239 -5.589 9.819 1.00 80.19 291 ARG A C 1
ATOM 2334 O O . ARG A 1 291 ? 6.098 -6.118 10.521 1.00 80.19 291 ARG A O 1
ATOM 2341 N N . GLY A 1 292 ? 5.527 -4.783 8.798 1.00 81.00 292 GLY A N 1
ATOM 2342 C CA . GLY A 1 292 ? 6.885 -4.388 8.422 1.00 81.00 292 GLY A CA 1
ATOM 2343 C C . GLY A 1 292 ? 7.619 -3.639 9.535 1.00 81.00 292 GLY A C 1
ATOM 2344 O O . GLY A 1 292 ? 8.844 -3.663 9.586 1.00 81.00 292 GLY A O 1
ATOM 2345 N N . ARG A 1 293 ? 6.875 -3.037 10.471 1.00 84.50 293 ARG A N 1
ATOM 2346 C CA . ARG A 1 293 ? 7.395 -2.307 11.636 1.00 84.50 293 ARG A CA 1
ATOM 2347 C C . ARG A 1 293 ? 6.904 -2.896 12.956 1.00 84.50 293 ARG A C 1
ATOM 2349 O O . ARG A 1 293 ? 6.782 -2.182 13.951 1.00 84.50 293 ARG A O 1
ATOM 2356 N N . ARG A 1 294 ? 6.619 -4.202 12.968 1.00 86.69 294 ARG A N 1
ATOM 2357 C CA . ARG A 1 294 ? 6.008 -4.906 14.102 1.00 86.69 294 ARG A CA 1
ATOM 2358 C C . ARG A 1 294 ? 6.697 -4.603 15.431 1.00 86.69 294 ARG A C 1
ATOM 2360 O O . ARG A 1 294 ? 6.015 -4.312 16.398 1.00 86.69 294 ARG A O 1
ATOM 2367 N N . GLU A 1 295 ? 8.026 -4.617 15.470 1.00 88.06 295 GLU A N 1
ATOM 2368 C CA . GLU A 1 295 ? 8.789 -4.357 16.698 1.00 88.06 295 GLU A CA 1
ATOM 2369 C C . GLU A 1 295 ? 8.583 -2.932 17.242 1.00 88.06 295 GLU A C 1
ATOM 2371 O O . GLU A 1 295 ? 8.494 -2.735 18.453 1.00 88.06 295 GLU A O 1
ATOM 2376 N N . GLU A 1 296 ? 8.476 -1.922 16.372 1.00 90.12 296 GLU A N 1
ATOM 2377 C CA . GLU A 1 296 ? 8.181 -0.550 16.801 1.00 90.12 296 GLU A CA 1
ATOM 2378 C C . GLU A 1 296 ? 6.750 -0.431 17.335 1.00 90.12 296 GLU A C 1
ATOM 2380 O O . GLU A 1 296 ? 6.541 0.176 18.383 1.00 90.12 296 GLU A O 1
ATOM 2385 N N . PHE A 1 297 ? 5.776 -1.045 16.658 1.00 90.06 297 PHE A N 1
ATOM 2386 C CA . PHE A 1 297 ? 4.389 -1.064 17.127 1.00 90.06 297 PHE A CA 1
ATOM 2387 C C . PHE A 1 297 ? 4.227 -1.847 18.435 1.00 90.06 297 PHE A C 1
ATOM 2389 O O . PHE A 1 297 ? 3.521 -1.387 19.330 1.00 90.06 297 PHE A O 1
ATOM 2396 N N . ASP A 1 298 ? 4.920 -2.976 18.592 1.00 89.94 298 ASP A N 1
ATOM 2397 C CA . ASP A 1 298 ? 4.897 -3.785 19.813 1.00 89.94 298 ASP A CA 1
ATOM 2398 C C . ASP A 1 298 ? 5.449 -2.986 21.005 1.00 89.94 298 ASP A C 1
ATOM 2400 O O . ASP A 1 298 ? 4.831 -2.966 22.075 1.00 89.94 298 ASP A O 1
ATOM 2404 N N . ARG A 1 299 ? 6.562 -2.255 20.831 1.00 90.88 299 ARG A N 1
ATOM 2405 C CA . ARG A 1 299 ? 7.082 -1.331 21.860 1.00 90.88 299 ARG A CA 1
ATOM 2406 C C . ARG A 1 299 ? 6.133 -0.173 22.124 1.00 90.88 299 ARG A C 1
ATOM 2408 O O . ARG A 1 299 ? 5.959 0.213 23.282 1.00 90.88 299 ARG A O 1
ATOM 2415 N N . TYR A 1 300 ? 5.474 0.352 21.093 1.00 91.44 300 TYR A N 1
ATOM 2416 C CA . TYR A 1 300 ? 4.517 1.427 21.300 1.00 91.44 300 TYR A CA 1
ATOM 2417 C C . TYR A 1 300 ? 3.339 0.963 22.171 1.00 91.44 300 TYR A C 1
ATOM 2419 O O . TYR A 1 300 ? 3.031 1.579 23.197 1.00 91.44 300 TYR A O 1
ATOM 2427 N N . LEU A 1 301 ? 2.751 -0.186 21.840 1.00 89.50 301 LEU A N 1
ATOM 2428 C CA . LEU A 1 301 ? 1.647 -0.782 22.589 1.00 89.50 301 LEU A CA 1
ATOM 2429 C C . LEU A 1 301 ? 2.042 -1.126 24.034 1.00 89.50 301 LEU A C 1
ATOM 2431 O O . LEU A 1 301 ? 1.338 -0.766 24.983 1.00 89.50 301 LEU A O 1
ATOM 2435 N N . SER A 1 302 ? 3.182 -1.795 24.211 1.00 89.19 302 SER A N 1
ATOM 2436 C CA . SER A 1 302 ? 3.606 -2.325 25.512 1.00 89.19 302 SER A CA 1
ATOM 2437 C C . SER A 1 302 ? 4.230 -1.276 26.435 1.00 89.19 302 SER A C 1
ATOM 2439 O O . SER A 1 302 ? 3.925 -1.258 27.625 1.00 89.19 302 SER A O 1
ATOM 2441 N N . LEU A 1 303 ? 5.067 -0.383 25.901 1.00 89.56 303 LEU A N 1
ATOM 2442 C CA . LEU A 1 303 ? 5.878 0.557 26.683 1.00 89.56 303 LEU A CA 1
ATOM 2443 C C . LEU A 1 303 ? 5.425 2.013 26.528 1.00 89.56 303 LEU A C 1
ATOM 2445 O O . LEU A 1 303 ? 5.779 2.863 27.340 1.00 89.56 303 LEU A O 1
ATOM 2449 N N . GLY A 1 304 ? 4.608 2.329 25.518 1.00 87.06 304 GLY A N 1
ATOM 2450 C CA . GLY A 1 304 ? 4.259 3.718 25.196 1.00 87.06 304 GLY A CA 1
ATOM 2451 C C . GLY A 1 304 ? 5.331 4.460 24.408 1.00 87.06 304 GLY A C 1
ATOM 2452 O O . GLY A 1 304 ? 5.218 5.671 24.238 1.00 87.06 304 GLY A O 1
ATOM 2453 N N . GLU A 1 305 ? 6.355 3.755 23.932 1.00 91.75 305 GLU A N 1
ATOM 2454 C CA . GLU A 1 305 ? 7.401 4.316 23.082 1.00 91.75 305 GLU A CA 1
ATOM 2455 C C . GLU A 1 305 ? 6.828 4.601 21.692 1.00 91.75 305 GLU A C 1
ATOM 2457 O O . GLU A 1 305 ? 6.662 3.688 20.886 1.00 91.75 305 GLU A O 1
ATOM 2462 N N . LYS A 1 306 ? 6.490 5.866 21.414 1.00 91.44 306 LYS A N 1
ATOM 2463 C CA . LYS A 1 306 ? 5.951 6.266 20.107 1.00 91.44 306 LYS A CA 1
ATOM 2464 C C . LYS A 1 306 ? 6.909 5.883 18.974 1.00 91.44 306 LYS A C 1
ATOM 2466 O O . LYS A 1 306 ? 8.129 5.864 19.144 1.00 91.44 306 LYS A O 1
ATOM 2471 N N . LEU A 1 307 ? 6.337 5.626 17.797 1.00 92.06 307 LEU A N 1
ATOM 2472 C CA . LEU A 1 307 ? 7.098 5.335 16.582 1.00 92.06 307 LEU A CA 1
ATOM 2473 C C . LEU A 1 307 ? 8.123 6.444 16.303 1.00 92.06 307 LEU A C 1
ATOM 2475 O O . LEU A 1 307 ? 7.815 7.626 16.442 1.00 92.06 307 LEU A O 1
ATOM 2479 N N . SER A 1 308 ? 9.302 6.076 15.802 1.00 89.56 308 SER A N 1
ATOM 2480 C CA . SER A 1 308 ? 10.374 7.029 15.452 1.00 89.56 308 SER A CA 1
ATOM 2481 C C . SER A 1 308 ? 9.948 8.104 14.439 1.00 89.56 308 SER A C 1
ATOM 2483 O O . SER A 1 308 ? 10.491 9.205 14.405 1.00 89.56 308 SER A O 1
ATOM 2485 N N . CYS A 1 309 ? 8.945 7.796 13.616 1.00 91.94 309 CYS A N 1
ATOM 2486 C CA . CYS A 1 309 ? 8.368 8.700 12.626 1.00 91.94 309 CYS A CA 1
ATOM 2487 C C . CYS A 1 309 ? 7.209 9.560 13.155 1.00 91.94 309 CYS A C 1
ATOM 2489 O O . CYS A 1 309 ? 6.649 10.345 12.392 1.00 91.94 309 CYS A O 1
ATOM 2491 N N . ARG A 1 310 ? 6.784 9.378 14.413 1.00 93.50 310 ARG A N 1
ATOM 2492 C CA . ARG A 1 310 ? 5.619 10.054 15.001 1.00 93.50 310 ARG A CA 1
ATOM 2493 C C . ARG A 1 310 ? 5.983 11.484 15.407 1.00 93.50 310 ARG A C 1
ATOM 2495 O O . ARG A 1 310 ? 6.126 11.811 16.579 1.00 93.50 310 ARG A O 1
ATOM 2502 N N . GLU A 1 311 ? 6.144 12.325 14.395 1.00 92.31 311 GLU A N 1
ATOM 2503 C CA . GLU A 1 311 ? 6.529 13.734 14.482 1.00 92.31 311 GLU A CA 1
ATOM 2504 C C . GLU A 1 311 ? 5.406 14.611 13.891 1.00 92.31 311 GLU A C 1
ATOM 2506 O O . GLU A 1 311 ? 4.917 14.273 12.809 1.00 92.31 311 GLU A O 1
ATOM 2511 N N . PRO A 1 312 ? 4.986 15.721 14.538 1.00 91.75 312 PRO A N 1
ATOM 2512 C CA . PRO A 1 312 ? 3.815 16.495 14.114 1.00 91.75 312 PRO A CA 1
ATOM 2513 C C . PRO A 1 312 ? 3.824 16.933 12.646 1.00 91.75 312 PRO A C 1
ATOM 2515 O O . PRO A 1 312 ? 2.830 16.738 11.953 1.00 91.75 312 PRO A O 1
ATOM 2518 N N . ASP A 1 313 ? 4.934 17.480 12.148 1.00 92.19 313 ASP A N 1
ATOM 2519 C CA . ASP A 1 313 ? 5.000 17.972 10.766 1.00 92.19 313 ASP A CA 1
ATOM 2520 C C . ASP A 1 313 ? 5.036 16.837 9.744 1.00 92.19 313 ASP A C 1
ATOM 2522 O O . ASP A 1 313 ? 4.431 16.941 8.679 1.00 92.19 313 ASP A O 1
ATOM 2526 N N . ARG A 1 314 ? 5.664 15.713 10.102 1.00 94.31 314 ARG A N 1
ATOM 2527 C CA . ARG A 1 314 ? 5.687 14.503 9.276 1.00 94.31 314 ARG A CA 1
ATOM 2528 C C . ARG A 1 314 ? 4.313 13.868 9.157 1.00 94.31 314 ARG A C 1
ATOM 2530 O O . ARG A 1 314 ? 3.928 13.406 8.087 1.00 94.31 314 ARG A O 1
ATOM 2537 N N . CYS A 1 315 ? 3.577 13.822 10.265 1.00 93.94 315 CYS A N 1
ATOM 2538 C CA . CYS A 1 315 ? 2.286 13.151 10.320 1.00 93.94 315 CYS A CA 1
ATOM 2539 C C . CYS A 1 315 ? 1.248 13.831 9.425 1.00 93.94 315 CYS A C 1
ATOM 2541 O O . CYS A 1 315 ? 0.492 13.115 8.786 1.00 93.94 315 CYS A O 1
ATOM 2543 N N . LYS A 1 316 ? 1.277 15.166 9.294 1.00 91.31 316 LYS A N 1
ATOM 2544 C CA . LYS A 1 316 ? 0.340 15.940 8.452 1.00 91.31 316 LYS A CA 1
ATOM 2545 C C . LYS A 1 316 ? 0.302 15.503 6.985 1.00 91.31 316 LYS A C 1
ATOM 2547 O O . LYS A 1 316 ? -0.696 15.715 6.311 1.00 91.31 316 LYS A O 1
ATOM 2552 N N . VAL A 1 317 ? 1.397 14.930 6.488 1.00 91.69 317 VAL A N 1
ATOM 2553 C CA . VAL A 1 317 ? 1.547 14.480 5.093 1.00 91.69 317 VAL A CA 1
ATOM 2554 C C . VAL A 1 317 ? 1.627 12.953 4.983 1.00 91.69 317 VAL A C 1
ATOM 2556 O O . VAL A 1 317 ? 2.020 12.415 3.953 1.00 91.69 317 VAL A O 1
ATOM 2559 N N . CYS A 1 318 ? 1.297 12.229 6.056 1.00 92.06 318 CYS A N 1
ATOM 2560 C CA . CYS A 1 318 ? 1.329 10.774 6.095 1.00 92.06 318 CYS A CA 1
ATOM 2561 C C . CYS A 1 318 ? -0.083 10.200 5.969 1.00 92.06 318 CYS A C 1
ATOM 2563 O O . CYS A 1 318 ? -0.941 10.451 6.812 1.00 92.06 318 CYS A O 1
ATOM 2565 N N . TYR A 1 319 ? -0.300 9.320 4.992 1.00 89.94 319 TYR A N 1
ATOM 2566 C CA . TYR A 1 319 ? -1.582 8.627 4.810 1.00 89.94 319 TYR A CA 1
ATOM 2567 C C . TYR A 1 319 ? -2.007 7.757 6.015 1.00 89.94 319 TYR A C 1
ATOM 2569 O O . TYR A 1 319 ? -3.184 7.440 6.160 1.00 89.94 319 TYR A O 1
ATOM 2577 N N . LEU A 1 320 ? -1.069 7.393 6.902 1.00 89.62 320 LEU A N 1
ATOM 2578 C CA . LEU A 1 320 ? -1.332 6.641 8.137 1.00 89.62 320 LEU A CA 1
ATOM 2579 C C . LEU A 1 320 ? -1.677 7.525 9.340 1.00 89.62 320 LEU A C 1
ATOM 2581 O O . LEU A 1 320 ? -1.842 6.992 10.437 1.00 89.62 320 LEU A O 1
ATOM 2585 N N . GLN A 1 321 ? -1.758 8.851 9.186 1.00 90.38 321 GLN A N 1
ATOM 2586 C CA . GLN A 1 321 ? -1.973 9.753 10.317 1.00 90.38 321 GLN A CA 1
ATOM 2587 C C . GLN A 1 321 ? -3.182 9.335 11.157 1.00 90.38 321 GLN A C 1
ATOM 2589 O O . GLN A 1 321 ? -3.032 9.150 12.358 1.00 90.38 321 GLN A O 1
ATOM 2594 N N . SER A 1 322 ? -4.341 9.107 10.534 1.00 88.00 322 SER A N 1
ATOM 2595 C CA . SER A 1 322 ? -5.566 8.747 11.258 1.00 88.00 322 SER A CA 1
ATOM 2596 C C . SER A 1 322 ? -5.456 7.415 12.004 1.00 88.00 322 SER A C 1
ATOM 2598 O O . SER A 1 322 ? -6.020 7.275 13.086 1.00 88.00 322 SER A O 1
ATOM 2600 N N . LEU A 1 323 ? -4.708 6.447 11.461 1.00 87.62 323 LEU A N 1
ATOM 2601 C CA . LEU A 1 323 ? -4.437 5.179 12.143 1.00 87.62 323 LEU A CA 1
ATOM 2602 C C . LEU A 1 323 ? -3.593 5.412 13.402 1.00 87.62 323 LEU A C 1
ATOM 2604 O O . LEU A 1 323 ? -3.909 4.887 14.467 1.00 87.62 323 LEU A O 1
ATOM 2608 N N . CYS A 1 324 ? -2.527 6.203 13.281 1.00 90.25 324 CYS A N 1
ATOM 2609 C CA . CYS A 1 324 ? -1.651 6.529 14.401 1.00 90.25 324 CYS A CA 1
ATOM 2610 C C . CYS A 1 324 ? -2.361 7.398 15.447 1.00 90.25 324 CYS A C 1
ATOM 2612 O O . CYS A 1 324 ? -2.234 7.116 16.628 1.00 90.25 324 CYS A O 1
ATOM 2614 N N . ASP A 1 325 ? -3.138 8.403 15.039 1.00 92.19 325 ASP A N 1
ATOM 2615 C CA . ASP A 1 325 ? -3.941 9.235 15.944 1.00 92.19 325 ASP A CA 1
ATOM 2616 C C . ASP A 1 325 ? -4.930 8.361 16.735 1.00 92.19 325 ASP A C 1
ATOM 2618 O O . ASP A 1 325 ? -4.984 8.438 17.958 1.00 92.19 325 ASP A O 1
ATOM 2622 N N . GLY A 1 326 ? -5.623 7.435 16.061 1.00 90.81 326 GLY A N 1
ATOM 2623 C CA . GLY A 1 326 ? -6.504 6.477 16.728 1.00 90.81 326 GLY A CA 1
ATOM 2624 C C . GLY A 1 326 ? -5.769 5.535 17.688 1.00 90.81 326 GLY A C 1
ATOM 2625 O O . GLY A 1 326 ? -6.316 5.166 18.730 1.00 90.81 326 GLY A O 1
ATOM 2626 N N . LEU A 1 327 ? -4.527 5.154 17.377 1.00 90.56 327 LEU A N 1
ATOM 2627 C CA . LEU A 1 327 ? -3.682 4.364 18.274 1.00 90.56 327 LEU A CA 1
ATOM 2628 C C . LEU A 1 327 ? -3.254 5.168 19.510 1.00 90.56 327 LEU A C 1
ATOM 2630 O O . LEU A 1 327 ? -3.340 4.641 20.621 1.00 90.56 327 LEU A O 1
ATOM 2634 N N . ASP A 1 328 ? -2.829 6.421 19.326 1.00 91.50 328 ASP A N 1
ATOM 2635 C CA . ASP A 1 328 ? -2.497 7.348 20.410 1.00 91.50 328 ASP A CA 1
ATOM 2636 C C . ASP A 1 328 ? -3.710 7.494 21.352 1.00 91.50 328 ASP A C 1
ATOM 2638 O O . ASP A 1 328 ? -3.598 7.187 22.542 1.00 91.50 328 ASP A O 1
ATOM 2642 N N . ASP A 1 329 ? -4.885 7.831 20.806 1.00 89.88 329 ASP A N 1
ATOM 2643 C CA . ASP A 1 329 ? -6.138 7.984 21.555 1.00 89.88 329 ASP A CA 1
ATOM 2644 C C . ASP A 1 329 ? -6.519 6.695 22.295 1.00 89.88 329 ASP A C 1
ATOM 2646 O O . ASP A 1 329 ? -6.926 6.712 23.460 1.00 89.88 329 ASP A O 1
ATOM 2650 N N . THR A 1 330 ? -6.383 5.542 21.636 1.00 87.56 330 THR A N 1
ATOM 2651 C CA . THR A 1 330 ? -6.698 4.241 22.240 1.00 87.56 330 THR A CA 1
ATOM 2652 C C . THR A 1 330 ? -5.776 3.949 23.418 1.00 87.56 330 THR A C 1
ATOM 2654 O O . THR A 1 330 ? -6.249 3.539 24.477 1.00 87.56 330 THR A O 1
ATOM 2657 N N . LEU A 1 331 ? -4.469 4.173 23.275 1.00 88.44 331 LEU A N 1
ATOM 2658 C CA . LEU A 1 331 ? -3.504 3.927 24.346 1.00 88.44 331 LEU A CA 1
ATOM 2659 C C . LEU A 1 331 ? -3.674 4.898 25.513 1.00 88.44 331 LEU A C 1
ATOM 2661 O O . LEU A 1 331 ? -3.560 4.477 26.667 1.00 88.44 331 LEU A O 1
ATOM 2665 N N . GLU A 1 332 ? -3.971 6.166 25.235 1.00 87.00 332 GLU A N 1
ATOM 2666 C CA . GLU A 1 332 ? -4.302 7.152 26.264 1.00 87.00 332 GLU A CA 1
ATOM 2667 C C . GLU A 1 332 ? -5.555 6.734 27.038 1.00 87.00 332 GLU A C 1
ATOM 2669 O O . GLU A 1 332 ? -5.523 6.702 28.268 1.00 87.00 332 GLU A O 1
ATOM 2674 N N . ASN A 1 333 ? -6.609 6.299 26.340 1.00 82.69 333 ASN A N 1
ATOM 2675 C CA . ASN A 1 333 ? -7.845 5.810 26.955 1.00 82.69 333 ASN A CA 1
ATOM 2676 C C . ASN A 1 333 ? -7.638 4.530 27.777 1.00 82.69 333 ASN A C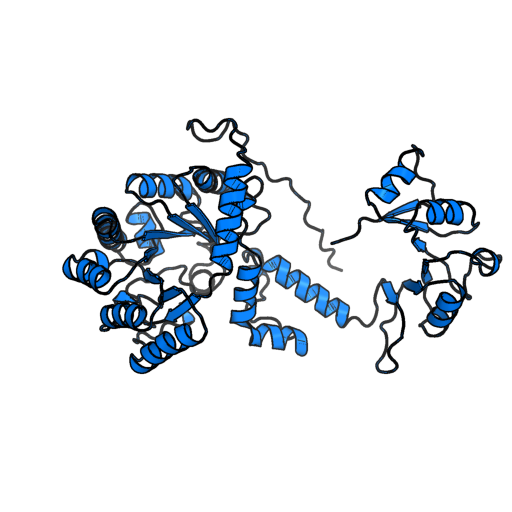 1
ATOM 2678 O O . ASN A 1 333 ? -8.135 4.429 28.897 1.00 82.69 333 ASN A O 1
ATOM 2682 N N . VAL A 1 334 ? -6.875 3.560 27.264 1.00 82.12 334 VAL A N 1
ATOM 2683 C CA . VAL A 1 334 ? -6.565 2.306 27.978 1.00 82.12 334 VAL A CA 1
ATOM 2684 C C . VAL A 1 334 ? -5.769 2.571 29.259 1.00 82.12 334 VAL A C 1
ATOM 2686 O O . VAL A 1 334 ? -5.921 1.851 30.245 1.00 82.12 334 VAL A O 1
ATOM 2689 N N . ARG A 1 335 ? -4.925 3.608 29.267 1.00 83.94 335 ARG A N 1
ATOM 2690 C CA . ARG A 1 335 ? -4.095 3.992 30.421 1.00 83.94 335 ARG A CA 1
ATOM 2691 C C . ARG A 1 335 ? -4.748 5.060 31.300 1.00 83.94 335 ARG A C 1
ATOM 2693 O O . ARG A 1 335 ? -4.173 5.435 32.327 1.00 83.94 335 ARG A O 1
ATOM 2700 N N . ALA A 1 336 ? -5.922 5.557 30.922 1.00 85.75 336 ALA A N 1
ATOM 2701 C CA . ALA A 1 336 ? -6.603 6.612 31.646 1.00 85.75 336 ALA A CA 1
ATOM 2702 C C . ALA A 1 336 ? -7.035 6.117 33.032 1.00 85.75 336 ALA A C 1
ATOM 2704 O O . ALA A 1 336 ? -7.669 5.075 33.189 1.00 85.75 336 ALA A O 1
ATOM 2705 N N . LYS A 1 337 ? -6.727 6.904 34.069 1.00 88.25 337 LYS A N 1
ATOM 2706 C CA . LYS A 1 337 ? -7.195 6.628 35.439 1.00 88.25 337 LYS A CA 1
ATOM 2707 C C . LYS A 1 337 ? -8.691 6.886 35.604 1.00 88.25 337 LYS A C 1
ATOM 2709 O O . LYS A 1 337 ? -9.293 6.405 36.560 1.00 88.25 337 LYS A O 1
ATOM 2714 N N . SER A 1 338 ? -9.271 7.663 34.698 1.00 91.19 338 SER A N 1
ATOM 2715 C CA . SER A 1 338 ? -10.684 8.004 34.666 1.00 91.19 338 SER A CA 1
ATOM 2716 C C . SER A 1 338 ? -11.211 7.908 33.246 1.00 91.19 338 SER A C 1
ATOM 2718 O O . SER A 1 338 ? -10.514 8.300 32.314 1.00 91.19 338 SER A O 1
ATOM 2720 N N . VAL A 1 339 ? -12.444 7.443 33.092 1.00 90.12 339 VAL A N 1
ATOM 2721 C CA . VAL A 1 339 ? -13.106 7.291 31.792 1.00 90.12 339 VAL A CA 1
ATOM 2722 C C . VAL A 1 339 ? -14.488 7.931 31.831 1.00 90.12 339 VAL A C 1
ATOM 2724 O O . VAL A 1 339 ? -15.148 7.946 32.870 1.00 90.12 339 VAL A O 1
ATOM 2727 N N . ASP A 1 340 ? -14.970 8.435 30.697 1.00 88.94 340 ASP A N 1
ATOM 2728 C CA . ASP A 1 340 ? -16.333 8.974 30.627 1.00 88.94 340 ASP A CA 1
ATOM 2729 C C . ASP A 1 340 ? -17.384 7.888 30.871 1.00 88.94 340 ASP A C 1
ATOM 2731 O O . ASP A 1 340 ? -18.406 8.120 31.521 1.00 88.94 340 ASP A O 1
ATOM 2735 N N . ARG A 1 341 ? -17.121 6.677 30.372 1.00 90.56 341 ARG A N 1
ATOM 2736 C CA . ARG A 1 341 ? -18.056 5.560 30.448 1.00 90.56 341 ARG A CA 1
ATOM 2737 C C . ARG A 1 341 ? -17.320 4.238 30.621 1.00 90.56 341 ARG A C 1
ATOM 2739 O O . ARG A 1 341 ? -16.447 3.912 29.824 1.00 90.56 341 ARG A O 1
ATOM 2746 N N . LEU A 1 342 ? -17.713 3.453 31.622 1.00 91.69 342 LEU A N 1
ATOM 2747 C CA . LEU A 1 342 ? -17.256 2.075 31.815 1.00 91.69 342 LEU A CA 1
ATOM 2748 C C . LEU A 1 342 ? -18.391 1.111 31.459 1.00 91.69 342 LEU A C 1
ATOM 2750 O O . LEU A 1 342 ? -19.430 1.121 32.115 1.00 91.69 342 LEU A O 1
ATOM 2754 N N . ARG A 1 343 ? -18.209 0.287 30.422 1.00 93.44 343 ARG A N 1
ATOM 2755 C CA . ARG A 1 343 ? -19.161 -0.772 30.052 1.00 93.44 343 ARG A CA 1
ATOM 2756 C C . ARG A 1 343 ? -18.788 -2.071 30.758 1.00 93.44 343 ARG A C 1
ATOM 2758 O O . ARG A 1 343 ? -17.650 -2.516 30.647 1.00 93.44 343 ARG A O 1
ATOM 2765 N N . VAL A 1 344 ? -19.749 -2.682 31.445 1.00 93.19 344 VAL A N 1
ATOM 2766 C CA . VAL A 1 344 ? -19.570 -3.938 32.180 1.00 93.19 344 VAL A CA 1
ATOM 2767 C C . VAL A 1 344 ? -20.626 -4.941 31.742 1.00 93.19 344 VAL A C 1
ATOM 2769 O O . VAL A 1 344 ? -21.820 -4.652 31.776 1.00 93.19 344 VAL A O 1
ATOM 2772 N N . GLU A 1 345 ? -20.168 -6.123 31.346 1.00 93.06 345 GLU A N 1
ATOM 2773 C CA . GLU A 1 345 ? -20.994 -7.253 30.934 1.00 93.06 345 GLU A CA 1
ATOM 2774 C C . GLU A 1 345 ? -20.383 -8.533 31.516 1.00 93.06 345 GLU A C 1
ATOM 2776 O O . GLU A 1 345 ? -19.205 -8.825 31.303 1.00 93.06 345 GLU A O 1
ATOM 2781 N N . GLY A 1 346 ? -21.160 -9.291 32.289 1.00 88.50 346 GLY A N 1
ATOM 2782 C CA . GLY A 1 346 ? -20.680 -10.531 32.901 1.00 88.50 346 GLY A CA 1
ATOM 2783 C C . GLY A 1 346 ? -19.719 -10.314 34.077 1.00 88.50 346 GLY A C 1
ATOM 2784 O O . GLY A 1 346 ? -20.002 -9.550 34.995 1.00 88.50 346 GLY A O 1
ATOM 2785 N N . ARG A 1 347 ? -18.613 -11.067 34.120 1.00 86.31 347 ARG A N 1
ATOM 2786 C CA . ARG A 1 347 ? -17.738 -11.141 35.303 1.00 86.31 347 ARG A CA 1
ATOM 2787 C C . ARG A 1 347 ? -16.772 -9.955 35.378 1.00 86.31 347 ARG A C 1
ATOM 2789 O O . ARG A 1 347 ? -15.998 -9.725 34.455 1.00 86.31 347 ARG A O 1
ATOM 2796 N N . ILE A 1 348 ? -16.740 -9.289 36.531 1.00 84.88 348 ILE A N 1
ATOM 2797 C CA . ILE A 1 348 ? -15.770 -8.230 36.831 1.00 84.88 348 ILE A CA 1
ATOM 2798 C C . ILE A 1 348 ? -14.412 -8.865 37.203 1.00 84.88 348 ILE A C 1
ATOM 2800 O O . ILE A 1 348 ? -14.383 -9.816 37.996 1.00 84.88 348 ILE A O 1
ATOM 2804 N N . PRO A 1 349 ? -13.282 -8.386 36.646 1.00 80.75 349 PRO A N 1
ATOM 2805 C CA . PRO A 1 349 ? -11.952 -8.860 37.022 1.00 80.75 349 PRO A CA 1
ATOM 2806 C C . PRO A 1 349 ? -11.675 -8.654 38.516 1.00 80.75 349 PRO A C 1
ATOM 2808 O O . PRO A 1 349 ? -11.945 -7.592 39.066 1.00 80.75 349 PRO A O 1
ATOM 2811 N N . THR A 1 350 ? -11.093 -9.658 39.174 1.00 79.12 350 THR A N 1
ATOM 2812 C CA . THR A 1 350 ? -10.747 -9.596 40.608 1.00 79.12 350 THR A CA 1
ATOM 2813 C C . THR A 1 350 ? -9.347 -9.033 40.875 1.00 79.12 350 THR A C 1
ATOM 2815 O O . THR A 1 350 ? -8.946 -8.932 42.029 1.00 79.12 350 THR A O 1
ATOM 2818 N N . GLY A 1 351 ? -8.579 -8.718 39.827 1.00 75.12 351 GLY A N 1
ATOM 2819 C CA . GLY A 1 351 ? -7.218 -8.186 39.919 1.00 75.12 351 GLY A CA 1
ATOM 2820 C C . GLY A 1 351 ? -7.065 -6.885 39.133 1.00 75.12 351 GLY A C 1
ATOM 2821 O O . GLY A 1 351 ? -7.663 -6.733 38.069 1.00 75.12 351 GLY A O 1
ATOM 2822 N N . GLY A 1 352 ? -6.241 -5.972 39.655 1.00 75.12 352 GLY A N 1
ATOM 2823 C CA . GLY A 1 352 ? -6.071 -4.617 39.122 1.00 75.12 352 GLY A CA 1
ATOM 2824 C C . GLY A 1 352 ? -7.111 -3.626 39.659 1.00 75.12 352 GLY A C 1
ATOM 2825 O O . GLY A 1 352 ? -8.057 -4.000 40.346 1.00 75.12 352 GLY A O 1
ATOM 2826 N N . SER A 1 353 ? -6.916 -2.341 39.368 1.00 80.19 353 SER A N 1
ATOM 2827 C CA . SER A 1 353 ? -7.875 -1.275 39.683 1.00 80.19 353 SER A CA 1
ATOM 2828 C C . SER A 1 353 ? -8.653 -0.880 38.430 1.00 80.19 353 SER A C 1
ATOM 2830 O O . SER A 1 353 ? -8.039 -0.550 37.415 1.00 80.19 353 SER A O 1
ATOM 2832 N N . LEU A 1 354 ? -9.987 -0.876 38.510 1.00 85.88 354 LEU A N 1
ATOM 2833 C CA . LEU A 1 354 ? -10.839 -0.297 37.467 1.00 85.88 354 LEU A CA 1
ATOM 2834 C C . LEU A 1 354 ? -10.616 1.225 37.385 1.00 85.88 354 LEU A C 1
ATOM 2836 O O . LEU A 1 354 ? -10.379 1.851 38.424 1.00 85.88 354 LEU A O 1
ATOM 2840 N N . PRO A 1 355 ? -10.711 1.837 36.190 1.00 88.56 355 PRO A N 1
ATOM 2841 C CA . PRO A 1 355 ? -10.666 3.290 36.066 1.00 88.56 355 PRO A CA 1
ATOM 2842 C C . PRO A 1 355 ? -11.897 3.918 36.728 1.00 88.56 355 PRO A C 1
ATOM 2844 O O . PRO A 1 355 ? -12.962 3.303 36.772 1.00 88.56 355 PRO A O 1
ATOM 2847 N N . THR A 1 356 ? -11.773 5.157 37.202 1.00 91.81 356 THR A N 1
ATOM 2848 C CA . THR A 1 356 ? -12.888 5.924 37.773 1.00 91.81 356 THR A CA 1
ATOM 2849 C C . THR A 1 356 ? -13.838 6.380 36.660 1.00 91.81 356 THR A C 1
ATOM 2851 O O . THR A 1 356 ? -13.447 7.223 35.849 1.00 91.81 356 THR A O 1
ATOM 2854 N N . PRO A 1 357 ? -15.079 5.873 36.585 1.00 93.62 357 PRO A N 1
ATOM 2855 C CA . PRO A 1 357 ? -15.998 6.253 35.525 1.00 93.62 357 PRO A CA 1
ATOM 2856 C C . PRO A 1 357 ? -16.840 7.477 35.900 1.00 93.62 357 PRO A C 1
ATOM 2858 O O . PRO A 1 357 ? -17.250 7.616 37.051 1.00 93.62 357 PRO A O 1
ATOM 2861 N N . ARG A 1 358 ? -17.193 8.321 34.922 1.00 94.19 358 ARG A N 1
ATOM 2862 C CA . ARG A 1 358 ? -18.292 9.292 35.087 1.00 94.19 358 ARG A CA 1
ATOM 2863 C C . ARG A 1 358 ? -19.655 8.597 35.018 1.00 94.19 358 ARG A C 1
ATOM 2865 O O . ARG A 1 358 ? -20.549 8.931 35.791 1.00 94.19 358 ARG A O 1
ATOM 2872 N N . ARG A 1 359 ? -19.802 7.627 34.110 1.00 95.19 359 ARG A N 1
ATOM 2873 C CA . ARG A 1 359 ? -20.993 6.777 33.954 1.00 95.19 359 ARG A CA 1
ATOM 2874 C C . ARG A 1 359 ? -20.620 5.304 33.834 1.00 95.19 359 ARG A C 1
ATOM 2876 O O . ARG A 1 359 ? -19.586 4.962 33.264 1.00 95.19 359 ARG A O 1
ATOM 2883 N N . ILE A 1 360 ? -21.483 4.416 34.303 1.00 96.38 360 ILE A N 1
ATOM 2884 C CA . ILE A 1 360 ? -21.320 2.967 34.168 1.00 96.38 360 ILE A CA 1
ATOM 2885 C C . ILE A 1 360 ? -22.473 2.423 33.344 1.00 96.38 360 ILE A C 1
ATOM 2887 O O . ILE A 1 360 ? -23.615 2.504 33.776 1.00 96.38 360 ILE A O 1
ATOM 2891 N N . LEU A 1 361 ? -22.171 1.817 32.197 1.00 96.00 361 LEU A N 1
ATOM 2892 C CA . LEU A 1 361 ? -23.133 1.000 31.469 1.00 96.00 361 LEU A CA 1
ATOM 2893 C C . LEU A 1 361 ? -23.094 -0.430 32.004 1.00 96.00 361 LEU A C 1
ATOM 2895 O O . LEU A 1 361 ? -22.115 -1.142 31.780 1.00 96.00 361 LEU A O 1
ATOM 2899 N N . VAL A 1 362 ? -24.177 -0.861 32.644 1.00 96.62 362 VAL A N 1
ATOM 2900 C CA . VAL A 1 362 ? -24.383 -2.254 33.044 1.00 96.62 362 VAL A CA 1
ATOM 2901 C C . VAL A 1 362 ? -25.203 -2.969 31.975 1.00 96.62 362 VAL A C 1
ATOM 2903 O O . VAL A 1 362 ? -26.351 -2.603 31.720 1.00 96.62 362 VAL A O 1
ATOM 2906 N N . VAL A 1 363 ? -24.607 -3.996 31.371 1.00 96.44 363 VAL A N 1
ATOM 2907 C CA . VAL A 1 363 ? -25.277 -4.914 30.444 1.00 96.44 363 VAL A CA 1
ATOM 2908 C C . VAL A 1 363 ? -25.619 -6.198 31.197 1.00 96.44 363 VAL A C 1
ATOM 2910 O O . VAL A 1 363 ? -24.725 -6.863 31.728 1.00 96.44 363 VAL A O 1
ATOM 2913 N N . ALA A 1 364 ? -26.905 -6.541 31.280 1.00 96.31 364 ALA A N 1
ATOM 2914 C CA . ALA A 1 364 ? -27.379 -7.700 32.039 1.00 96.31 364 ALA A CA 1
ATOM 2915 C C . ALA A 1 364 ? -28.684 -8.277 31.465 1.00 96.31 364 ALA A C 1
ATOM 2917 O O . ALA A 1 364 ? -29.372 -7.630 30.684 1.00 96.31 364 ALA A O 1
ATOM 2918 N N . SER A 1 365 ? -29.067 -9.492 31.869 1.00 96.19 365 SER A N 1
ATOM 2919 C CA . SER A 1 365 ? -30.349 -10.069 31.426 1.00 96.19 365 SER A CA 1
ATOM 2920 C C . SER A 1 365 ? -31.565 -9.435 32.105 1.00 96.19 365 SER A C 1
ATOM 2922 O O . SER A 1 365 ? -32.653 -9.425 31.541 1.00 96.19 365 SER A O 1
ATOM 2924 N N . ASP A 1 366 ? -31.401 -8.925 33.325 1.00 95.88 366 ASP A N 1
ATOM 2925 C CA . ASP A 1 366 ? -32.490 -8.441 34.173 1.00 95.88 366 ASP A CA 1
ATOM 2926 C C . ASP A 1 366 ? -31.977 -7.466 35.246 1.00 95.88 366 ASP A C 1
ATOM 2928 O O . ASP A 1 366 ? -30.766 -7.292 35.436 1.00 95.88 366 ASP A O 1
ATOM 2932 N N . ILE A 1 367 ? -32.918 -6.830 35.951 1.00 95.50 367 ILE A N 1
ATOM 2933 C CA . ILE A 1 367 ? -32.637 -5.801 36.957 1.00 95.50 367 ILE A CA 1
ATOM 2934 C C . ILE A 1 367 ? -31.864 -6.338 38.175 1.00 95.50 367 ILE A C 1
ATOM 2936 O O . ILE A 1 367 ? -31.030 -5.627 38.732 1.00 95.50 367 ILE A O 1
ATOM 2940 N N . GLU A 1 368 ? -32.061 -7.603 38.559 1.00 94.88 368 GLU A N 1
ATOM 2941 C CA . GLU A 1 368 ? -31.390 -8.209 39.719 1.00 94.88 368 GLU A CA 1
ATOM 2942 C C . GLU A 1 368 ? -29.918 -8.515 39.431 1.00 94.88 368 GLU A C 1
ATOM 2944 O O . GLU A 1 368 ? -29.025 -8.224 40.238 1.00 94.88 368 GLU A O 1
ATOM 2949 N N . LYS A 1 369 ? -29.620 -9.031 38.235 1.00 95.25 369 LYS A N 1
ATOM 2950 C CA . LYS A 1 369 ? -28.233 -9.158 37.776 1.00 95.25 369 LYS A CA 1
ATOM 2951 C C . LYS A 1 369 ? -27.583 -7.792 37.602 1.00 95.25 369 LYS A C 1
ATOM 2953 O O . LYS A 1 369 ? -26.421 -7.634 37.978 1.00 95.25 369 LYS A O 1
ATOM 2958 N N . ALA A 1 370 ? -28.322 -6.799 37.104 1.00 95.75 370 ALA A N 1
ATOM 2959 C CA . ALA A 1 370 ? -27.812 -5.438 37.002 1.00 95.75 370 ALA A CA 1
ATOM 2960 C C . ALA A 1 370 ? -27.444 -4.860 38.377 1.00 95.75 370 ALA A C 1
ATOM 2962 O O . ALA A 1 370 ? -26.353 -4.311 38.528 1.00 95.75 370 ALA A O 1
ATOM 2963 N N . ARG A 1 371 ? -28.286 -5.063 39.402 1.00 95.06 371 ARG A N 1
ATOM 2964 C CA . ARG A 1 371 ? -27.990 -4.691 40.796 1.00 95.06 371 ARG A CA 1
ATOM 2965 C C . ARG A 1 371 ? -26.720 -5.368 41.300 1.00 95.06 371 ARG A C 1
ATOM 2967 O O . ARG A 1 371 ? -25.845 -4.720 41.871 1.00 95.06 371 ARG A O 1
ATOM 2974 N N . THR A 1 372 ? -26.614 -6.676 41.072 1.00 93.81 372 THR A N 1
ATOM 2975 C CA . THR A 1 372 ? -25.472 -7.486 41.516 1.00 93.81 372 THR A CA 1
ATOM 2976 C C . THR A 1 372 ? -24.156 -6.961 40.945 1.00 93.81 372 THR A C 1
ATOM 2978 O O . THR A 1 372 ? -23.164 -6.885 41.671 1.00 93.81 372 THR A O 1
ATOM 2981 N N . LEU A 1 373 ? -24.151 -6.566 39.668 1.00 93.69 373 LEU A N 1
ATOM 2982 C CA . LEU A 1 373 ? -22.995 -5.949 39.018 1.00 93.69 373 LEU A CA 1
ATOM 2983 C C . LEU A 1 373 ? -22.745 -4.529 39.529 1.00 93.69 373 LEU A C 1
ATOM 2985 O O . LEU A 1 373 ? -21.623 -4.216 39.914 1.00 93.69 373 LEU A O 1
ATOM 2989 N N . ALA A 1 374 ? -23.776 -3.683 39.594 1.00 93.38 374 ALA A N 1
ATOM 2990 C CA . ALA A 1 374 ? -23.655 -2.295 40.040 1.00 93.38 374 ALA A CA 1
ATOM 2991 C C . ALA A 1 374 ? -23.073 -2.177 41.460 1.00 93.38 374 ALA A C 1
ATOM 2993 O O . ALA A 1 374 ? -22.253 -1.296 41.718 1.00 93.38 374 ALA A O 1
ATOM 2994 N N . ASN A 1 375 ? -23.432 -3.096 42.362 1.00 91.94 375 ASN A N 1
ATOM 2995 C CA . ASN A 1 375 ? -22.925 -3.135 43.737 1.00 91.94 375 ASN A CA 1
ATOM 2996 C C . ASN A 1 375 ? -21.428 -3.470 43.841 1.00 91.94 375 ASN A C 1
ATOM 2998 O O . ASN A 1 375 ? -20.807 -3.166 44.856 1.00 91.94 375 ASN A O 1
ATOM 3002 N N . GLN A 1 376 ? -20.842 -4.083 42.811 1.00 91.06 376 GLN A N 1
ATOM 3003 C CA . GLN A 1 376 ? -19.415 -4.424 42.755 1.00 91.06 376 GLN A CA 1
ATOM 3004 C C . GLN A 1 376 ? -18.566 -3.327 42.095 1.00 91.06 376 GLN A C 1
ATOM 3006 O O . GLN A 1 376 ? -17.344 -3.447 42.030 1.00 91.06 376 GLN A O 1
ATOM 3011 N N . LEU A 1 377 ? -19.197 -2.270 41.582 1.00 91.56 377 LEU A N 1
ATOM 3012 C CA . LEU A 1 377 ? -18.549 -1.230 40.790 1.00 91.56 377 LEU A CA 1
ATOM 3013 C C . LEU A 1 377 ? -18.416 0.084 41.578 1.00 91.56 377 LEU A C 1
ATOM 3015 O O . LEU A 1 377 ? -19.244 0.365 42.452 1.00 91.56 377 LEU A O 1
ATOM 3019 N N . PRO A 1 378 ? -17.415 0.931 41.263 1.00 90.00 378 PRO A N 1
ATOM 3020 C CA . PRO A 1 378 ? -17.255 2.243 41.897 1.00 90.00 378 PRO A CA 1
ATOM 3021 C C . PRO A 1 378 ? -18.511 3.107 41.734 1.00 90.00 378 PRO A C 1
ATOM 3023 O O . PRO A 1 378 ? -19.278 2.920 40.790 1.00 90.00 378 PRO A O 1
ATOM 3026 N N . HIS A 1 379 ? -18.742 4.048 42.653 1.00 93.00 379 HIS A N 1
ATOM 3027 C CA . HIS A 1 379 ? -19.922 4.914 42.613 1.00 93.00 379 HIS A CA 1
ATOM 3028 C C . HIS A 1 379 ? -19.868 5.885 41.421 1.00 93.00 379 HIS A C 1
ATOM 3030 O O . HIS A 1 379 ? -18.950 6.695 41.327 1.00 93.00 379 HIS A O 1
ATOM 3036 N N . ALA A 1 380 ? -20.860 5.808 40.535 1.00 95.19 380 ALA A N 1
ATOM 3037 C CA . ALA A 1 380 ? -21.026 6.645 39.345 1.00 95.19 380 ALA A CA 1
ATOM 3038 C C . ALA A 1 380 ? -22.477 6.553 38.840 1.00 95.19 380 ALA A C 1
ATOM 3040 O O . ALA A 1 380 ? -23.203 5.630 39.230 1.00 95.19 380 ALA A O 1
ATOM 3041 N N . ASP A 1 381 ? -22.868 7.485 37.968 1.00 96.38 381 ASP A N 1
ATOM 3042 C CA . ASP A 1 381 ? -24.172 7.486 37.297 1.00 96.38 381 ASP A CA 1
ATOM 3043 C C . ASP A 1 381 ? -24.366 6.182 36.507 1.00 96.38 381 ASP A C 1
ATOM 3045 O O . ASP A 1 381 ? -23.442 5.695 35.849 1.00 96.38 381 ASP A O 1
ATOM 3049 N N . LEU A 1 382 ? -25.566 5.611 36.560 1.00 96.75 382 LEU A N 1
ATOM 3050 C CA . LEU A 1 382 ? -25.877 4.340 35.916 1.00 96.75 382 LEU A CA 1
ATOM 3051 C C . LEU A 1 382 ? -26.504 4.534 34.542 1.00 96.75 382 LEU A C 1
ATOM 3053 O O . LEU A 1 382 ? -27.413 5.335 34.344 1.00 96.75 382 LEU A O 1
ATOM 3057 N N . GLU A 1 383 ? -26.066 3.708 33.608 1.00 96.62 383 GLU A N 1
ATOM 3058 C CA . GLU A 1 383 ? -26.788 3.394 32.393 1.00 96.62 383 GLU A CA 1
ATOM 3059 C C . GLU A 1 383 ? -27.104 1.899 32.377 1.00 96.62 383 GLU A C 1
ATOM 3061 O O . GLU A 1 383 ? -26.281 1.078 32.788 1.00 96.62 383 GLU A O 1
ATOM 3066 N N . LEU A 1 384 ? -28.282 1.539 31.883 1.00 96.62 384 LEU A N 1
ATOM 3067 C CA . LEU A 1 384 ? -28.718 0.150 31.799 1.00 96.62 384 LEU A CA 1
ATOM 3068 C C . LEU A 1 384 ? -28.938 -0.283 30.357 1.00 96.62 384 LEU A C 1
ATOM 3070 O O . LEU A 1 384 ? -29.509 0.455 29.557 1.00 96.62 384 LEU A O 1
ATOM 3074 N N . ASP A 1 385 ? -28.538 -1.508 30.058 1.00 95.38 385 ASP A N 1
ATOM 3075 C CA . ASP A 1 385 ? -28.866 -2.233 28.836 1.00 95.38 385 ASP A CA 1
ATOM 3076 C C . ASP A 1 385 ? -29.303 -3.643 29.244 1.00 95.38 385 ASP A C 1
ATOM 3078 O O . ASP A 1 385 ? -28.473 -4.481 29.605 1.00 95.38 385 ASP A O 1
ATOM 3082 N N . LEU A 1 386 ? -30.623 -3.855 29.280 1.00 96.00 386 LEU A N 1
ATOM 3083 C CA . LEU A 1 386 ? -31.232 -5.080 29.790 1.00 96.00 386 LEU A CA 1
ATOM 3084 C C . LEU A 1 386 ? -31.955 -5.862 28.694 1.00 96.00 386 LEU A C 1
ATOM 3086 O O . LEU A 1 386 ? -32.641 -5.281 27.850 1.00 96.00 386 LEU A O 1
ATOM 3090 N N . GLU A 1 387 ? -31.869 -7.192 28.758 1.00 94.06 387 GLU A N 1
ATOM 3091 C CA . GLU A 1 387 ? -32.728 -8.074 27.951 1.00 94.06 387 GLU A CA 1
ATOM 3092 C C . GLU A 1 387 ? -34.188 -8.012 28.425 1.00 94.06 387 GLU A C 1
ATOM 3094 O O . GLU A 1 387 ? -35.111 -7.998 27.609 1.00 94.06 387 GLU A O 1
ATOM 3099 N N . SER A 1 388 ? -34.396 -7.929 29.743 1.00 94.56 388 SER A N 1
ATOM 3100 C CA . SER A 1 388 ? -35.697 -7.765 30.386 1.00 94.56 388 SER A CA 1
ATOM 3101 C C . SER A 1 388 ? -35.706 -6.552 31.312 1.00 94.56 388 SER A C 1
ATOM 3103 O O . SER A 1 388 ? -34.893 -6.438 32.229 1.00 94.56 388 SER A O 1
ATOM 3105 N N . TRP A 1 389 ? -36.681 -5.669 31.102 1.00 95.25 389 TRP A N 1
ATOM 3106 C CA . TRP A 1 389 ? -36.885 -4.450 31.892 1.00 95.25 389 TRP A CA 1
ATOM 3107 C C . TRP A 1 389 ? -37.861 -4.629 33.064 1.00 95.25 389 TRP A C 1
ATOM 3109 O O . TRP A 1 389 ? -38.137 -3.681 33.800 1.00 95.25 389 TRP A O 1
ATOM 3119 N N . ALA A 1 390 ? -38.384 -5.845 33.253 1.00 92.44 390 ALA A N 1
ATOM 3120 C CA . ALA A 1 390 ? -39.340 -6.144 34.309 1.00 92.44 390 ALA A CA 1
ATOM 3121 C C . ALA A 1 390 ? -38.759 -5.827 35.698 1.00 92.44 390 ALA A C 1
ATOM 3123 O O . ALA A 1 390 ? -37.660 -6.263 36.040 1.00 92.44 390 ALA A O 1
ATOM 3124 N N . GLY A 1 391 ? -39.525 -5.091 36.508 1.00 90.50 391 GLY A N 1
ATOM 3125 C CA . GLY A 1 391 ? -39.150 -4.737 37.879 1.00 90.50 391 GLY A CA 1
ATOM 3126 C C . GLY A 1 391 ? -38.361 -3.434 38.030 1.00 90.50 391 GLY A C 1
ATOM 3127 O O . GLY A 1 391 ? -38.187 -3.003 39.164 1.00 90.50 391 GLY A O 1
ATOM 3128 N N . LEU A 1 392 ? -37.957 -2.764 36.941 1.00 92.06 392 LEU A N 1
ATOM 3129 C CA . LEU A 1 392 ? -37.246 -1.476 37.008 1.00 92.06 392 LEU A CA 1
ATOM 3130 C C . LEU A 1 392 ? -38.000 -0.428 37.848 1.00 92.06 392 LEU A C 1
ATOM 3132 O O . LEU A 1 392 ? -37.413 0.225 38.703 1.00 92.06 392 LEU A O 1
ATOM 3136 N N . GLU A 1 393 ? -39.310 -0.301 37.636 1.00 90.69 393 GLU A N 1
ATOM 3137 C CA . GLU A 1 393 ? -40.189 0.646 38.343 1.00 90.69 393 GLU A CA 1
ATOM 3138 C C . GLU A 1 393 ? -40.239 0.448 39.866 1.00 90.69 393 GLU A C 1
ATOM 3140 O O . GLU A 1 393 ? -40.516 1.392 40.596 1.00 90.69 393 GLU A O 1
ATOM 3145 N N . LYS A 1 394 ? -39.970 -0.771 40.353 1.00 89.06 394 LYS A N 1
ATOM 3146 C CA . LYS A 1 394 ? -39.958 -1.092 41.788 1.00 89.06 394 LYS A CA 1
ATOM 3147 C C . LYS A 1 394 ? -38.638 -0.715 42.452 1.00 89.06 394 LYS A C 1
ATOM 3149 O O . LYS A 1 394 ? -38.592 -0.573 43.668 1.00 89.06 394 LYS A O 1
ATOM 3154 N N . GLU A 1 395 ? -37.583 -0.596 41.652 1.00 89.31 395 GLU A N 1
ATOM 3155 C CA . GLU A 1 395 ? -36.215 -0.332 42.096 1.00 89.31 395 GLU A CA 1
ATOM 3156 C C . GLU A 1 395 ? -35.816 1.135 42.002 1.00 89.31 395 GLU A C 1
ATOM 3158 O O . GLU A 1 395 ? -34.854 1.555 42.648 1.00 89.31 395 GLU A O 1
ATOM 3163 N N . LEU A 1 396 ? -36.544 1.909 41.198 1.00 89.62 396 LEU A N 1
ATOM 3164 C CA . LEU A 1 396 ? -36.447 3.358 41.179 1.00 89.62 396 LEU A CA 1
ATOM 3165 C C . LEU A 1 396 ? -37.092 3.921 42.443 1.00 89.62 396 LEU A C 1
ATOM 3167 O O . LEU A 1 396 ? -38.285 3.737 42.684 1.00 89.62 396 LEU A O 1
ATOM 3171 N N . ASP A 1 397 ? -36.300 4.611 43.256 1.00 84.81 397 ASP A N 1
ATOM 3172 C CA . ASP A 1 397 ? -36.826 5.279 44.438 1.00 84.81 397 ASP A CA 1
ATOM 3173 C C . ASP A 1 397 ? -37.561 6.587 44.086 1.00 84.81 397 ASP A C 1
ATOM 3175 O O . ASP A 1 397 ? -37.525 7.084 42.957 1.00 84.81 397 ASP A O 1
ATOM 3179 N N . GLY A 1 398 ? -38.243 7.175 45.074 1.00 73.69 398 GLY A N 1
ATOM 3180 C CA . GLY A 1 398 ? -38.993 8.425 44.896 1.00 73.69 398 GLY A CA 1
ATOM 3181 C C . GLY A 1 398 ? -38.133 9.651 44.553 1.00 73.69 398 GLY A C 1
ATOM 3182 O O . GLY A 1 398 ? -38.689 10.692 44.212 1.00 73.69 398 GLY A O 1
ATOM 3183 N N . ALA A 1 399 ? -36.802 9.543 44.635 1.00 76.56 399 ALA A N 1
ATOM 3184 C CA . ALA A 1 399 ? -35.847 10.559 44.203 1.00 76.56 399 ALA A CA 1
ATOM 3185 C C . ALA A 1 399 ? -35.273 10.270 42.798 1.00 76.56 399 ALA A C 1
ATOM 3187 O O . ALA A 1 399 ? -34.423 11.022 42.319 1.00 76.56 399 ALA A O 1
ATOM 3188 N N . GLY A 1 400 ? -35.733 9.204 42.130 1.00 78.81 400 GLY A N 1
ATOM 3189 C CA . GLY A 1 400 ? -35.258 8.782 40.814 1.00 78.81 400 GLY A CA 1
ATOM 3190 C C . GLY A 1 400 ? -33.887 8.102 40.841 1.00 78.81 400 GLY A C 1
ATOM 3191 O O . GLY A 1 400 ? -33.238 7.994 39.797 1.00 78.81 400 GLY A O 1
ATOM 3192 N N . LEU A 1 401 ? -33.420 7.660 42.013 1.00 90.06 401 LEU A N 1
ATOM 3193 C CA . LEU A 1 401 ? -32.190 6.890 42.135 1.00 90.06 401 LEU A CA 1
ATOM 3194 C C . LEU A 1 401 ? -32.483 5.405 41.928 1.00 90.06 401 LEU A C 1
ATOM 3196 O O . LEU A 1 401 ? -33.478 4.862 42.401 1.00 90.06 401 LEU A O 1
ATOM 3200 N N . LEU A 1 402 ? -31.558 4.735 41.253 1.00 92.81 402 LEU A N 1
ATOM 3201 C CA . LEU A 1 402 ? -31.540 3.297 41.068 1.00 92.81 402 LEU A CA 1
ATOM 3202 C C . LEU A 1 402 ? -30.309 2.735 41.778 1.00 92.81 402 LEU A C 1
ATOM 3204 O O . LEU A 1 402 ? -29.183 3.153 41.507 1.00 92.81 402 LEU A O 1
ATOM 3208 N N . PHE A 1 403 ? -30.512 1.803 42.710 1.00 93.44 403 PHE A N 1
ATOM 3209 C CA . PHE A 1 403 ? -29.434 1.240 43.542 1.00 93.44 403 PHE A CA 1
ATOM 3210 C C . PHE A 1 403 ? -28.633 2.319 44.303 1.00 93.44 403 PHE A C 1
ATOM 3212 O O . PHE A 1 403 ? -27.419 2.205 44.478 1.00 93.44 403 PHE A O 1
ATOM 3219 N N . GLY A 1 404 ? -29.313 3.397 44.713 1.00 90.88 404 GLY A N 1
ATOM 3220 C CA . GLY A 1 404 ? -28.706 4.554 45.379 1.00 90.88 404 GLY A CA 1
ATOM 3221 C C . GLY A 1 404 ? -27.894 5.473 44.459 1.00 90.88 404 GLY A C 1
ATOM 3222 O O . GLY A 1 404 ? -27.149 6.314 44.952 1.00 90.88 404 GLY A O 1
ATOM 3223 N N . ARG A 1 405 ? -28.007 5.320 43.133 1.00 93.81 405 ARG A N 1
ATOM 3224 C CA . ARG A 1 405 ? -27.243 6.070 42.124 1.00 93.81 405 ARG A CA 1
ATOM 3225 C C . ARG A 1 405 ? -28.182 6.763 41.149 1.00 93.81 405 ARG A C 1
ATOM 3227 O O . ARG A 1 405 ? -29.274 6.271 40.888 1.00 93.81 405 ARG A O 1
ATOM 3234 N N . LYS A 1 406 ? -27.751 7.870 40.545 1.00 94.81 406 LYS A N 1
ATOM 3235 C CA . LYS A 1 406 ? -28.531 8.518 39.485 1.00 94.81 406 LYS A CA 1
ATOM 3236 C C . LYS A 1 406 ? -28.633 7.591 38.271 1.00 94.81 406 LYS A C 1
ATOM 3238 O O . LYS A 1 406 ? -27.606 7.178 37.731 1.00 94.81 406 LYS A O 1
ATOM 3243 N N . LEU A 1 407 ? -29.851 7.291 37.825 1.00 94.94 407 LEU A N 1
ATOM 3244 C CA . LEU A 1 407 ? -30.081 6.630 36.542 1.00 94.94 407 LEU A CA 1
ATOM 3245 C C . LEU A 1 407 ? -29.980 7.683 35.431 1.00 94.94 407 LEU A C 1
ATOM 3247 O O . LEU A 1 407 ? -30.811 8.574 35.343 1.00 94.94 407 LEU A O 1
ATOM 3251 N N . ALA A 1 408 ? -28.941 7.613 34.605 1.00 94.38 408 ALA A N 1
ATOM 3252 C CA . ALA A 1 408 ? -28.716 8.561 33.517 1.00 94.38 408 ALA A CA 1
ATOM 3253 C C . ALA A 1 408 ? -29.395 8.130 32.211 1.00 94.38 408 ALA A C 1
ATOM 3255 O O . ALA A 1 408 ? -29.926 8.978 31.495 1.00 94.38 408 ALA A O 1
ATOM 3256 N N . ARG A 1 409 ? -29.360 6.830 31.875 1.00 94.56 409 ARG A N 1
ATOM 3257 C CA . ARG A 1 409 ? -29.890 6.330 30.595 1.00 94.56 409 ARG A CA 1
ATOM 3258 C C . ARG A 1 409 ? -30.321 4.861 30.628 1.00 94.56 409 ARG A C 1
ATOM 3260 O O . ARG A 1 409 ? -29.623 4.022 31.188 1.00 94.56 409 ARG A O 1
ATOM 3267 N N . CYS A 1 410 ? -31.391 4.526 29.915 1.00 95.69 410 CYS A N 1
ATOM 3268 C CA . CYS A 1 410 ? -31.788 3.153 29.592 1.00 95.69 410 CYS A CA 1
ATOM 3269 C C . CYS A 1 410 ? -31.711 2.918 28.076 1.00 95.69 410 CYS A C 1
ATOM 3271 O O . CYS A 1 410 ? -32.265 3.696 27.306 1.00 95.69 410 CYS A O 1
ATOM 3273 N N . HIS A 1 411 ? -31.017 1.868 27.633 1.00 94.38 411 HIS A N 1
ATOM 3274 C CA . HIS A 1 411 ? -30.807 1.558 26.213 1.00 94.38 411 HIS A CA 1
ATOM 3275 C C . HIS A 1 411 ? -31.883 0.597 25.694 1.00 94.38 411 HIS A C 1
ATOM 3277 O O . HIS A 1 411 ? -31.842 -0.603 25.955 1.00 94.38 411 HIS A O 1
ATOM 3283 N N . ALA A 1 412 ? -32.846 1.113 24.934 1.00 92.12 412 ALA A N 1
ATOM 3284 C CA . ALA A 1 412 ? -33.910 0.322 24.328 1.00 92.12 412 ALA A CA 1
ATOM 3285 C C . ALA A 1 412 ? -33.437 -0.319 23.011 1.00 92.12 412 ALA A C 1
ATOM 3287 O O . ALA A 1 412 ? -33.286 0.355 21.993 1.00 92.12 412 ALA A O 1
ATOM 3288 N N . LYS A 1 413 ? -33.240 -1.644 23.017 1.00 88.00 413 LYS A N 1
ATOM 3289 C CA . LYS A 1 413 ? -32.863 -2.429 21.820 1.00 88.00 413 LYS A CA 1
ATOM 3290 C C . LYS A 1 413 ? -34.049 -2.943 21.001 1.00 88.00 413 LYS A C 1
ATOM 3292 O O . LYS A 1 413 ? -33.863 -3.534 19.937 1.00 88.00 413 LYS A O 1
ATOM 3297 N N . THR A 1 414 ? -35.266 -2.800 21.517 1.00 89.44 414 THR A N 1
ATOM 3298 C CA . THR A 1 414 ? -36.487 -3.271 20.858 1.00 89.44 414 THR A CA 1
ATOM 3299 C C . THR A 1 414 ? -37.596 -2.228 20.974 1.00 89.44 414 THR A C 1
ATOM 3301 O O . THR A 1 414 ? -37.629 -1.485 21.960 1.00 89.44 414 THR A O 1
ATOM 3304 N N . PRO A 1 415 ? -38.547 -2.194 20.022 1.00 88.88 415 PRO A N 1
ATOM 3305 C CA . PRO A 1 415 ? -39.730 -1.344 20.133 1.00 88.88 415 PRO A CA 1
ATOM 3306 C C . PRO A 1 415 ? -40.513 -1.583 21.432 1.00 88.88 415 PRO A C 1
ATOM 3308 O O . PRO A 1 415 ? -40.983 -0.640 22.052 1.00 88.88 415 PRO A O 1
ATOM 3311 N N . GLN A 1 416 ? -40.593 -2.838 21.888 1.00 89.88 416 GLN A N 1
ATOM 3312 C CA . GLN A 1 416 ? -41.266 -3.200 23.138 1.00 89.88 416 GLN A CA 1
ATOM 3313 C C . GLN A 1 416 ? -40.565 -2.602 24.364 1.00 89.88 416 GLN A C 1
ATOM 3315 O O . GLN A 1 416 ? -41.233 -2.109 25.269 1.00 89.88 416 GLN A O 1
ATOM 3320 N N . ALA A 1 417 ? -39.228 -2.626 24.388 1.00 90.81 417 ALA A N 1
ATOM 3321 C CA . ALA A 1 417 ? -38.451 -2.000 25.453 1.00 90.81 417 ALA A CA 1
ATOM 3322 C C . ALA A 1 417 ? -38.622 -0.476 25.457 1.00 90.81 417 ALA A C 1
ATOM 3324 O O . ALA A 1 417 ? -38.775 0.105 26.527 1.00 90.81 417 ALA A O 1
ATOM 3325 N N . LEU A 1 418 ? -38.643 0.156 24.276 1.00 90.19 418 LEU A N 1
ATOM 3326 C CA . LEU A 1 418 ? -38.899 1.592 24.137 1.00 90.19 418 LEU A CA 1
ATOM 3327 C C . LEU A 1 418 ? -40.265 1.960 24.730 1.00 90.19 418 LEU A C 1
ATOM 3329 O O . LEU A 1 418 ? -40.320 2.777 25.644 1.00 90.19 418 LEU A O 1
ATOM 3333 N N . SER A 1 419 ? -41.338 1.291 24.292 1.00 89.50 419 SER A N 1
ATOM 3334 C CA . SER A 1 419 ? -42.688 1.559 24.800 1.00 89.50 419 SER A CA 1
ATOM 3335 C C . SER A 1 419 ? -42.811 1.331 26.305 1.00 89.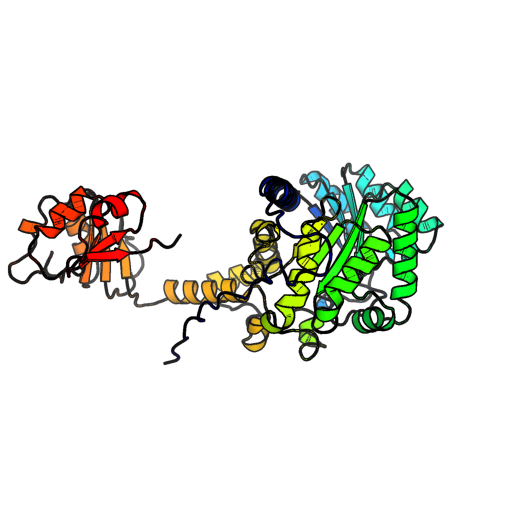50 419 SER A C 1
ATOM 3337 O O . SER A 1 419 ? -43.485 2.098 26.981 1.00 89.50 419 SER A O 1
ATOM 3339 N N . PHE A 1 420 ? -42.158 0.302 26.858 1.00 91.62 420 PHE A N 1
ATOM 3340 C CA . PHE A 1 420 ? -42.135 0.093 28.306 1.00 91.62 420 PHE A CA 1
ATOM 3341 C C . PHE A 1 420 ? -41.431 1.251 29.027 1.00 91.62 420 PHE A C 1
ATOM 3343 O O . PHE A 1 420 ? -42.000 1.834 29.945 1.00 91.62 420 PHE A O 1
ATOM 3350 N N . LEU A 1 421 ? -40.223 1.623 28.600 1.00 91.69 421 LEU A N 1
ATOM 3351 C CA . LEU A 1 421 ? -39.422 2.664 29.253 1.00 91.69 421 LEU A CA 1
ATOM 3352 C C . LEU A 1 421 ? -40.078 4.050 29.209 1.00 91.69 421 LEU A C 1
ATOM 3354 O O . LEU A 1 421 ? -39.902 4.827 30.145 1.00 91.69 421 LEU A O 1
ATOM 3358 N N . GLU A 1 422 ? -40.870 4.346 28.177 1.00 89.56 422 GLU A N 1
ATOM 3359 C CA . GLU A 1 422 ? -41.681 5.569 28.101 1.00 89.56 422 GLU A CA 1
ATOM 3360 C C . GLU A 1 422 ? -42.749 5.643 29.205 1.00 89.56 422 GLU A C 1
ATOM 3362 O O . GLU A 1 422 ? -43.074 6.737 29.667 1.00 89.56 422 GLU A O 1
ATOM 3367 N N . THR A 1 423 ? -43.262 4.497 29.672 1.00 90.31 423 THR A N 1
ATOM 3368 C CA . THR A 1 423 ? -44.224 4.438 30.790 1.00 90.31 423 THR A CA 1
ATOM 3369 C C . THR A 1 423 ? -43.574 4.574 32.166 1.00 90.31 423 THR A C 1
ATOM 3371 O O . THR A 1 423 ? -44.261 4.884 33.140 1.00 90.31 423 THR A O 1
ATOM 3374 N N . VAL A 1 424 ? -42.256 4.379 32.266 1.00 88.94 424 VAL A N 1
ATOM 3375 C CA . VAL A 1 424 ? -41.526 4.475 33.533 1.00 88.94 424 VAL A CA 1
ATOM 3376 C C . VAL A 1 424 ? -41.256 5.945 33.861 1.00 88.94 424 VAL A C 1
ATOM 3378 O O . VAL A 1 424 ? -40.529 6.650 33.148 1.00 88.94 424 VAL A O 1
ATOM 3381 N N . ALA A 1 425 ? -41.825 6.409 34.974 1.00 85.25 425 ALA A N 1
ATOM 3382 C CA . ALA A 1 425 ? -41.571 7.744 35.503 1.00 85.25 425 ALA A CA 1
ATOM 3383 C C . ALA A 1 425 ? -40.114 7.870 35.988 1.00 85.25 425 ALA A C 1
ATOM 3385 O O . ALA A 1 425 ? -39.609 6.996 36.689 1.00 85.25 425 ALA A O 1
ATOM 3386 N N . GLY A 1 426 ? -39.437 8.960 35.621 1.00 84.31 426 GLY A N 1
ATOM 3387 C CA . GLY A 1 426 ? -38.068 9.243 36.055 1.00 84.31 426 GLY A CA 1
ATOM 3388 C C . GLY A 1 426 ? -37.353 10.260 35.165 1.00 84.31 426 GLY A C 1
ATOM 3389 O O . GLY A 1 426 ? -37.739 10.470 34.017 1.00 84.31 426 GLY A O 1
ATOM 3390 N N . ASP A 1 427 ? -36.298 10.873 35.700 1.00 88.19 427 ASP A N 1
ATOM 3391 C CA . ASP A 1 427 ? -35.437 11.827 34.988 1.00 88.19 427 ASP A CA 1
ATOM 3392 C C . ASP A 1 427 ? -34.216 11.106 34.390 1.00 88.19 427 ASP A C 1
ATOM 3394 O O . ASP A 1 427 ? -33.099 11.178 34.906 1.00 88.19 427 ASP A O 1
ATOM 3398 N N . PHE A 1 428 ? -34.461 10.326 33.333 1.00 91.56 428 PHE A N 1
ATOM 3399 C CA . PHE A 1 428 ? -33.427 9.598 32.593 1.00 91.56 428 PHE A CA 1
ATOM 3400 C C . PHE A 1 428 ? -33.710 9.563 31.089 1.00 91.56 428 PHE A C 1
ATOM 3402 O O . PHE A 1 428 ? -34.868 9.573 30.657 1.00 91.56 428 PHE A O 1
ATOM 3409 N N . GLU A 1 429 ? -32.637 9.464 30.303 1.00 94.56 429 GLU A N 1
ATOM 3410 C CA . GLU A 1 429 ? -32.684 9.347 28.844 1.00 94.56 429 GLU A CA 1
ATOM 3411 C C . GLU A 1 429 ? -33.042 7.917 28.397 1.00 94.56 429 GLU A C 1
ATOM 3413 O O . GLU A 1 429 ? -32.587 6.929 28.975 1.00 94.56 429 GLU A O 1
ATOM 3418 N N . ILE A 1 430 ? -33.785 7.782 27.303 1.00 93.75 430 ILE A N 1
ATOM 3419 C CA . ILE A 1 430 ? -34.049 6.514 26.623 1.00 93.75 430 ILE A CA 1
ATOM 3420 C C . ILE A 1 430 ? -33.202 6.492 25.350 1.00 93.75 430 ILE A C 1
ATOM 3422 O O . ILE A 1 430 ? -33.516 7.147 24.358 1.00 93.75 430 ILE A O 1
ATOM 3426 N N . GLY A 1 431 ? -32.088 5.765 25.396 1.00 92.31 431 GLY A N 1
ATOM 3427 C CA . GLY A 1 431 ? -31.181 5.606 24.266 1.00 92.31 431 GLY A CA 1
ATOM 3428 C C . GLY A 1 431 ? -31.731 4.603 23.260 1.00 92.31 431 GLY A C 1
ATOM 3429 O O . GLY A 1 431 ? -32.000 3.462 23.628 1.00 92.31 431 GLY A O 1
ATOM 3430 N N . VAL A 1 432 ? -31.862 5.000 21.998 1.00 90.12 432 VAL A N 1
ATOM 3431 C CA . VAL A 1 432 ? -32.371 4.141 20.921 1.00 90.12 432 VAL A CA 1
ATOM 3432 C C . VAL A 1 432 ? -31.340 4.043 19.806 1.00 90.12 432 VAL A C 1
ATOM 3434 O O . VAL A 1 432 ? -30.927 5.061 19.254 1.00 90.12 432 VAL A O 1
ATOM 3437 N N . ALA A 1 433 ? -30.933 2.822 19.457 1.00 86.25 433 ALA A N 1
ATOM 3438 C CA . ALA A 1 433 ? -30.027 2.603 18.334 1.00 86.25 433 ALA A CA 1
ATOM 3439 C C . ALA A 1 433 ? -30.700 2.980 17.003 1.00 86.25 433 ALA A C 1
ATOM 3441 O O . ALA A 1 433 ? -31.831 2.577 16.734 1.00 86.25 433 ALA A O 1
ATOM 3442 N N . LEU A 1 434 ? -29.997 3.727 16.152 1.00 82.44 434 LEU A N 1
ATOM 3443 C CA . LEU A 1 434 ? -30.431 4.046 14.793 1.00 82.44 434 LEU A CA 1
ATOM 3444 C C . LEU A 1 434 ? -30.199 2.847 13.867 1.00 82.44 434 LEU A C 1
ATOM 3446 O O . LEU A 1 434 ? -29.231 2.791 13.110 1.00 82.44 434 LEU A O 1
ATOM 3450 N N . ASP A 1 435 ? -31.103 1.873 13.936 1.00 83.12 435 ASP A N 1
ATOM 3451 C CA . ASP A 1 435 ? -31.147 0.723 13.034 1.00 83.12 435 ASP A CA 1
ATOM 3452 C C . ASP A 1 435 ? -32.520 0.577 12.356 1.00 83.12 435 ASP A C 1
ATOM 3454 O O . ASP A 1 435 ? -33.514 1.188 12.753 1.00 83.12 435 ASP A O 1
ATOM 3458 N N . LYS A 1 436 ? -32.595 -0.255 11.308 1.00 82.44 436 LYS A N 1
ATOM 3459 C CA . LYS A 1 436 ? -33.834 -0.454 10.532 1.00 82.44 436 LYS A CA 1
ATOM 3460 C C . LYS A 1 436 ? -35.029 -0.887 11.392 1.00 82.44 436 LYS A C 1
ATOM 3462 O O . LYS A 1 436 ? -36.162 -0.573 11.037 1.00 82.44 436 LYS A O 1
ATOM 3467 N N . ARG A 1 437 ? -34.792 -1.617 12.485 1.00 82.69 437 ARG A N 1
ATOM 3468 C CA . ARG A 1 437 ? -35.837 -2.164 13.356 1.00 82.69 437 ARG A CA 1
ATOM 3469 C C . ARG A 1 437 ? -36.408 -1.078 14.264 1.00 82.69 437 ARG A C 1
ATOM 3471 O O . ARG A 1 437 ? -37.624 -0.971 14.382 1.00 82.69 437 ARG A O 1
ATOM 3478 N N . MET A 1 438 ? -35.548 -0.260 14.864 1.00 83.75 438 MET A N 1
ATOM 3479 C CA . MET A 1 438 ? -35.955 0.844 15.735 1.00 83.75 438 MET A CA 1
ATOM 3480 C C . MET A 1 438 ? -36.522 2.030 14.950 1.00 83.75 438 MET A C 1
ATOM 3482 O O . MET A 1 438 ? -37.456 2.678 15.417 1.00 83.75 438 MET A O 1
ATOM 3486 N N . MET A 1 439 ? -36.045 2.273 13.725 1.00 76.81 439 MET A N 1
ATOM 3487 C CA . MET A 1 439 ? -36.558 3.346 12.864 1.00 76.81 439 MET A CA 1
ATOM 3488 C C . MET A 1 439 ? -38.062 3.223 12.580 1.00 76.81 439 MET A C 1
ATOM 3490 O O . MET A 1 439 ? -38.758 4.234 12.541 1.00 76.81 439 MET A O 1
ATOM 3494 N N . GLN A 1 440 ? -38.594 2.003 12.443 1.00 77.31 440 GLN A N 1
ATOM 3495 C CA . GLN A 1 440 ? -40.038 1.783 12.276 1.00 77.31 440 GLN A CA 1
ATOM 3496 C C . GLN A 1 440 ? -40.848 2.190 13.515 1.00 77.31 440 GLN A C 1
ATOM 3498 O O . GLN A 1 440 ? -41.988 2.625 13.380 1.00 77.31 440 GLN A O 1
ATOM 3503 N N . ALA A 1 441 ? -40.261 2.068 14.709 1.00 73.31 441 ALA A N 1
ATOM 3504 C CA . ALA A 1 441 ? -40.891 2.459 15.967 1.00 73.31 441 ALA A CA 1
ATOM 3505 C C . ALA A 1 441 ? -40.791 3.970 16.240 1.00 73.31 441 ALA A C 1
ATOM 3507 O O . ALA A 1 441 ? -41.662 4.521 16.901 1.00 73.31 441 ALA A O 1
ATOM 3508 N N . LEU A 1 442 ? -39.761 4.639 15.708 1.00 73.94 442 LEU A N 1
ATOM 3509 C CA . LEU A 1 442 ? -39.553 6.086 15.843 1.00 73.94 442 LEU A CA 1
ATOM 3510 C C . LEU A 1 442 ? -40.303 6.917 14.784 1.00 73.94 442 LEU A C 1
ATOM 3512 O O . LEU A 1 442 ? -40.609 8.079 15.021 1.00 73.94 442 LEU A O 1
ATOM 3516 N N . ALA A 1 443 ? -40.609 6.342 13.617 1.00 67.44 443 ALA A N 1
ATOM 3517 C CA . ALA A 1 443 ? -41.266 7.038 12.505 1.00 67.44 443 ALA A CA 1
ATOM 3518 C C . ALA A 1 443 ? -42.644 7.683 12.811 1.00 67.44 443 ALA A C 1
ATOM 3520 O O . ALA A 1 443 ? -42.923 8.734 12.231 1.00 67.44 443 ALA A O 1
ATOM 3521 N N . PRO A 1 444 ? -43.520 7.125 13.675 1.00 64.31 444 PRO A N 1
ATOM 3522 C CA . PRO A 1 444 ? -44.859 7.683 13.889 1.00 64.31 444 PRO A CA 1
ATOM 3523 C C . PRO A 1 444 ? -44.907 8.974 14.716 1.00 64.31 444 PRO A C 1
ATOM 3525 O O . PRO A 1 444 ? -45.941 9.638 14.714 1.00 64.31 444 PRO A O 1
ATOM 3528 N N . THR A 1 445 ? -43.857 9.322 15.469 1.00 57.03 445 THR A N 1
ATOM 3529 C CA . THR A 1 445 ? -43.990 10.307 16.555 1.00 57.03 445 THR A CA 1
ATOM 3530 C C . THR A 1 445 ? -43.934 11.762 16.099 1.00 57.03 445 THR A C 1
ATOM 3532 O O . THR A 1 445 ? -44.475 12.605 16.805 1.00 57.03 445 THR A O 1
ATOM 3535 N N . GLY A 1 446 ? -43.355 12.086 14.931 1.00 54.47 446 GLY A N 1
ATOM 3536 C CA . GLY A 1 446 ? -43.278 13.446 14.347 1.00 54.47 446 GLY A CA 1
ATOM 3537 C C . GLY A 1 446 ? -42.497 14.492 15.171 1.00 54.47 446 GLY A C 1
ATOM 3538 O O . GLY A 1 446 ? -41.935 15.431 14.615 1.00 54.47 446 GLY A O 1
ATOM 3539 N N . ILE A 1 447 ? -42.422 14.291 16.485 1.00 56.47 447 ILE A N 1
ATOM 3540 C CA . ILE A 1 447 ? -41.696 15.000 17.527 1.00 56.47 447 ILE A CA 1
ATOM 3541 C C . ILE A 1 447 ? -41.107 13.890 18.404 1.00 56.47 447 ILE A C 1
ATOM 3543 O O . ILE A 1 447 ? -41.846 13.067 18.948 1.00 56.47 447 ILE A O 1
ATOM 3547 N N . ALA A 1 448 ? -39.780 13.825 18.515 1.00 60.50 448 ALA A N 1
ATOM 3548 C CA . ALA A 1 448 ? -39.147 12.873 19.422 1.00 60.50 448 ALA A CA 1
ATOM 3549 C C . ALA A 1 448 ? -39.585 13.192 20.868 1.00 60.50 448 ALA A C 1
ATOM 3551 O O . ALA A 1 448 ? -39.526 14.364 21.252 1.00 60.50 448 ALA A O 1
ATOM 3552 N N . PRO A 1 449 ? -40.028 12.203 21.671 1.00 69.38 449 PRO A N 1
ATOM 3553 C CA . PRO A 1 449 ? -40.302 12.429 23.088 1.00 69.38 449 PRO A CA 1
ATOM 3554 C C . PRO A 1 449 ? -39.078 13.060 23.766 1.00 69.38 449 PRO A C 1
ATOM 3556 O O . PRO A 1 449 ? -37.957 12.653 23.467 1.00 69.38 449 PRO A O 1
ATOM 3559 N N . GLU A 1 450 ? -39.268 14.009 24.693 1.00 76.38 450 GLU A N 1
ATOM 3560 C CA . GLU A 1 450 ? -38.169 14.796 25.302 1.00 76.38 450 GLU A CA 1
ATOM 3561 C C . GLU A 1 450 ? -37.030 13.941 25.883 1.00 76.38 450 GLU A C 1
ATOM 3563 O O . GLU A 1 450 ? -35.884 14.381 25.940 1.00 76.38 450 GLU A O 1
ATOM 3568 N N . ARG A 1 451 ? -37.335 12.707 26.300 1.00 88.12 451 ARG A N 1
ATOM 3569 C CA . ARG A 1 451 ? -36.382 11.778 26.917 1.00 88.12 451 ARG A CA 1
ATOM 3570 C C . ARG A 1 451 ? -35.683 10.850 25.921 1.00 88.12 451 ARG A C 1
ATOM 3572 O O . ARG A 1 451 ? -34.750 10.161 26.321 1.00 88.12 451 ARG A O 1
ATOM 3579 N N . VAL A 1 452 ? -36.109 10.776 24.659 1.00 88.62 452 VAL A N 1
ATOM 3580 C CA . VAL A 1 452 ? -35.560 9.825 23.678 1.00 88.62 452 VAL A CA 1
ATOM 3581 C C . VAL A 1 452 ? -34.330 10.411 22.991 1.00 88.62 452 VAL A C 1
ATOM 3583 O O . VAL A 1 452 ? -34.386 11.466 22.367 1.00 88.62 452 VAL A O 1
ATOM 3586 N N . VAL A 1 453 ? -33.214 9.683 23.060 1.00 89.06 453 VAL A N 1
ATOM 3587 C CA . VAL A 1 453 ? -31.939 10.059 22.442 1.00 89.06 453 VAL A CA 1
ATOM 3588 C C . VAL A 1 453 ? -31.568 9.026 21.385 1.00 89.06 453 VAL A C 1
ATOM 3590 O O . VAL A 1 453 ? -31.370 7.848 21.688 1.00 89.06 453 VAL A O 1
ATOM 3593 N N . ALA A 1 454 ? -31.442 9.470 20.136 1.00 86.75 454 ALA A N 1
ATOM 3594 C CA . ALA A 1 454 ? -30.970 8.634 19.042 1.00 86.75 454 ALA A CA 1
ATOM 3595 C C . ALA A 1 454 ? -29.459 8.377 19.161 1.00 86.75 454 ALA A C 1
ATOM 3597 O O . ALA A 1 454 ? -28.665 9.304 19.332 1.00 86.75 454 ALA A O 1
ATOM 3598 N N . ILE A 1 455 ? -29.055 7.114 19.051 1.00 84.50 455 ILE A N 1
ATOM 3599 C CA . ILE A 1 455 ? -27.666 6.669 19.146 1.00 84.50 455 ILE A CA 1
ATOM 3600 C C . ILE A 1 455 ? -27.289 6.022 17.819 1.00 84.50 455 ILE A C 1
ATOM 3602 O O . ILE A 1 455 ? -27.818 4.971 17.467 1.00 84.50 455 ILE A O 1
ATOM 3606 N N . GLN A 1 456 ? -26.345 6.619 17.096 1.00 80.62 456 GLN A N 1
ATOM 3607 C CA . GLN A 1 456 ? -25.714 5.951 15.963 1.00 80.62 456 GLN A CA 1
ATOM 3608 C C . GLN A 1 456 ? -24.765 4.875 16.515 1.00 80.62 456 GLN A C 1
ATOM 3610 O O . GLN A 1 456 ? -23.823 5.227 17.229 1.00 80.62 456 GLN A O 1
ATOM 3615 N N . PRO A 1 457 ? -24.984 3.577 16.236 1.00 65.88 457 PRO A N 1
ATOM 3616 C CA . PRO A 1 457 ? -23.978 2.580 16.550 1.00 65.88 457 PRO A CA 1
ATOM 3617 C C . PRO A 1 457 ? -22.750 2.861 15.679 1.00 65.88 457 PRO A C 1
ATOM 3619 O O . PRO A 1 457 ? -22.853 2.916 14.452 1.00 65.88 457 PRO A O 1
ATOM 3622 N N . ASN A 1 458 ? -21.602 3.080 16.315 1.00 54.34 458 ASN A N 1
ATOM 3623 C CA . ASN A 1 458 ? -20.327 3.109 15.609 1.00 54.34 458 ASN A CA 1
ATOM 3624 C C . ASN A 1 458 ? -19.982 1.657 15.248 1.00 54.34 458 ASN A C 1
ATOM 3626 O O . ASN A 1 458 ? -20.052 0.792 16.125 1.00 54.34 458 ASN A O 1
ATOM 3630 N N . TYR A 1 459 ? -19.683 1.410 13.972 1.00 35.41 459 TYR A N 1
ATOM 3631 C CA . TYR A 1 459 ? -19.130 0.135 13.507 1.00 35.41 459 TYR A CA 1
ATOM 3632 C C . TYR A 1 459 ? -17.664 0.001 13.904 1.00 35.41 459 TYR A C 1
ATOM 3634 O O . TYR A 1 459 ? -16.959 1.037 13.856 1.00 35.41 459 TYR A O 1
#

Radius of gyration: 29.11 Å; chains: 1; bounding box: 72×46×74 Å

Secondary structure (DSSP, 8-state):
----PPPP--------TTSS-SSS-SS---HHHHHHHHHHHHHHHHS-EEEEE-BS--S---TT-TTGGG--S-BPPHHHHHHHHHHHHHTT--EEEEESS-GGGSTTHHHHHHHHHHHT-SEEEEEE--GGGGSHHHHHHHHHTT--EEEEE---SSHHHHHHHHT-TTHHHHHHHHHHHHHHHT-SEEEEEEEE-TTTGGGHHHHHHHHHHHT--EEEEEEP-SSTHHHHT-HHHH---HHHHHHHHHHHHGGGGSTT-EEEEES--GGGGTT-GGGSPPHHHHHHHHHHTHHHHHHHHHH----TT--HHHHTT-TTHHHHHHHHHHHHHHH-SEEEEEEEESPPPSSSPPPEEEEEEEEESSHHHHHHHHTTS-S-EEEEEES--TTHHHHB-TTSEETTEEEEEEEE-SHHHHHHHHHS-SS-EEEEE-SHHHHHHHTT-SS--TTEEEEPPP-